Protein AF-A0A7J4KLY2-F1 (afdb_monomer_lite)

pLDDT: mean 89.45, std 10.33, range [33.5, 98.69]

Foldseek 3Di:
DLVVLLVVLVVVLLVCCVPPCVVFLVLLLVQVCPDPLNVPWQEEEDEQDDRSWSHCQVVLVVCLVVVGWYWYWDQDPVVRATWIFTDNHPVQWDQDPPRGTDHDPDPVRTDDLASHQYYEDEASAAELLQFGRHPPSCRVLVSCVRHPHAYEYEDAPVRYDHDDDDDPSTDGGQWYGTSVGIRGNDPDLADPDPAFQEEEEEAEAACLLVLLLLVCVVVVVFGHHHQEYEYQHPPHNNCVSCVVSVHHYHHDDADDLVRRLVSVQVVCVVSVGQAYEYRHRQDQNQDPVSCVVCPFRYKYKALWDPPQQFHDCRLQVCVVVVHQKTAMWIATDDNDGVPAATPDIDIFGCNPPPHSVSSSVRRSVVSSVPVSVVVRCSSRVQWTADPRYIDGPDDD

Sequence (396 aa):
MKDRIRREMIERRESYHSSGGHVHCLNIMDRFIRLPEFDSASCILLYASKKGEVHTDGIIQSALSLGKCVALPVTNKETKTLELFRINSIDELSPGAFGILEPPIKPEMKVAPESIGLAVVPGVSFDRRGHRIGFGMGYYDSLLRKFSCKKIGLAYDMQLVERIPEEPHDIAMDMIVTEKGAITCEMDFSPASERKFRIAVLASGRGSDFQSIIDARKKGELDVEIVGLITDNPDAAAIERANESGIPAYVMQWSSREDLDGKIKEKLDELSPDLVVLAGYMKIIKSSSLLSLYKGRMINIHPSLLPKYPGAHAQKDAFEAGEKISGYTIHFVDESLDGGAIIYQEKVDISGCKTWEEAAGKILEREHVGLPKVIGMASKGEFFLKGGEAAHKAPF

Radius of gyration: 26.77 Å; chains: 1; bounding box: 61×41×79 Å

Structure (mmCIF, N/CA/C/O backbone):
data_AF-A0A7J4KLY2-F1
#
_entry.id   AF-A0A7J4KLY2-F1
#
loop_
_atom_site.group_PDB
_atom_site.id
_atom_site.type_symbol
_atom_site.label_atom_id
_atom_site.label_alt_id
_atom_site.label_comp_id
_atom_site.label_asym_id
_atom_site.label_entity_id
_atom_site.label_seq_id
_atom_site.pdbx_PDB_ins_code
_atom_site.Cartn_x
_atom_site.Cartn_y
_atom_site.Cartn_z
_atom_site.occupancy
_atom_site.B_iso_or_equiv
_atom_site.auth_seq_id
_atom_site.auth_comp_id
_atom_site.auth_asym_id
_atom_site.auth_atom_id
_atom_site.pdbx_PDB_model_num
ATOM 1 N N . MET A 1 1 ? -2.631 16.193 12.869 1.00 71.12 1 MET A N 1
ATOM 2 C CA . MET A 1 1 ? -3.756 15.636 12.073 1.00 71.12 1 MET A CA 1
ATOM 3 C C . MET A 1 1 ? -4.847 15.033 12.961 1.00 71.12 1 MET A C 1
ATOM 5 O O . MET A 1 1 ? -5.976 15.501 12.869 1.00 71.12 1 MET A O 1
ATOM 9 N N . LYS A 1 2 ? -4.528 14.089 13.867 1.00 79.69 2 LYS A N 1
ATOM 10 C CA . LYS A 1 2 ? -5.499 13.499 14.816 1.00 79.69 2 LYS A CA 1
ATOM 11 C C . LYS A 1 2 ? -6.279 14.538 15.641 1.00 79.69 2 LYS A C 1
ATOM 13 O O . LYS A 1 2 ? -7.488 14.411 15.765 1.00 79.69 2 LYS A O 1
ATOM 18 N N . ASP A 1 3 ? -5.632 15.602 16.126 1.00 82.12 3 ASP A N 1
ATOM 19 C CA . ASP A 1 3 ? -6.308 16.648 16.923 1.00 82.12 3 ASP A CA 1
ATOM 20 C C . ASP A 1 3 ? -7.335 17.472 16.137 1.00 82.12 3 ASP A C 1
ATOM 22 O O . ASP A 1 3 ? -8.298 17.980 16.712 1.00 82.12 3 ASP A O 1
ATOM 26 N N . ARG A 1 4 ? -7.133 17.618 14.821 1.00 84.19 4 ARG A N 1
ATOM 27 C CA . ARG A 1 4 ? -8.096 18.289 13.941 1.00 84.19 4 ARG A CA 1
ATOM 28 C C . ARG A 1 4 ? -9.334 17.411 13.768 1.00 84.19 4 ARG A C 1
ATOM 30 O O . ARG A 1 4 ? -10.424 17.855 14.103 1.00 84.19 4 ARG A O 1
ATOM 37 N N . ILE A 1 5 ? -9.129 16.148 13.379 1.00 83.62 5 ILE A N 1
ATOM 38 C CA . ILE A 1 5 ? -10.204 15.153 13.221 1.00 83.62 5 ILE A CA 1
ATOM 39 C C . ILE A 1 5 ? -10.984 14.990 14.532 1.00 83.62 5 ILE A C 1
ATOM 41 O O . ILE A 1 5 ? -12.210 14.955 14.523 1.00 83.62 5 ILE A O 1
ATOM 45 N N . ARG A 1 6 ? -10.288 14.946 15.678 1.00 87.69 6 ARG A N 1
ATOM 46 C CA . ARG A 1 6 ? -10.920 14.826 16.997 1.00 87.69 6 ARG A CA 1
ATOM 47 C C . ARG A 1 6 ? -11.888 15.976 17.272 1.00 87.69 6 ARG A C 1
ATOM 49 O O . ARG A 1 6 ? -13.012 15.715 17.682 1.00 87.69 6 ARG A O 1
ATOM 56 N N . ARG A 1 7 ? -11.459 17.226 17.064 1.00 85.31 7 ARG A N 1
ATOM 57 C CA . ARG A 1 7 ? -12.302 18.408 17.312 1.00 85.31 7 ARG A CA 1
ATOM 58 C C . ARG A 1 7 ? -13.514 18.437 16.385 1.00 85.31 7 ARG A C 1
ATOM 60 O O . ARG A 1 7 ? -14.635 18.494 16.875 1.00 85.31 7 ARG A O 1
ATOM 67 N N . GLU A 1 8 ? -13.283 18.295 15.081 1.00 86.69 8 GLU A N 1
ATOM 68 C CA . GLU A 1 8 ? -14.348 18.299 14.068 1.00 86.69 8 GLU A CA 1
ATOM 69 C C . GLU A 1 8 ? -15.397 17.209 14.336 1.00 86.69 8 GLU A C 1
ATOM 71 O O . GLU A 1 8 ? -16.599 17.440 14.205 1.00 86.69 8 GLU A O 1
ATOM 76 N N . MET A 1 9 ? -14.956 16.014 14.742 1.00 88.25 9 MET A N 1
ATOM 77 C CA . MET A 1 9 ? -15.862 14.893 14.966 1.00 88.25 9 MET A CA 1
ATOM 78 C C . MET A 1 9 ? -16.650 15.006 16.275 1.00 88.25 9 MET A C 1
ATOM 80 O O . MET A 1 9 ? -17.813 14.614 16.309 1.00 88.25 9 MET A O 1
ATOM 84 N N . ILE A 1 10 ? -16.062 15.565 17.340 1.00 86.00 10 ILE A N 1
ATOM 85 C CA . ILE A 1 10 ? -16.792 15.830 18.592 1.00 86.00 10 ILE A CA 1
ATOM 86 C C . ILE A 1 10 ? -17.959 16.790 18.328 1.00 86.00 10 ILE A C 1
ATOM 88 O O . ILE A 1 10 ? -19.088 16.485 18.709 1.00 86.00 10 ILE A O 1
ATOM 92 N N . GLU A 1 11 ? -17.712 17.890 17.611 1.00 83.88 11 GLU A N 1
ATOM 93 C CA . GLU A 1 11 ? -18.749 18.872 17.260 1.00 83.88 11 GLU A CA 1
ATOM 94 C C . GLU A 1 11 ? -19.862 18.247 16.402 1.00 83.88 11 GLU A C 1
ATOM 96 O O . GLU A 1 11 ? -21.053 18.399 16.691 1.00 83.88 11 GLU A O 1
ATOM 101 N N . ARG A 1 12 ? -19.489 17.472 15.373 1.00 84.25 12 ARG A N 1
ATOM 102 C CA . ARG A 1 12 ? -20.454 16.754 14.523 1.00 84.25 12 ARG A CA 1
ATOM 103 C C . ARG A 1 12 ? -21.299 15.764 15.314 1.00 84.25 12 ARG A C 1
ATOM 105 O O . ARG A 1 12 ? -22.506 15.682 15.092 1.00 84.25 12 ARG A O 1
ATOM 112 N N . ARG A 1 13 ? -20.685 15.035 16.246 1.00 83.62 13 ARG A N 1
ATOM 113 C CA . ARG A 1 13 ? -21.351 14.016 17.061 1.00 83.62 13 ARG A CA 1
ATOM 114 C C . ARG A 1 13 ? -22.420 14.607 17.975 1.00 83.62 13 ARG A C 1
ATOM 116 O O . ARG A 1 13 ? -23.511 14.049 18.066 1.00 83.62 13 ARG A O 1
ATOM 123 N N . GLU A 1 14 ? -22.143 15.743 18.610 1.00 77.25 14 GLU A N 1
ATOM 124 C CA . GLU A 1 14 ? -23.125 16.427 19.462 1.00 77.25 14 GLU A CA 1
ATOM 125 C C . GLU A 1 14 ? -24.347 16.917 18.666 1.00 77.25 14 GLU A C 1
ATOM 127 O O . GLU A 1 14 ? -25.491 16.750 19.105 1.00 77.25 14 GLU A O 1
ATOM 132 N N . SER A 1 15 ? -24.115 17.451 17.464 1.00 77.69 15 SER A N 1
ATOM 133 C CA . SER A 1 15 ? -25.182 17.876 16.550 1.00 77.69 15 SER A CA 1
ATOM 134 C C . SER A 1 15 ? -26.009 16.690 16.025 1.00 77.69 15 SER A C 1
ATOM 136 O O . SER A 1 15 ? -27.242 16.727 16.004 1.00 77.69 15 SER A O 1
ATOM 138 N N . TYR A 1 16 ? -25.341 15.591 15.671 1.00 78.25 16 TYR A N 1
ATOM 139 C CA . TYR A 1 16 ? -25.975 14.383 15.139 1.00 78.25 16 TYR A CA 1
ATOM 140 C C . TYR A 1 16 ? -26.882 13.691 16.162 1.00 78.25 16 TYR A C 1
ATOM 142 O O . TYR A 1 16 ? -28.005 13.291 15.858 1.00 78.25 16 TYR A O 1
ATOM 150 N N . HIS A 1 17 ? -26.432 13.604 17.415 1.00 69.75 17 HIS A N 1
ATOM 151 C CA . HIS A 1 17 ? -27.245 13.021 18.477 1.00 69.75 17 HIS A CA 1
ATOM 152 C C . HIS A 1 17 ? -28.534 13.824 18.709 1.00 69.75 17 HIS A C 1
ATOM 154 O O . HIS A 1 17 ? -29.615 13.249 18.822 1.00 69.75 17 HIS A O 1
ATOM 160 N N . SER A 1 18 ? -28.432 15.155 18.669 1.00 69.44 18 SER A N 1
ATOM 161 C CA . SER A 1 18 ? -29.560 16.074 18.874 1.00 69.44 18 SER A CA 1
ATOM 162 C C . SER A 1 18 ? -30.596 16.062 17.736 1.00 69.44 18 SER A C 1
ATOM 164 O O . SER A 1 18 ? -31.715 16.524 17.934 1.00 69.44 18 SER A O 1
ATOM 166 N N . SER A 1 19 ? -30.249 15.541 16.552 1.00 68.25 19 SER A N 1
ATOM 167 C CA . SER A 1 19 ? -31.080 15.584 15.333 1.00 68.25 19 SER A CA 1
ATOM 168 C C . SER A 1 19 ? -31.711 14.241 14.934 1.00 68.25 19 SER A C 1
ATOM 170 O O . SER A 1 19 ? -32.337 14.153 13.881 1.00 68.25 19 SER A O 1
ATOM 172 N N . GLY A 1 20 ? -31.591 13.201 15.769 1.00 65.19 20 GLY A N 1
ATOM 173 C CA . GLY A 1 20 ? -32.166 11.874 15.491 1.00 65.19 20 GLY A CA 1
ATOM 174 C C . GLY A 1 20 ? -31.265 10.684 15.831 1.00 65.19 20 GLY A C 1
ATOM 175 O O . GLY A 1 20 ? -31.677 9.538 15.646 1.00 65.19 20 GLY A O 1
ATOM 176 N N . GLY A 1 21 ? -30.065 10.923 16.376 1.00 66.94 21 GLY A N 1
ATOM 177 C CA . GLY A 1 21 ? -29.093 9.876 16.718 1.00 66.94 21 GLY A CA 1
ATOM 178 C C . GLY A 1 21 ? -29.602 8.776 17.660 1.00 66.94 21 GLY A C 1
ATOM 179 O O . GLY A 1 21 ? -29.069 7.671 17.635 1.00 66.94 21 GLY A O 1
ATOM 180 N N . HIS A 1 22 ? -30.671 9.014 18.429 1.00 71.88 22 HIS A N 1
ATOM 181 C CA . HIS A 1 22 ? -31.281 7.991 19.288 1.00 71.88 22 HIS A CA 1
ATOM 182 C C . HIS A 1 22 ? -31.756 6.746 18.519 1.00 71.88 22 HIS A C 1
ATOM 184 O O . HIS A 1 22 ? -31.557 5.630 18.996 1.00 71.88 22 HIS A O 1
ATOM 190 N N . VAL A 1 23 ? -32.330 6.906 17.319 1.00 76.25 23 VAL A N 1
ATOM 191 C CA . VAL A 1 23 ? -32.752 5.762 16.486 1.00 76.25 23 VAL A CA 1
ATOM 192 C C . VAL A 1 23 ? -31.531 4.976 16.003 1.00 76.25 23 VAL A C 1
ATOM 194 O O . VAL A 1 23 ? -31.534 3.747 15.989 1.00 76.25 23 VAL A O 1
ATOM 197 N N . HIS A 1 24 ? -30.451 5.680 15.668 1.00 84.50 24 HIS A N 1
ATOM 198 C CA . HIS A 1 24 ? -29.201 5.059 15.247 1.00 84.50 24 HIS A CA 1
ATOM 199 C C . HIS A 1 24 ? -28.535 4.271 16.385 1.00 84.50 24 HIS A C 1
ATOM 201 O O . HIS A 1 24 ? -28.071 3.162 16.136 1.00 84.50 24 HIS A O 1
ATOM 207 N N . CYS A 1 25 ? -28.591 4.751 17.636 1.00 83.69 25 CYS A N 1
ATOM 208 C CA . CYS A 1 25 ? -28.163 3.968 18.804 1.00 83.69 25 CYS A CA 1
ATOM 209 C C . CYS A 1 25 ? -28.903 2.631 18.915 1.00 83.69 25 CYS A C 1
ATOM 211 O O . CYS A 1 25 ? -28.268 1.605 19.145 1.00 83.69 25 CYS A O 1
ATOM 213 N N . LEU A 1 26 ? -30.229 2.631 18.736 1.00 80.88 26 LEU A N 1
ATOM 214 C CA . LEU A 1 26 ? -31.032 1.407 18.817 1.00 80.88 26 LEU A CA 1
ATOM 215 C C . LEU A 1 26 ? -30.656 0.407 17.719 1.00 80.88 26 LEU A C 1
ATOM 217 O O . LEU A 1 26 ? -30.518 -0.780 18.001 1.00 80.88 26 LEU A O 1
ATOM 221 N N . ASN A 1 27 ? -30.419 0.882 16.494 1.00 85.75 27 ASN A N 1
ATOM 222 C CA . ASN A 1 27 ? -29.980 0.025 15.389 1.00 85.75 27 ASN A CA 1
ATOM 223 C C . ASN A 1 27 ? -28.583 -0.563 15.630 1.00 85.75 27 ASN A C 1
ATOM 225 O O . ASN A 1 27 ? -28.348 -1.733 15.333 1.00 85.75 27 ASN A O 1
ATOM 229 N N . ILE A 1 28 ? -27.657 0.235 16.173 1.00 91.25 28 ILE A N 1
ATOM 230 C CA . ILE A 1 28 ? -26.318 -0.238 16.551 1.00 91.25 28 ILE A CA 1
ATOM 231 C C . ILE A 1 28 ? -26.430 -1.302 17.645 1.00 91.25 28 ILE A C 1
ATOM 233 O O . ILE A 1 28 ? -25.794 -2.349 17.546 1.00 91.25 28 ILE A O 1
ATOM 237 N N . MET A 1 29 ? -27.266 -1.059 18.657 1.00 90.19 29 MET A N 1
ATOM 238 C CA . MET A 1 29 ? -27.521 -1.995 19.749 1.00 90.19 29 MET A CA 1
ATOM 239 C C . MET A 1 29 ? -28.097 -3.320 19.243 1.00 90.19 29 MET A C 1
ATOM 241 O O . MET A 1 29 ? -27.507 -4.357 19.527 1.00 90.19 29 MET A O 1
ATOM 245 N N . ASP A 1 30 ? -29.205 -3.299 18.488 1.00 84.00 30 ASP A N 1
ATOM 246 C CA . ASP A 1 30 ? -29.843 -4.517 17.956 1.00 84.00 30 ASP A CA 1
ATOM 247 C C . ASP A 1 30 ? -28.864 -5.328 17.100 1.00 84.00 30 ASP A C 1
ATOM 249 O O . ASP A 1 30 ? -28.787 -6.550 17.211 1.00 84.00 30 ASP A O 1
ATOM 253 N N . ARG A 1 31 ? -28.039 -4.647 16.300 1.00 91.69 31 ARG A N 1
ATOM 254 C CA . ARG A 1 31 ? -27.012 -5.309 15.501 1.00 91.69 31 ARG A CA 1
ATOM 255 C C . ARG A 1 31 ? -25.918 -5.929 16.368 1.00 91.69 31 ARG A C 1
ATOM 257 O O . ARG A 1 31 ? -25.527 -7.062 16.112 1.00 91.69 31 ARG A O 1
ATOM 264 N N . PHE A 1 32 ? -25.433 -5.205 17.376 1.00 94.38 32 PHE A N 1
ATOM 265 C CA . PHE A 1 32 ? -24.371 -5.672 18.265 1.00 94.38 32 PHE A CA 1
ATOM 266 C C . PHE A 1 32 ? -24.793 -6.905 19.076 1.00 94.38 32 PHE A C 1
ATOM 268 O O . PHE A 1 32 ? -24.041 -7.873 19.137 1.00 94.38 32 PHE A O 1
ATOM 275 N N . ILE A 1 33 ? -25.998 -6.909 19.655 1.00 91.81 33 ILE A N 1
ATOM 276 C CA . ILE A 1 33 ? -26.479 -8.040 20.472 1.00 91.81 33 ILE A CA 1
ATOM 277 C C . ILE A 1 33 ? -26.747 -9.309 19.649 1.00 91.81 33 ILE A C 1
ATOM 279 O O . ILE A 1 33 ? -26.848 -10.385 20.221 1.00 91.81 33 ILE A O 1
ATOM 283 N N . ARG A 1 34 ? -26.863 -9.199 18.319 1.00 90.44 34 ARG A N 1
ATOM 284 C CA . ARG A 1 34 ? -27.020 -10.335 17.392 1.00 90.44 34 ARG A CA 1
ATOM 285 C C . ARG A 1 34 ? -25.689 -10.920 16.914 1.00 90.44 34 ARG A C 1
ATOM 287 O O . ARG A 1 34 ? -25.694 -11.852 16.111 1.00 90.44 34 ARG A O 1
ATOM 294 N N . LEU A 1 35 ? -24.557 -10.347 17.323 1.00 92.12 35 LEU A N 1
ATOM 295 C CA . LEU A 1 35 ? -23.247 -10.847 16.920 1.00 92.12 35 LEU A CA 1
ATOM 296 C C . LEU A 1 35 ? -22.938 -12.189 17.610 1.00 92.12 35 LEU A C 1
ATOM 298 O O . LEU A 1 35 ? -23.128 -12.297 18.824 1.00 92.12 35 LEU A O 1
ATOM 302 N N . PRO A 1 36 ? -22.359 -13.178 16.901 1.00 91.31 36 PRO A N 1
ATOM 303 C CA . PRO A 1 36 ? -21.883 -14.422 17.516 1.00 91.31 36 PRO A CA 1
ATOM 304 C C . PRO A 1 36 ? -20.884 -14.184 18.660 1.00 91.31 36 PRO A C 1
ATOM 306 O O . PRO A 1 36 ? -20.819 -14.938 19.633 1.00 91.31 36 PRO A O 1
ATOM 309 N N . GLU A 1 37 ? -20.097 -13.113 18.561 1.00 92.44 37 GLU A N 1
ATOM 310 C CA . GLU A 1 37 ? -19.181 -12.649 19.599 1.00 92.44 37 GLU A CA 1
ATOM 311 C C . GLU A 1 37 ? -19.906 -12.280 20.895 1.00 92.44 37 GLU A C 1
ATOM 313 O O . GLU A 1 37 ? -19.418 -12.589 21.981 1.00 92.44 37 GLU A O 1
ATOM 318 N N . PHE A 1 38 ? -21.068 -11.630 20.794 1.00 93.50 38 PHE A N 1
ATOM 319 C CA . PHE A 1 38 ? -21.873 -11.274 21.957 1.00 93.50 38 PHE A CA 1
ATOM 320 C C . PHE A 1 38 ? -22.428 -12.529 22.636 1.00 93.50 38 PHE A C 1
ATOM 322 O O . PHE A 1 38 ? -22.313 -12.682 23.855 1.00 93.50 38 PHE A O 1
ATOM 329 N N . ASP A 1 39 ? -22.957 -13.463 21.845 1.00 90.06 39 ASP A N 1
ATOM 330 C CA . ASP A 1 39 ? -23.534 -14.712 22.342 1.00 90.06 39 ASP A CA 1
ATOM 331 C C . ASP A 1 39 ? -22.491 -15.591 23.038 1.00 90.06 39 ASP A C 1
ATOM 333 O O . ASP A 1 39 ? -22.732 -16.071 24.149 1.00 90.06 39 ASP A O 1
ATOM 337 N N . SER A 1 40 ? -21.311 -15.740 22.434 1.00 92.06 40 SER A N 1
ATOM 338 C CA . SER A 1 40 ? -20.222 -16.577 22.956 1.00 92.06 40 SER A CA 1
ATOM 339 C C . SER A 1 40 ? -19.494 -15.986 24.170 1.00 92.06 40 SER A C 1
ATOM 341 O O . SER A 1 40 ? -18.912 -16.734 24.957 1.00 92.06 40 SER A O 1
ATOM 343 N N . ALA A 1 41 ? -19.527 -14.665 24.365 1.00 94.44 41 ALA A N 1
ATOM 344 C CA . ALA A 1 41 ? -18.816 -14.020 25.462 1.00 94.44 41 ALA A CA 1
ATOM 345 C C . ALA A 1 41 ? -19.552 -14.161 26.805 1.00 94.44 41 ALA A C 1
ATOM 347 O O . ALA A 1 41 ? -20.672 -13.676 26.977 1.00 94.44 41 ALA A O 1
ATOM 348 N N . SER A 1 42 ? -18.887 -14.770 27.791 1.00 93.44 42 SER A N 1
ATOM 349 C CA . SER A 1 42 ? -19.403 -14.879 29.166 1.00 93.44 42 SER A CA 1
ATOM 350 C C . SER A 1 42 ? -19.166 -13.619 29.999 1.00 93.44 42 SER A C 1
ATOM 352 O O . SER A 1 42 ? -19.957 -13.334 30.896 1.00 93.44 42 SER A O 1
ATOM 354 N N . CYS A 1 43 ? -18.098 -12.860 29.718 1.00 95.25 43 CYS A N 1
ATOM 355 C CA . CYS A 1 43 ? -17.877 -11.534 30.295 1.00 95.25 43 CYS A CA 1
ATOM 356 C C . CYS A 1 43 ? -17.547 -10.509 29.204 1.00 95.25 43 CYS A C 1
ATOM 358 O O . CYS A 1 43 ? -16.701 -10.766 28.345 1.00 95.25 43 CYS A O 1
ATOM 360 N N . ILE A 1 44 ? -18.210 -9.354 29.249 1.00 97.00 44 ILE A N 1
ATOM 361 C CA . ILE A 1 44 ? -18.122 -8.296 28.244 1.00 97.00 44 ILE A CA 1
ATOM 362 C C . ILE A 1 44 ? -17.661 -7.006 28.921 1.00 97.00 44 ILE A C 1
ATOM 364 O O . ILE A 1 44 ? -18.236 -6.580 29.924 1.00 97.00 44 ILE A O 1
ATOM 368 N N . LEU A 1 45 ? -16.637 -6.367 28.359 1.00 97.00 45 LEU A N 1
ATOM 369 C CA . LEU A 1 45 ? -16.273 -5.001 28.717 1.00 97.00 45 LEU A CA 1
ATOM 370 C C . LEU A 1 45 ? -17.142 -4.027 27.918 1.00 97.00 45 LEU A C 1
ATOM 372 O O . LEU A 1 45 ? -17.142 -4.066 26.690 1.00 97.00 45 LEU A O 1
ATOM 376 N N . LEU A 1 46 ? -17.826 -3.128 28.618 1.00 94.94 46 LEU A N 1
ATOM 377 C CA . LEU A 1 46 ? -18.564 -2.001 28.050 1.00 94.94 46 LEU A CA 1
ATOM 378 C C . LEU A 1 46 ? -18.000 -0.691 28.613 1.00 94.94 46 LEU A C 1
ATOM 380 O O . LEU A 1 46 ? -17.229 -0.692 29.568 1.00 94.94 46 LEU A O 1
ATOM 384 N N . TYR A 1 47 ? -18.372 0.439 28.023 1.00 90.75 47 TYR A N 1
ATOM 385 C CA . TYR A 1 47 ? -18.078 1.763 28.569 1.00 90.75 47 TYR A CA 1
ATOM 386 C C . TYR A 1 47 ? -19.379 2.437 28.993 1.00 90.75 47 TYR A C 1
ATOM 388 O O . TYR A 1 47 ? -20.417 2.191 28.385 1.00 90.75 47 TYR A O 1
ATOM 396 N N . ALA A 1 48 ? -19.328 3.297 30.008 1.00 84.12 48 ALA A N 1
ATOM 397 C CA . ALA A 1 48 ? -20.443 4.180 30.326 1.00 84.12 48 ALA A CA 1
ATOM 398 C C . ALA A 1 48 ? -20.433 5.372 29.358 1.00 84.12 48 ALA A C 1
ATOM 400 O O . ALA A 1 48 ? -19.447 6.112 29.284 1.00 84.12 48 ALA A O 1
ATOM 401 N N . SER A 1 49 ? -21.503 5.519 28.579 1.00 78.62 49 SER A N 1
ATOM 402 C CA . SER A 1 49 ? -21.576 6.492 27.487 1.00 78.62 49 SER A CA 1
ATOM 403 C C . SER A 1 49 ? -21.598 7.937 27.989 1.00 78.62 49 SER A C 1
ATOM 405 O O . SER A 1 49 ? -22.318 8.286 28.924 1.00 78.62 49 SER A O 1
ATOM 407 N N . LYS A 1 50 ? -20.836 8.813 27.327 1.00 75.50 50 LYS A N 1
ATOM 408 C CA . LYS A 1 50 ? -20.967 10.272 27.472 1.00 75.50 50 LYS A CA 1
ATOM 409 C C . LYS A 1 50 ? -22.017 10.843 26.526 1.00 75.50 50 LYS A C 1
ATOM 411 O O . LYS A 1 50 ? -22.423 10.213 25.552 1.00 75.50 50 LYS A O 1
ATOM 416 N N . LYS A 1 51 ? -22.374 12.111 26.750 1.00 69.12 51 LYS A N 1
ATOM 417 C CA . LYS A 1 51 ? -23.225 12.884 25.839 1.00 69.12 51 LYS A CA 1
ATOM 418 C C . LYS A 1 51 ? -22.726 12.772 24.386 1.00 69.12 51 LYS A C 1
ATOM 420 O O . LYS A 1 51 ? -21.560 13.042 24.082 1.00 69.12 51 LYS A O 1
ATOM 425 N N . GLY A 1 52 ? -23.632 12.352 23.505 1.00 70.69 52 GLY A N 1
ATOM 426 C CA . GLY A 1 52 ? -23.386 12.168 22.077 1.00 70.69 52 GLY A CA 1
ATOM 427 C C . GLY A 1 52 ? -22.722 10.845 21.685 1.00 70.69 52 GLY A C 1
ATOM 428 O O . GLY A 1 52 ? -22.610 10.588 20.496 1.00 70.69 52 GLY A O 1
ATOM 429 N N . GLU A 1 53 ? -22.278 9.993 22.613 1.00 82.75 53 GLU A N 1
ATOM 430 C CA . GLU A 1 53 ? -21.769 8.657 22.260 1.00 82.75 53 GLU A CA 1
ATOM 431 C C . GLU A 1 53 ? -22.892 7.709 21.837 1.00 82.75 53 GLU A C 1
ATOM 433 O O . GLU A 1 53 ? -24.078 8.013 21.977 1.00 82.75 53 GLU A O 1
ATOM 438 N N . VAL A 1 54 ? -22.517 6.552 21.290 1.00 83.50 54 VAL A N 1
ATOM 439 C CA . VAL A 1 54 ? -23.462 5.443 21.174 1.00 83.50 54 VAL A CA 1
ATOM 440 C C . VAL A 1 54 ? -23.799 4.996 22.595 1.00 83.50 54 VAL A C 1
ATOM 442 O O . VAL A 1 54 ? -22.905 4.746 23.405 1.00 83.50 54 VAL A O 1
ATOM 445 N N . HIS A 1 55 ? -25.085 4.953 22.924 1.00 86.75 55 HIS A N 1
ATOM 446 C CA . HIS A 1 55 ? -25.532 4.564 24.259 1.00 86.75 55 HIS A CA 1
ATOM 447 C C . HIS A 1 55 ? -25.389 3.053 24.442 1.00 86.75 55 HIS A C 1
ATOM 449 O O . HIS A 1 55 ? -25.902 2.274 23.638 1.00 86.75 55 HIS A O 1
ATOM 455 N N . THR A 1 56 ? -24.692 2.640 25.496 1.00 89.06 56 THR A N 1
ATOM 456 C CA . THR A 1 56 ? -24.467 1.229 25.833 1.00 89.06 56 THR A CA 1
ATOM 457 C C . THR A 1 56 ? -25.451 0.710 26.879 1.00 89.06 56 THR A C 1
ATOM 459 O O . THR A 1 56 ? -25.471 -0.493 27.118 1.00 89.06 56 THR A O 1
ATOM 462 N N . ASP A 1 57 ? -26.304 1.559 27.464 1.00 87.81 57 ASP A N 1
ATOM 463 C CA . ASP A 1 57 ? -27.215 1.204 28.564 1.00 87.81 57 ASP A CA 1
ATOM 464 C C . ASP A 1 57 ? -28.101 -0.007 28.232 1.00 87.81 57 ASP A C 1
ATOM 466 O O . ASP A 1 57 ? -28.214 -0.946 29.019 1.00 87.81 57 ASP A O 1
ATOM 470 N N . GLY A 1 58 ? -28.669 -0.040 27.023 1.00 87.44 58 GLY A N 1
ATOM 471 C CA . GLY A 1 58 ? -29.487 -1.169 26.572 1.00 87.44 58 GLY A CA 1
ATOM 472 C C . GLY A 1 58 ? -28.677 -2.444 26.301 1.00 87.44 58 GLY A C 1
ATOM 473 O O . GLY A 1 58 ? -29.178 -3.550 26.515 1.00 87.44 58 GLY A O 1
ATOM 474 N N . ILE A 1 59 ? -27.401 -2.316 25.914 1.00 92.19 59 ILE A N 1
ATOM 475 C CA . ILE A 1 59 ? -26.476 -3.454 25.775 1.00 92.19 59 ILE A CA 1
ATOM 476 C C . ILE A 1 59 ? -26.129 -4.009 27.162 1.00 92.19 59 ILE A C 1
ATOM 478 O O . ILE A 1 59 ? -26.155 -5.224 27.352 1.00 92.19 59 ILE A O 1
ATOM 482 N N . ILE A 1 60 ? -25.856 -3.131 28.135 1.00 92.50 60 ILE A N 1
ATOM 483 C CA . ILE A 1 60 ? -25.598 -3.492 29.536 1.00 92.50 60 ILE A CA 1
ATOM 484 C C . ILE A 1 60 ? -26.788 -4.278 30.093 1.00 92.50 60 ILE A C 1
ATOM 486 O O . ILE A 1 60 ? -26.609 -5.392 30.582 1.00 92.50 60 ILE A O 1
ATOM 490 N N . GLN A 1 61 ? -28.003 -3.736 29.972 1.00 90.62 61 GLN A N 1
ATOM 491 C CA . GLN A 1 61 ? -29.224 -4.394 30.446 1.00 90.62 61 GLN A CA 1
ATOM 492 C C . GLN A 1 61 ? -29.437 -5.758 29.780 1.00 90.62 61 GLN A C 1
ATOM 494 O O . GLN A 1 61 ? -29.709 -6.743 30.468 1.00 90.62 61 GLN A O 1
ATOM 499 N N . SER A 1 62 ? -29.252 -5.840 28.459 1.00 91.12 62 SER A N 1
ATOM 500 C CA . SER A 1 62 ? -29.392 -7.097 27.715 1.00 91.12 62 SER A CA 1
ATOM 501 C C . SER A 1 62 ? -28.380 -8.145 28.186 1.00 91.12 62 SER A C 1
ATOM 503 O O . SER A 1 62 ? -28.761 -9.273 28.493 1.00 91.12 62 SER A O 1
ATOM 505 N N . ALA A 1 63 ? -27.103 -7.775 28.323 1.00 93.31 63 ALA A N 1
ATOM 506 C CA . ALA A 1 63 ? -26.054 -8.680 28.785 1.00 93.31 63 ALA A CA 1
ATOM 507 C C . ALA A 1 63 ? -26.311 -9.189 30.215 1.00 93.31 63 ALA A C 1
ATOM 509 O O . ALA A 1 63 ? -26.228 -10.395 30.455 1.00 93.31 63 ALA A O 1
ATOM 510 N N . LEU A 1 64 ? -26.696 -8.298 31.138 1.00 92.94 64 LEU A N 1
ATOM 511 C CA . LEU A 1 64 ? -27.050 -8.667 32.513 1.00 92.94 64 LEU A CA 1
ATOM 512 C C . LEU A 1 64 ? -28.261 -9.610 32.557 1.00 92.94 64 LEU A C 1
ATOM 514 O O . LEU A 1 64 ? -28.238 -10.600 33.286 1.00 92.94 64 LEU A O 1
ATOM 518 N N . SER A 1 65 ? -29.293 -9.359 31.741 1.00 92.50 65 SER A N 1
ATOM 519 C CA . SER A 1 65 ? -30.491 -10.213 31.678 1.00 92.50 65 SER A CA 1
ATOM 520 C C . SER A 1 65 ? -30.202 -11.635 31.180 1.00 92.50 65 SER A C 1
ATOM 522 O O . SER A 1 65 ? -30.872 -12.583 31.585 1.00 92.50 65 SER A O 1
ATOM 524 N N . LEU A 1 66 ? -29.164 -11.794 30.353 1.00 93.44 66 LEU A N 1
ATOM 525 C CA . LEU A 1 66 ? -28.667 -13.083 29.866 1.00 93.44 66 LEU A CA 1
ATOM 526 C C . LEU A 1 66 ? -27.686 -13.754 30.844 1.00 93.44 66 LEU A C 1
ATOM 528 O O . LEU A 1 66 ? -27.091 -14.777 30.512 1.00 93.44 66 LEU A O 1
ATOM 532 N N . GLY A 1 67 ? -27.482 -13.179 32.035 1.00 93.94 67 GLY A N 1
ATOM 533 C CA . GLY A 1 67 ? -26.569 -13.700 33.053 1.00 93.94 67 GLY A CA 1
ATOM 534 C C . GLY A 1 67 ? -25.087 -13.540 32.706 1.00 93.94 67 GLY A C 1
ATOM 535 O O . GLY A 1 67 ? -24.244 -14.207 33.308 1.00 93.94 67 GLY A O 1
ATOM 536 N N . LYS A 1 68 ? -24.748 -12.681 31.736 1.00 95.62 68 LYS A N 1
ATOM 537 C CA . LYS A 1 68 ? -23.357 -12.395 31.372 1.00 95.62 68 LYS A CA 1
ATOM 538 C C . LYS A 1 68 ? -22.730 -11.449 32.396 1.00 95.62 68 LYS A C 1
ATOM 540 O O . LYS A 1 68 ? -23.378 -10.560 32.943 1.00 95.62 68 LYS A O 1
ATOM 545 N N . CYS A 1 69 ? -21.433 -11.611 32.619 1.00 95.62 69 CYS A N 1
ATOM 546 C CA . CYS A 1 69 ? -20.623 -10.668 33.381 1.00 95.62 69 CYS A CA 1
ATOM 547 C C . CYS A 1 69 ? -20.451 -9.371 32.575 1.00 95.62 69 CYS A C 1
ATOM 549 O O . CYS A 1 69 ? -20.032 -9.410 31.419 1.00 95.62 69 CYS A O 1
ATOM 551 N N . VAL A 1 70 ? -20.769 -8.218 33.168 1.00 96.56 70 VAL A N 1
ATOM 552 C CA . VAL A 1 70 ? -20.548 -6.903 32.548 1.00 96.56 70 VAL A CA 1
ATOM 553 C C . VAL A 1 70 ? -19.515 -6.144 33.359 1.00 96.56 70 VAL A C 1
ATOM 555 O O . VAL A 1 70 ? -19.732 -5.885 34.541 1.00 96.56 70 VAL A O 1
ATOM 558 N N . ALA A 1 71 ? -18.402 -5.786 32.722 1.00 96.00 71 ALA A N 1
ATOM 559 C CA . ALA A 1 71 ? -17.341 -4.984 33.312 1.00 96.00 71 ALA A CA 1
ATOM 560 C C . ALA A 1 71 ? -17.331 -3.574 32.713 1.00 96.00 71 ALA A C 1
ATOM 562 O O . ALA A 1 71 ? -17.496 -3.414 31.503 1.00 96.00 71 ALA A O 1
ATOM 563 N N . LEU A 1 72 ? -17.085 -2.565 33.548 1.00 94.25 72 LEU A N 1
ATOM 564 C CA . LEU A 1 72 ? -16.867 -1.181 33.130 1.00 94.25 72 LEU A CA 1
ATOM 565 C C . LEU A 1 72 ? -15.476 -0.698 33.577 1.00 94.25 72 LEU A C 1
ATOM 567 O O . LEU A 1 72 ? -15.019 -1.061 34.668 1.00 94.25 72 LEU A O 1
ATOM 571 N N . PRO A 1 73 ? -14.788 0.118 32.760 1.00 92.38 73 PRO A N 1
ATOM 572 C CA . PRO A 1 73 ? -13.484 0.660 33.099 1.00 92.38 73 PRO A CA 1
ATOM 573 C C . PRO A 1 73 ? -13.615 1.902 33.992 1.00 92.38 73 PRO A C 1
ATOM 575 O O . PRO A 1 73 ? -14.334 2.845 33.669 1.00 92.38 73 PRO A O 1
ATOM 578 N N . VAL A 1 74 ? -12.851 1.932 35.080 1.00 89.88 74 VAL A N 1
ATOM 579 C CA . VAL A 1 74 ? -12.700 3.074 35.992 1.00 89.88 74 VAL A CA 1
ATOM 580 C C . VAL A 1 74 ? -11.293 3.636 35.857 1.00 89.88 74 VAL A C 1
ATOM 582 O O . VAL A 1 74 ? -10.315 2.890 35.802 1.00 89.88 74 VAL A O 1
ATOM 585 N N . THR A 1 75 ? -11.174 4.963 35.810 1.00 86.50 75 THR A N 1
ATOM 586 C CA . THR A 1 75 ? -9.865 5.624 35.719 1.00 86.50 75 THR A CA 1
ATOM 587 C C . THR A 1 75 ? -9.224 5.754 37.094 1.00 86.50 75 THR A C 1
ATOM 589 O O . THR A 1 75 ? -9.683 6.522 37.937 1.00 86.50 75 THR A O 1
ATOM 592 N N . ASN A 1 76 ? -8.093 5.083 37.292 1.00 84.06 76 ASN A N 1
ATOM 593 C CA . ASN A 1 76 ? -7.252 5.274 38.462 1.00 84.06 76 ASN A CA 1
ATOM 594 C C . ASN A 1 76 ? -6.340 6.493 38.237 1.00 84.06 76 ASN A C 1
ATOM 596 O O . ASN A 1 76 ? -5.403 6.456 37.435 1.00 84.06 76 ASN A O 1
ATOM 600 N N . LYS A 1 77 ? -6.635 7.603 38.925 1.00 78.00 77 LYS A N 1
ATOM 601 C CA . LYS A 1 77 ? -5.940 8.892 38.739 1.00 78.00 77 LYS A CA 1
ATOM 602 C C . LYS A 1 77 ? -4.479 8.872 39.191 1.00 78.00 77 LYS A C 1
ATOM 604 O O . LYS A 1 77 ? -3.678 9.616 38.631 1.00 78.00 77 LYS A O 1
ATOM 609 N N . GLU A 1 78 ? -4.138 8.041 40.173 1.00 79.94 78 GLU A N 1
ATOM 610 C CA . GLU A 1 78 ? -2.777 7.944 40.714 1.00 79.94 78 GLU A CA 1
ATOM 611 C C . GLU A 1 78 ? -1.853 7.226 39.733 1.00 79.94 78 GLU A C 1
ATOM 613 O O . GLU A 1 78 ? -0.781 7.719 39.391 1.00 79.94 78 GLU A O 1
ATOM 618 N N . THR A 1 79 ? -2.308 6.082 39.222 1.00 80.12 79 THR A N 1
ATOM 619 C CA . THR A 1 79 ? -1.521 5.251 38.301 1.00 80.12 79 THR A CA 1
ATOM 620 C C . THR A 1 79 ? -1.701 5.639 36.836 1.00 80.12 79 THR A C 1
ATOM 622 O O . THR A 1 79 ? -0.939 5.179 35.989 1.00 80.12 79 THR A O 1
ATOM 625 N N . LYS A 1 80 ? -2.690 6.489 36.520 1.00 81.06 80 LYS A N 1
ATOM 626 C CA . LYS A 1 80 ? -3.101 6.844 35.150 1.00 81.06 80 LYS A CA 1
ATOM 627 C C . LYS A 1 80 ? -3.441 5.608 34.304 1.00 81.06 80 LYS A C 1
ATOM 629 O O . LYS A 1 80 ? -3.115 5.550 33.120 1.00 81.06 80 LYS A O 1
ATOM 634 N N . THR A 1 81 ? -4.093 4.618 34.915 1.00 85.19 81 THR A N 1
ATOM 635 C CA . THR A 1 81 ? -4.518 3.372 34.255 1.00 85.19 81 THR A CA 1
ATOM 636 C C . THR A 1 81 ? -6.027 3.157 34.363 1.00 85.19 81 THR A C 1
ATOM 638 O O . THR A 1 81 ? -6.701 3.825 35.148 1.00 85.19 81 THR A O 1
ATOM 641 N N . LEU A 1 82 ? -6.566 2.242 33.550 1.00 89.19 82 LEU A N 1
ATOM 642 C CA . LEU A 1 82 ? -7.942 1.762 33.689 1.00 89.19 82 LEU A CA 1
ATOM 643 C C . LEU A 1 82 ? -7.960 0.445 34.457 1.00 89.19 82 LEU A C 1
ATOM 645 O O . LEU A 1 82 ? -7.237 -0.493 34.113 1.00 89.19 82 LEU A O 1
ATOM 649 N N . GLU A 1 83 ? -8.828 0.378 35.456 1.00 92.44 83 GLU A N 1
ATOM 650 C CA . GLU A 1 83 ? -9.145 -0.834 36.205 1.00 92.44 83 GLU A CA 1
ATOM 651 C C . GLU A 1 83 ? -10.585 -1.251 35.903 1.00 92.44 83 GLU A C 1
ATOM 653 O O . GLU A 1 83 ? -11.435 -0.404 35.640 1.00 92.44 83 GLU A O 1
ATOM 658 N N . LEU A 1 84 ? -10.861 -2.553 35.892 1.00 94.94 84 LEU A N 1
ATOM 659 C CA . LEU A 1 84 ? -12.165 -3.078 35.494 1.00 94.94 84 LEU A CA 1
ATOM 660 C C . LEU A 1 84 ? -12.966 -3.490 36.721 1.00 94.94 84 LEU A C 1
ATOM 662 O O . LEU A 1 84 ? -12.455 -4.221 37.572 1.00 94.94 84 LEU A O 1
ATOM 666 N N . PHE A 1 85 ? -14.226 -3.073 36.774 1.00 94.88 85 PHE A N 1
ATOM 667 C CA . PHE A 1 85 ? -15.154 -3.455 37.832 1.00 94.88 85 PHE A CA 1
ATOM 668 C C . PHE A 1 85 ? -16.442 -3.990 37.224 1.00 94.88 85 PHE A C 1
ATOM 670 O O . PHE A 1 85 ? -16.984 -3.406 36.284 1.00 94.88 85 PHE A O 1
ATOM 677 N N . ARG A 1 86 ? -16.917 -5.121 37.746 1.00 94.94 86 ARG A N 1
ATOM 678 C CA . ARG A 1 86 ? -18.197 -5.704 37.354 1.00 94.94 86 ARG A CA 1
ATOM 679 C C . ARG A 1 86 ? -19.347 -4.875 37.909 1.00 94.94 86 ARG A C 1
ATOM 681 O O . ARG A 1 86 ? -19.198 -4.284 38.972 1.00 94.94 86 ARG A O 1
ATOM 688 N N . ILE A 1 87 ? -20.495 -4.921 37.253 1.00 93.50 87 ILE A N 1
ATOM 689 C CA . ILE A 1 87 ? -21.762 -4.396 37.775 1.00 93.50 87 ILE A CA 1
ATOM 690 C C . ILE A 1 87 ? -22.816 -5.495 37.793 1.00 93.50 87 ILE A C 1
ATOM 692 O O . ILE A 1 87 ? -22.763 -6.408 36.968 1.00 93.50 87 ILE A O 1
ATOM 696 N N . ASN A 1 88 ? -23.769 -5.404 38.720 1.00 89.38 88 ASN A N 1
ATOM 697 C CA . ASN A 1 88 ? -24.932 -6.301 38.743 1.00 89.38 88 ASN A CA 1
ATOM 698 C C . ASN A 1 88 ? -26.208 -5.600 38.264 1.00 89.38 88 ASN A C 1
ATOM 700 O O . ASN A 1 88 ? -27.132 -6.260 37.796 1.00 89.38 88 ASN A O 1
ATOM 704 N N . SER A 1 89 ? -26.256 -4.270 38.372 1.00 88.62 89 SER A N 1
ATOM 705 C CA . SER A 1 89 ? -27.314 -3.428 37.816 1.00 88.62 89 SER A CA 1
ATOM 706 C C . SER A 1 89 ? -26.724 -2.118 37.302 1.00 88.62 89 SER A C 1
ATOM 708 O O . SER A 1 89 ? -25.702 -1.641 37.795 1.00 88.62 89 SER A O 1
ATOM 710 N N . ILE A 1 90 ? -27.403 -1.513 36.332 1.00 84.69 90 ILE A N 1
ATOM 711 C CA . ILE A 1 90 ? -27.100 -0.164 35.855 1.00 84.69 90 ILE A CA 1
ATOM 712 C C . ILE A 1 90 ? -27.373 0.906 36.927 1.00 84.69 90 ILE A C 1
ATOM 714 O O . ILE A 1 90 ? -26.740 1.956 36.926 1.00 84.69 90 ILE A O 1
ATOM 718 N N . ASP A 1 91 ? -28.255 0.612 37.887 1.00 84.81 91 ASP A N 1
ATOM 719 C CA . ASP A 1 91 ? -28.592 1.517 38.994 1.00 84.81 91 ASP A CA 1
ATOM 720 C C . ASP A 1 91 ? -27.455 1.652 40.022 1.00 84.81 91 ASP A C 1
ATOM 722 O O . ASP A 1 91 ? -27.488 2.527 40.884 1.00 84.81 91 ASP A O 1
ATOM 726 N N . GLU A 1 92 ? -26.439 0.784 39.948 1.00 85.19 92 GLU A N 1
ATOM 727 C CA . GLU A 1 92 ? -25.243 0.858 40.796 1.00 85.19 92 GLU A CA 1
ATOM 728 C C . GLU A 1 92 ? -24.271 1.958 40.337 1.00 85.19 92 GLU A C 1
ATOM 730 O O . GLU A 1 92 ? -23.303 2.257 41.042 1.00 85.19 92 GLU A O 1
ATOM 735 N N . LEU A 1 93 ? -24.492 2.540 39.153 1.00 84.75 93 LEU A N 1
ATOM 736 C CA . LEU A 1 93 ? -23.603 3.543 38.591 1.00 84.75 93 LEU A CA 1
ATOM 737 C C . LEU A 1 93 ? -23.804 4.910 39.248 1.00 84.75 93 LEU A C 1
ATOM 739 O O . LEU A 1 93 ? -24.922 5.388 39.430 1.00 84.75 93 LEU A O 1
ATOM 743 N N . SER A 1 94 ? -22.695 5.580 39.550 1.00 81.06 94 SER A N 1
ATOM 744 C CA . SER A 1 94 ? -22.693 6.903 40.179 1.00 81.06 94 SER A CA 1
ATOM 745 C C . SER A 1 94 ? -21.850 7.903 39.381 1.00 81.06 94 SER A C 1
ATOM 747 O O . SER A 1 94 ? -20.953 7.486 38.649 1.00 81.06 94 SER A O 1
ATOM 749 N N . PRO A 1 95 ? -22.110 9.221 39.463 1.00 78.62 95 PRO A N 1
ATOM 750 C CA . PRO A 1 95 ? -21.295 10.213 38.765 1.00 78.62 95 PRO A CA 1
ATOM 751 C C . PRO A 1 95 ? -19.818 10.141 39.185 1.00 78.62 95 PRO A C 1
ATOM 753 O O . PRO A 1 95 ? -19.482 10.366 40.346 1.00 78.62 95 PRO A O 1
ATOM 756 N N . GLY A 1 96 ? -18.945 9.852 38.223 1.00 71.81 96 GLY A N 1
ATOM 757 C CA . GLY A 1 96 ? -17.504 9.700 38.398 1.00 71.81 96 GLY A CA 1
ATOM 758 C C . GLY A 1 96 ? -16.683 10.796 37.714 1.00 71.81 96 GLY A C 1
ATOM 759 O O . GLY A 1 96 ? -17.121 11.939 37.527 1.00 71.81 96 GLY A O 1
ATOM 760 N N . ALA A 1 97 ? -15.443 10.476 37.342 1.00 66.69 97 ALA A N 1
ATOM 761 C CA . ALA A 1 97 ? -14.537 11.430 36.716 1.00 66.69 97 ALA A CA 1
ATOM 762 C C . ALA A 1 97 ? -15.012 11.845 35.309 1.00 66.69 97 ALA A C 1
ATOM 764 O O . ALA A 1 97 ? -15.576 11.065 34.545 1.00 66.69 97 ALA A O 1
ATOM 765 N N . PHE A 1 98 ? -14.738 13.098 34.927 1.00 62.75 98 PHE A N 1
ATOM 766 C CA . PHE A 1 98 ? -15.036 13.635 33.589 1.00 62.75 98 PHE A CA 1
ATOM 767 C C . PHE A 1 98 ? -16.512 13.527 33.152 1.00 62.75 98 PHE A C 1
ATOM 769 O O . PHE A 1 98 ? -16.780 13.488 31.946 1.00 62.75 98 PHE A O 1
ATOM 776 N N . GLY A 1 99 ? -17.445 13.474 34.114 1.00 67.62 99 GLY A N 1
ATOM 777 C CA . GLY A 1 99 ? -18.886 13.376 33.867 1.00 67.62 99 GLY A CA 1
ATOM 778 C C . GLY A 1 99 ? -19.348 12.006 33.360 1.00 67.62 99 GLY A C 1
ATOM 779 O O . GLY A 1 99 ? -20.403 11.929 32.741 1.00 67.62 99 GLY A O 1
ATOM 780 N N . ILE A 1 100 ? -18.546 10.955 33.562 1.00 76.19 100 ILE A N 1
ATOM 781 C CA . ILE A 1 100 ? -18.879 9.568 33.209 1.00 76.19 100 ILE A CA 1
ATOM 782 C C . ILE A 1 100 ? -19.487 8.888 34.429 1.00 76.19 100 ILE A C 1
ATOM 784 O O . ILE A 1 100 ? -19.034 9.119 35.546 1.00 76.19 100 ILE A O 1
ATOM 788 N N . LEU A 1 101 ? -20.486 8.040 34.220 1.00 82.38 101 LEU A N 1
ATOM 789 C CA . LEU A 1 101 ? -20.995 7.164 35.267 1.00 82.38 101 LEU A CA 1
ATOM 790 C C . LEU A 1 101 ? -19.987 6.039 35.561 1.00 82.38 101 LEU A C 1
ATOM 792 O O . LEU A 1 101 ? -19.548 5.339 34.653 1.00 82.38 101 LEU A O 1
ATOM 796 N N . GLU A 1 102 ? -19.611 5.866 36.824 1.00 85.00 102 GLU A N 1
ATOM 797 C CA . GLU A 1 102 ? -18.636 4.871 37.271 1.00 85.00 102 GLU A CA 1
ATOM 798 C C . GLU A 1 102 ? -19.300 3.793 38.146 1.00 85.00 102 GLU A C 1
ATOM 800 O O . GLU A 1 102 ? -20.190 4.107 38.948 1.00 85.00 102 GLU A O 1
ATOM 805 N N . PRO A 1 103 ? -18.880 2.521 38.007 1.00 88.38 103 PRO A N 1
ATOM 806 C CA . PRO A 1 103 ? -19.320 1.433 38.870 1.00 88.38 103 PRO A CA 1
ATOM 807 C C . PRO A 1 103 ? -18.749 1.547 40.294 1.00 88.38 103 PRO A C 1
ATOM 809 O O . PRO A 1 103 ? -17.752 2.241 40.520 1.00 88.38 103 PRO A O 1
ATOM 812 N N . PRO A 1 104 ? -19.310 0.803 41.264 1.00 86.25 104 PRO A N 1
ATOM 813 C CA . PRO A 1 104 ? -18.753 0.719 42.608 1.00 86.25 104 PRO A CA 1
ATOM 814 C C . PRO A 1 104 ? -17.322 0.160 42.610 1.00 86.25 104 PRO A C 1
ATOM 816 O O . PRO A 1 104 ? -17.067 -0.968 42.183 1.00 86.25 104 PRO A O 1
ATOM 819 N N . ILE A 1 105 ? -16.384 0.929 43.166 1.00 88.56 105 ILE A N 1
ATOM 820 C CA . ILE A 1 105 ? -14.970 0.547 43.283 1.00 88.56 105 ILE A CA 1
ATOM 821 C C . ILE A 1 105 ? -14.790 -0.313 44.539 1.00 88.56 105 ILE A C 1
ATOM 823 O O . ILE A 1 105 ? -14.382 0.169 45.596 1.00 88.56 105 ILE A O 1
ATOM 827 N N . LYS A 1 106 ? -15.137 -1.597 44.434 1.00 89.56 106 LYS A N 1
ATOM 828 C CA . LYS A 1 106 ? -14.967 -2.578 45.515 1.00 89.56 106 LYS A CA 1
ATOM 829 C C . LYS A 1 106 ? -13.996 -3.690 45.100 1.00 89.56 106 LYS A C 1
ATOM 831 O O . LYS A 1 106 ? -14.115 -4.178 43.973 1.00 89.56 106 LYS A O 1
ATOM 836 N N . PRO A 1 107 ? -13.052 -4.122 45.962 1.00 86.94 107 PRO A N 1
ATOM 837 C CA . PRO A 1 107 ? -12.080 -5.165 45.621 1.00 86.94 107 PRO A CA 1
ATOM 838 C C . PRO A 1 107 ? -12.712 -6.462 45.095 1.00 86.94 107 PRO A C 1
ATOM 840 O O . PRO A 1 107 ? -12.211 -7.046 44.140 1.00 86.94 107 PRO A O 1
ATOM 843 N N . GLU A 1 108 ? -13.846 -6.874 45.660 1.00 89.94 108 GLU A N 1
ATOM 844 C CA . GLU A 1 108 ? -14.605 -8.068 45.272 1.00 89.94 108 GLU A CA 1
ATOM 845 C C . GLU A 1 108 ? -15.325 -7.946 43.919 1.00 89.94 108 GLU A C 1
ATOM 847 O O . GLU A 1 108 ? -15.778 -8.944 43.359 1.00 89.94 108 GLU A O 1
ATOM 852 N N . MET A 1 109 ? -15.443 -6.727 43.387 1.00 91.25 109 MET A N 1
ATOM 853 C CA . MET A 1 109 ? -16.031 -6.447 42.076 1.00 91.25 109 MET A CA 1
ATOM 854 C C . MET A 1 109 ? -14.961 -6.278 40.996 1.00 91.25 109 MET A C 1
ATOM 856 O O . MET A 1 109 ? -15.307 -6.114 39.828 1.00 91.25 109 MET A O 1
ATOM 860 N N . LYS A 1 110 ? -13.673 -6.330 41.352 1.00 93.81 110 LYS A N 1
ATOM 861 C CA . LYS A 1 110 ? -12.575 -6.172 40.400 1.00 93.81 110 LYS A CA 1
ATOM 862 C C . LYS A 1 110 ? -12.540 -7.339 39.413 1.00 93.81 110 LYS A C 1
ATOM 864 O O . LYS A 1 110 ? -12.592 -8.503 39.804 1.00 93.81 110 LYS A O 1
ATOM 869 N N . VAL A 1 111 ? -12.421 -7.017 38.130 1.00 93.94 111 VAL A N 1
ATOM 870 C CA . VAL A 1 111 ? -12.384 -7.984 37.028 1.00 93.94 111 VAL A CA 1
ATOM 871 C C . VAL A 1 111 ? -10.983 -8.011 36.431 1.00 93.94 111 VAL A C 1
ATOM 873 O O . VAL A 1 111 ? -10.381 -6.970 36.162 1.00 93.94 111 VAL A O 1
ATOM 876 N N . ALA A 1 112 ? -10.447 -9.211 36.231 1.00 92.44 112 ALA A N 1
ATOM 877 C CA . ALA A 1 112 ? -9.159 -9.387 35.576 1.00 92.44 112 ALA A CA 1
ATOM 878 C C . ALA A 1 112 ? -9.306 -9.145 34.059 1.00 92.44 112 ALA A C 1
ATOM 880 O O . ALA A 1 112 ? -10.232 -9.706 33.462 1.00 92.44 112 ALA A O 1
ATOM 881 N N . PRO A 1 113 ? -8.430 -8.353 33.413 1.00 91.44 113 PRO A N 1
ATOM 882 C CA . PRO A 1 113 ? -8.421 -8.150 31.962 1.00 91.44 113 PRO A CA 1
ATOM 883 C C . PRO A 1 113 ? -8.565 -9.428 31.128 1.00 91.44 113 PRO A C 1
ATOM 885 O O . PRO A 1 113 ? -9.273 -9.449 30.126 1.00 91.44 113 PRO A O 1
ATOM 888 N N . GLU A 1 114 ? -7.939 -10.508 31.581 1.00 89.44 114 GLU A N 1
ATOM 889 C CA . GLU A 1 114 ? -7.873 -11.807 30.915 1.00 89.44 114 GLU A CA 1
ATOM 890 C C . GLU A 1 114 ? -9.217 -12.554 30.937 1.00 89.44 114 GLU A C 1
ATOM 892 O O . GLU A 1 114 ? -9.425 -13.477 30.156 1.00 89.44 114 GLU A O 1
ATOM 897 N N . SER A 1 115 ? -10.139 -12.160 31.823 1.00 91.50 115 SER A N 1
ATOM 898 C CA . SER A 1 115 ? -11.485 -12.744 31.915 1.00 91.50 115 SER A CA 1
ATOM 899 C C . SER A 1 115 ? -12.492 -12.125 30.941 1.00 91.50 115 SER A C 1
ATOM 901 O O . SER A 1 115 ? -13.601 -12.640 30.794 1.00 91.50 115 SER A O 1
ATOM 903 N N . ILE A 1 116 ? -12.124 -11.032 30.266 1.00 96.25 116 ILE A N 1
ATOM 904 C CA . ILE A 1 116 ? -12.979 -10.369 29.282 1.00 96.25 116 ILE A CA 1
ATOM 905 C C . ILE A 1 116 ? -12.982 -11.182 27.983 1.00 96.25 116 ILE A C 1
ATOM 907 O O . ILE A 1 116 ? -11.962 -11.290 27.307 1.00 96.25 116 ILE A O 1
ATOM 911 N N . GLY A 1 117 ? -14.146 -11.717 27.612 1.00 93.56 117 GLY A N 1
ATOM 912 C CA . GLY A 1 117 ? -14.361 -12.482 26.378 1.00 93.56 117 GLY A CA 1
ATOM 913 C C . GLY A 1 117 ? -14.734 -11.627 25.163 1.00 93.56 117 GLY A C 1
ATOM 914 O O . GLY A 1 117 ? -14.596 -12.087 24.033 1.00 93.56 117 GLY A O 1
ATOM 915 N N . LEU A 1 118 ? -15.166 -10.382 25.379 1.00 96.50 118 LEU A N 1
ATOM 916 C CA . LEU A 1 118 ? -15.465 -9.404 24.331 1.00 96.50 118 LEU A CA 1
ATOM 917 C C . LEU A 1 118 ? -15.273 -7.985 24.869 1.00 96.50 118 LEU A C 1
ATOM 919 O O . LEU A 1 118 ? -15.786 -7.664 25.941 1.00 96.50 118 LEU A O 1
ATOM 923 N N . ALA A 1 119 ? -14.563 -7.129 24.136 1.00 96.75 119 ALA A N 1
ATOM 924 C CA . ALA A 1 119 ? -14.302 -5.758 24.556 1.00 96.75 119 ALA A CA 1
ATOM 925 C C . ALA A 1 119 ? -14.961 -4.735 23.634 1.00 96.75 119 ALA A C 1
ATOM 927 O O . ALA A 1 119 ? -14.618 -4.646 22.460 1.00 96.75 119 ALA A O 1
ATOM 928 N N . VAL A 1 120 ? -15.858 -3.916 24.178 1.00 96.00 120 VAL A N 1
ATOM 929 C CA . VAL A 1 120 ? -16.444 -2.776 23.472 1.00 96.00 120 VAL A CA 1
ATOM 930 C C . VAL A 1 120 ? -15.665 -1.512 23.802 1.00 96.00 120 VAL A C 1
ATOM 932 O O . VAL A 1 120 ? -15.529 -1.129 24.965 1.00 96.00 120 VAL A O 1
ATOM 935 N N . VAL A 1 121 ? -15.149 -0.853 22.770 1.00 93.25 121 VAL A N 1
ATOM 936 C CA . VAL A 1 121 ? -14.185 0.239 22.914 1.00 93.25 121 VAL A CA 1
ATOM 937 C C . VAL A 1 121 ? -14.779 1.545 22.382 1.00 93.25 121 VAL A C 1
ATOM 939 O O . VAL A 1 121 ? -15.185 1.604 21.218 1.00 93.25 121 VAL A O 1
ATOM 942 N N . PRO A 1 122 ? -14.808 2.623 23.185 1.00 89.69 122 PRO A N 1
ATOM 943 C CA . PRO A 1 122 ? -15.262 3.920 22.714 1.00 89.69 122 PRO A CA 1
ATOM 944 C C . PRO A 1 122 ? -14.213 4.595 21.820 1.00 89.69 122 PRO A C 1
ATOM 946 O O . PRO A 1 122 ? -12.994 4.432 21.975 1.00 89.69 122 PRO A O 1
ATOM 949 N N . GLY A 1 123 ? -14.702 5.434 20.911 1.00 90.19 123 GLY A N 1
ATOM 950 C CA . GLY A 1 123 ? -13.874 6.235 20.021 1.00 90.19 123 GLY A CA 1
ATOM 951 C C . GLY A 1 123 ? -14.591 7.496 19.559 1.00 90.19 123 GLY A C 1
ATOM 952 O O . GLY A 1 123 ? -15.815 7.548 19.437 1.00 90.19 123 GLY A O 1
ATOM 953 N N . VAL A 1 124 ? -13.800 8.536 19.311 1.00 90.00 124 VAL A N 1
ATOM 954 C CA . VAL A 1 124 ? -14.263 9.774 18.681 1.00 90.00 124 VAL A CA 1
ATOM 955 C C . VAL A 1 124 ? -14.468 9.542 17.187 1.00 90.00 124 VAL A C 1
ATOM 957 O O . VAL A 1 124 ? -15.473 9.977 16.637 1.00 90.00 124 VAL A O 1
ATOM 960 N N . SER A 1 125 ? -13.550 8.826 16.544 1.00 92.25 125 SER A N 1
ATOM 961 C CA . SER A 1 125 ? -13.626 8.463 15.129 1.00 92.25 125 SER A CA 1
ATOM 962 C C . SER A 1 125 ? -12.947 7.118 14.907 1.00 92.25 125 SER A C 1
ATOM 964 O O . SER A 1 125 ? -12.063 6.749 15.686 1.00 92.25 125 SER A O 1
ATOM 966 N N . PHE A 1 126 ? -13.356 6.416 13.855 1.00 93.69 126 PHE A N 1
ATOM 967 C CA . PHE A 1 126 ? -12.791 5.137 13.443 1.00 93.69 126 PHE A CA 1
ATOM 968 C C . PHE A 1 126 ? -12.508 5.142 11.938 1.00 93.69 126 PHE A C 1
ATOM 970 O O . PHE A 1 126 ? -13.127 5.906 11.200 1.00 93.69 126 PHE A O 1
ATOM 977 N N . ASP A 1 127 ? -11.600 4.291 11.473 1.00 91.25 127 ASP A N 1
ATOM 978 C CA . ASP A 1 127 ? -11.481 3.952 10.054 1.00 91.25 127 ASP A CA 1
ATOM 979 C C . ASP A 1 127 ? -11.871 2.491 9.813 1.00 91.25 127 ASP A C 1
ATOM 981 O O . ASP A 1 127 ? -11.947 1.687 10.740 1.00 91.25 127 ASP A O 1
ATOM 985 N N . ARG A 1 128 ? -12.124 2.119 8.555 1.00 88.38 128 ARG A N 1
ATOM 986 C CA . ARG A 1 128 ? -12.558 0.750 8.211 1.00 88.38 128 ARG A CA 1
ATOM 987 C C . ARG A 1 128 ? -11.495 -0.325 8.469 1.00 88.38 128 ARG A C 1
ATOM 989 O O . ARG A 1 128 ? -11.828 -1.504 8.462 1.00 88.38 128 ARG A O 1
ATOM 996 N N . ARG A 1 129 ? -10.244 0.072 8.726 1.00 87.12 129 ARG A N 1
ATOM 997 C CA . ARG A 1 129 ? -9.128 -0.818 9.081 1.00 87.12 129 ARG A CA 1
ATOM 998 C C . ARG A 1 129 ? -9.055 -1.071 10.594 1.00 87.12 129 ARG A C 1
ATOM 1000 O O . ARG A 1 129 ? -8.154 -1.767 11.044 1.00 87.12 129 ARG A O 1
ATOM 1007 N N . GLY A 1 130 ? -9.975 -0.502 11.375 1.00 90.12 130 GLY A N 1
ATOM 1008 C CA . GLY A 1 130 ? -10.060 -0.688 12.820 1.00 90.12 130 GLY A CA 1
ATOM 1009 C C . GLY A 1 130 ? -9.273 0.337 13.632 1.00 90.12 130 GLY A C 1
ATOM 1010 O O . GLY A 1 130 ? -9.332 0.299 14.862 1.00 90.12 130 GLY A O 1
ATOM 1011 N N . HIS A 1 131 ? -8.562 1.281 13.009 1.00 91.75 131 HIS A N 1
ATOM 1012 C CA . HIS A 1 131 ? -7.900 2.339 13.772 1.00 91.75 131 HIS A CA 1
ATOM 1013 C C . HIS A 1 131 ? -8.942 3.276 14.368 1.00 91.75 131 HIS A C 1
ATOM 1015 O O . HIS A 1 131 ? -10.026 3.479 13.816 1.00 91.75 131 HIS A O 1
ATOM 1021 N N . ARG A 1 132 ? -8.603 3.878 15.508 1.00 91.62 132 ARG A N 1
ATOM 1022 C CA . ARG A 1 132 ? -9.500 4.775 16.234 1.00 91.62 132 ARG A CA 1
ATOM 1023 C C . ARG A 1 132 ? -8.769 6.004 16.743 1.00 91.62 132 ARG A C 1
ATOM 1025 O O . ARG A 1 132 ? -7.601 5.951 17.116 1.00 91.62 132 ARG A O 1
ATOM 1032 N N . ILE A 1 133 ? -9.493 7.110 16.846 1.00 89.81 133 ILE A N 1
ATOM 1033 C CA . ILE A 1 133 ? -9.066 8.288 17.598 1.00 89.81 133 ILE A CA 1
ATOM 1034 C C . ILE A 1 133 ? -9.834 8.290 18.915 1.00 89.81 133 ILE A C 1
ATOM 1036 O O . ILE A 1 133 ? -11.053 8.427 18.932 1.00 89.81 133 ILE A O 1
ATOM 1040 N N . GLY A 1 134 ? -9.119 8.149 20.031 1.00 86.25 134 GLY A N 1
ATOM 1041 C CA . GLY A 1 134 ? -9.669 8.381 21.368 1.00 86.25 134 GLY A CA 1
ATOM 1042 C C . GLY A 1 134 ? -9.577 9.851 21.799 1.00 86.25 134 GLY A C 1
ATOM 1043 O O . GLY A 1 134 ? -9.216 10.738 21.024 1.00 86.25 134 GLY A O 1
ATOM 1044 N N . PHE A 1 135 ? -9.811 10.107 23.087 1.00 79.31 135 PHE A N 1
ATOM 1045 C CA . PHE A 1 135 ? -9.699 11.441 23.699 1.00 79.31 135 PHE A CA 1
ATOM 1046 C C . PHE A 1 135 ? -8.251 11.920 23.945 1.00 79.31 135 PHE A C 1
ATOM 1048 O O . PHE A 1 135 ? -8.057 12.994 24.500 1.00 79.31 135 PHE A O 1
ATOM 1055 N N . GLY A 1 136 ? -7.235 11.153 23.526 1.00 72.81 136 GLY A N 1
ATOM 1056 C CA . GLY A 1 136 ? -5.823 11.570 23.561 1.00 72.81 136 GLY A CA 1
ATOM 1057 C C . GLY A 1 136 ? -5.034 11.203 24.825 1.00 72.81 136 GLY A C 1
ATOM 1058 O O . GLY A 1 136 ? -3.877 11.584 24.929 1.00 72.81 136 GLY A O 1
ATOM 1059 N N . MET A 1 137 ? -5.620 10.450 25.764 1.00 73.50 137 MET A N 1
ATOM 1060 C CA . MET A 1 137 ? -4.958 10.079 27.032 1.00 73.50 137 MET A CA 1
ATOM 1061 C C . MET A 1 137 ? -4.275 8.695 27.029 1.00 73.50 137 MET A C 1
ATOM 1063 O O . MET A 1 137 ? -3.616 8.349 28.002 1.00 73.50 137 MET A O 1
ATOM 1067 N N . GLY A 1 138 ? -4.452 7.873 25.984 1.00 75.31 138 GLY A N 1
ATOM 1068 C CA . GLY A 1 138 ? -3.785 6.560 25.837 1.00 75.31 138 GLY A CA 1
ATOM 1069 C C . GLY A 1 138 ? -4.201 5.458 26.832 1.00 75.31 138 GLY A C 1
ATOM 1070 O O . GLY A 1 138 ? -3.633 4.364 26.832 1.00 75.31 138 GLY A O 1
ATOM 1071 N N . TYR A 1 139 ? -5.202 5.715 27.680 1.00 84.62 139 TYR A N 1
ATOM 1072 C CA . TYR A 1 139 ? -5.635 4.785 28.731 1.00 84.62 1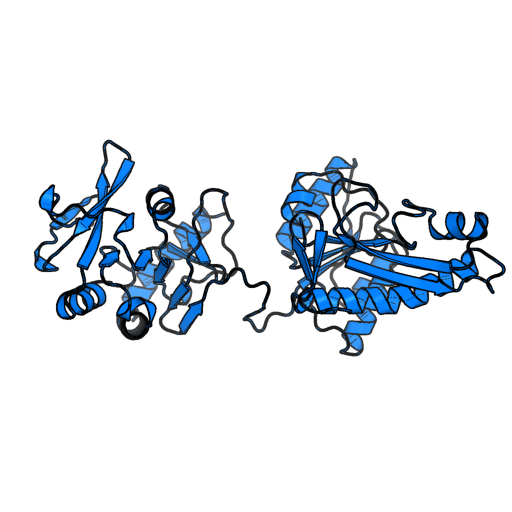39 TYR A CA 1
ATOM 1073 C C . TYR A 1 139 ? -6.217 3.479 28.184 1.00 84.62 139 TYR A C 1
ATOM 1075 O O . TYR A 1 139 ? -5.896 2.399 28.678 1.00 84.62 139 TYR A O 1
ATOM 1083 N N . TYR A 1 140 ? -7.036 3.572 27.133 1.00 85.38 140 TYR A N 1
ATOM 1084 C CA . TYR A 1 140 ? -7.602 2.395 26.479 1.00 85.38 140 TYR A CA 1
ATOM 1085 C C . TYR A 1 140 ? -6.523 1.562 25.789 1.00 85.38 140 TYR A C 1
ATOM 1087 O O . TYR A 1 140 ? -6.507 0.358 25.979 1.00 85.38 140 TYR A O 1
ATOM 1095 N N . ASP A 1 141 ? -5.574 2.161 25.069 1.00 84.88 141 ASP A N 1
ATOM 1096 C CA . ASP A 1 141 ? -4.534 1.395 24.364 1.00 84.88 141 ASP A CA 1
ATOM 1097 C C . ASP A 1 141 ? -3.659 0.588 25.333 1.00 84.88 141 ASP A C 1
ATOM 1099 O O . ASP A 1 141 ? -3.317 -0.563 25.069 1.00 84.88 141 ASP A O 1
ATOM 1103 N N . SER A 1 142 ? -3.386 1.149 26.514 1.00 86.12 142 SER A N 1
ATOM 1104 C CA . SER A 1 142 ? -2.678 0.452 27.596 1.00 86.12 142 SER A CA 1
ATOM 1105 C C . SER A 1 142 ? -3.473 -0.731 28.167 1.00 86.12 142 SER A C 1
ATOM 1107 O O . SER A 1 142 ? -2.892 -1.762 28.506 1.00 86.12 142 SER A O 1
ATOM 1109 N N . LEU A 1 143 ? -4.796 -0.591 28.277 1.00 88.62 143 LEU A N 1
ATOM 1110 C CA . LEU A 1 143 ? -5.697 -1.643 28.749 1.00 88.62 143 LEU A CA 1
ATOM 1111 C C . LEU A 1 143 ? -5.869 -2.751 27.698 1.00 88.62 143 LEU A C 1
ATOM 1113 O O . LEU A 1 143 ? -5.731 -3.927 28.019 1.00 88.62 143 LEU A O 1
ATOM 1117 N N . LEU A 1 144 ? -6.115 -2.379 26.441 1.00 88.94 144 LEU A N 1
ATOM 1118 C CA . LEU A 1 144 ? -6.421 -3.296 25.341 1.00 88.94 144 LEU A CA 1
ATOM 1119 C C . LEU A 1 144 ? -5.263 -4.242 25.006 1.00 88.94 144 LEU A C 1
ATOM 1121 O O . LEU A 1 144 ? -5.510 -5.360 24.565 1.00 88.94 144 LEU A O 1
ATOM 1125 N N . ARG A 1 145 ? -4.011 -3.843 25.268 1.00 87.94 145 ARG A N 1
ATOM 1126 C CA . ARG A 1 145 ? -2.835 -4.730 25.157 1.00 87.94 145 ARG A CA 1
ATOM 1127 C C . ARG A 1 145 ? -2.905 -5.963 26.053 1.00 87.94 145 ARG A C 1
ATOM 1129 O O . ARG A 1 145 ? -2.218 -6.940 25.779 1.00 87.94 145 ARG A O 1
ATOM 1136 N N . LYS A 1 146 ? -3.688 -5.907 27.131 1.00 88.62 146 LYS A N 1
ATOM 1137 C CA . LYS A 1 146 ? -3.866 -7.017 28.075 1.00 88.62 146 LYS A CA 1
ATOM 1138 C C . LYS A 1 146 ? -4.973 -7.982 27.644 1.00 88.62 146 LYS A C 1
ATOM 1140 O O . LYS A 1 146 ? -5.159 -9.006 28.287 1.00 88.62 146 LYS A O 1
ATOM 1145 N N . PHE A 1 147 ? -5.725 -7.659 26.591 1.00 88.56 147 PHE A N 1
ATOM 1146 C CA . PHE A 1 147 ? -6.849 -8.469 26.135 1.00 88.56 147 PHE A CA 1
ATOM 1147 C C . PHE A 1 147 ? -6.458 -9.357 24.955 1.00 88.56 147 PHE A C 1
ATOM 1149 O O . PHE A 1 147 ? -5.923 -8.886 23.952 1.00 88.56 147 PHE A O 1
ATOM 1156 N N . SER A 1 148 ? -6.814 -10.636 25.043 1.00 87.25 148 SER A N 1
ATOM 1157 C CA . SER A 1 148 ? -6.739 -11.602 23.940 1.00 87.25 148 SER A CA 1
ATOM 1158 C C . SER A 1 148 ? -8.050 -11.717 23.150 1.00 87.25 148 SER A C 1
ATOM 1160 O O . SER A 1 148 ? -8.081 -12.367 22.109 1.00 87.25 148 SER A O 1
ATOM 1162 N N . CYS A 1 149 ? -9.129 -11.095 23.629 1.00 90.38 149 CYS A N 1
ATOM 1163 C CA . CYS A 1 149 ? -10.450 -11.154 23.015 1.00 90.38 149 CYS A CA 1
ATOM 1164 C C . CYS A 1 149 ? -10.628 -10.178 21.843 1.00 90.38 149 CYS A C 1
ATOM 1166 O O . CYS A 1 149 ? -9.794 -9.293 21.600 1.00 90.38 149 CYS A O 1
ATOM 1168 N N . LYS A 1 150 ? -11.754 -10.334 21.131 1.00 92.00 150 LYS A N 1
ATOM 1169 C CA . LYS A 1 150 ? -12.174 -9.408 20.077 1.00 92.00 150 LYS A CA 1
ATOM 1170 C C . LYS A 1 150 ? -12.518 -8.032 20.653 1.00 92.00 150 LYS A C 1
ATOM 1172 O O . LYS A 1 150 ? -13.147 -7.919 21.706 1.00 92.00 150 LYS A O 1
ATOM 1177 N N . LYS A 1 151 ? -12.112 -6.992 19.932 1.00 95.06 151 LYS A N 1
ATOM 1178 C CA . LYS A 1 151 ? -12.264 -5.574 20.265 1.00 95.06 151 LYS A CA 1
ATOM 1179 C C . LYS A 1 151 ? -13.208 -4.951 19.247 1.00 95.06 151 LYS A C 1
ATOM 1181 O O . LYS A 1 151 ? -12.897 -4.914 18.059 1.00 95.06 151 LYS A O 1
ATOM 1186 N N . ILE A 1 152 ? -14.359 -4.480 19.701 1.00 96.31 152 ILE A N 1
ATOM 1187 C CA . ILE A 1 152 ? -15.409 -3.937 18.844 1.00 96.31 152 ILE A CA 1
ATOM 1188 C C . ILE A 1 152 ? -15.590 -2.449 19.135 1.00 96.31 152 ILE A C 1
ATOM 1190 O O . ILE A 1 152 ? -15.850 -2.053 20.271 1.00 96.31 152 ILE A O 1
ATOM 1194 N N . GLY A 1 153 ? -15.476 -1.618 18.102 1.00 95.44 153 GLY A N 1
ATOM 1195 C CA . GLY A 1 153 ? -15.857 -0.212 18.159 1.00 95.44 153 GLY A CA 1
ATOM 1196 C C . GLY A 1 153 ? -17.354 -0.045 17.908 1.00 95.44 153 GLY A C 1
ATOM 1197 O O . GLY A 1 153 ? -17.879 -0.592 16.942 1.00 95.44 153 GLY A O 1
ATOM 1198 N N . LEU A 1 154 ? -18.045 0.734 18.742 1.00 94.44 154 LEU A N 1
ATOM 1199 C CA . LEU A 1 154 ? -19.391 1.223 18.420 1.00 94.44 154 LEU A CA 1
ATOM 1200 C C . LEU A 1 154 ? -19.279 2.653 17.911 1.00 94.44 154 LEU A C 1
ATOM 1202 O O . LEU A 1 154 ? -18.688 3.504 18.582 1.00 94.44 154 LEU A O 1
ATOM 1206 N N . ALA A 1 155 ? -19.840 2.912 16.737 1.00 93.31 155 ALA A N 1
ATOM 1207 C CA . ALA A 1 155 ? -19.716 4.196 16.070 1.00 93.31 155 ALA A CA 1
ATOM 1208 C C . ALA A 1 155 ? -20.967 4.501 15.251 1.00 93.31 155 ALA A C 1
ATOM 1210 O O . ALA A 1 155 ? -21.559 3.596 14.676 1.00 93.31 155 ALA A O 1
ATOM 1211 N N . TYR A 1 156 ? -21.337 5.773 15.130 1.00 90.56 156 TYR A N 1
ATOM 1212 C CA . TYR A 1 156 ? -22.224 6.173 14.039 1.00 90.56 156 TYR A CA 1
ATOM 1213 C C . TYR A 1 156 ? -21.471 6.099 12.705 1.00 90.56 156 TYR A C 1
ATOM 1215 O O . TYR A 1 156 ? -20.260 6.328 12.672 1.00 90.56 156 TYR A O 1
ATOM 1223 N N . ASP A 1 157 ? -22.165 5.871 11.591 1.00 89.69 157 ASP A N 1
ATOM 1224 C CA . ASP A 1 157 ? -21.536 5.811 10.263 1.00 89.69 157 ASP A CA 1
ATOM 1225 C C . ASP A 1 157 ? -20.780 7.107 9.927 1.00 89.69 157 ASP A C 1
ATOM 1227 O O . ASP A 1 157 ? -19.691 7.071 9.365 1.00 89.69 157 ASP A O 1
ATOM 1231 N N . MET A 1 158 ? -21.289 8.258 10.379 1.00 89.44 158 MET A N 1
ATOM 1232 C CA . MET A 1 158 ? -20.622 9.557 10.217 1.00 89.44 158 MET A CA 1
ATOM 1233 C C . MET A 1 158 ? -19.288 9.691 10.979 1.00 89.44 158 MET A C 1
ATOM 1235 O O . MET A 1 158 ? -18.502 10.582 10.660 1.00 89.44 158 MET A O 1
ATOM 1239 N N . GLN A 1 159 ? -19.020 8.824 11.966 1.00 90.62 159 GLN A N 1
ATOM 1240 C CA . GLN A 1 159 ? -17.743 8.784 12.689 1.00 90.62 159 GLN A CA 1
ATOM 1241 C C . GLN A 1 159 ? -16.657 8.020 11.922 1.00 90.62 159 GLN A C 1
ATOM 1243 O O . GLN A 1 159 ? -15.487 8.075 12.329 1.00 90.62 159 GLN A O 1
ATOM 1248 N N . LEU A 1 160 ? -17.026 7.321 10.841 1.00 90.75 160 LEU A N 1
ATOM 1249 C CA . LEU A 1 160 ? -16.088 6.650 9.955 1.00 90.75 160 LEU A CA 1
ATOM 1250 C C . LEU A 1 160 ? -15.388 7.675 9.063 1.00 90.75 160 LEU A C 1
ATOM 1252 O O . LEU A 1 160 ? -16.023 8.409 8.307 1.00 90.75 160 LEU A O 1
ATOM 1256 N N . VAL A 1 161 ? -14.062 7.706 9.134 1.00 89.38 161 VAL A N 1
ATOM 1257 C CA . VAL A 1 161 ? -13.209 8.483 8.229 1.00 89.38 161 VAL A CA 1
ATOM 1258 C C . VAL A 1 161 ? -12.442 7.545 7.306 1.00 89.38 161 VAL A C 1
ATOM 1260 O O . VAL A 1 161 ? -12.291 6.357 7.589 1.00 89.38 161 VAL A O 1
ATOM 12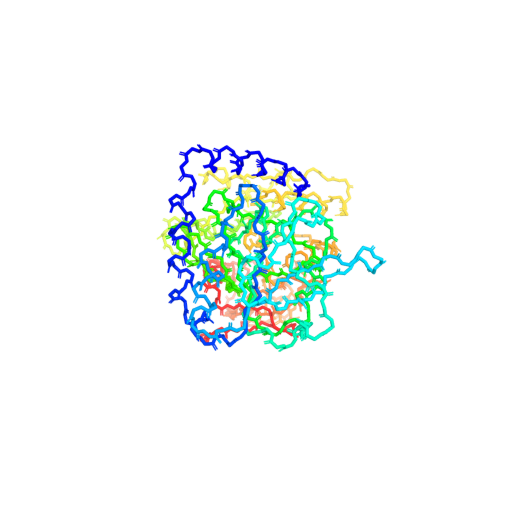63 N N . GLU A 1 162 ? -11.941 8.079 6.192 1.00 81.06 162 GLU A N 1
ATOM 1264 C CA . GLU A 1 162 ? -11.203 7.280 5.207 1.00 81.06 162 GLU A CA 1
ATOM 1265 C C . GLU A 1 162 ? -9.948 6.644 5.817 1.00 81.06 162 GLU A C 1
ATOM 1267 O O . GLU A 1 162 ? -9.668 5.468 5.590 1.00 81.06 162 GLU A O 1
ATOM 1272 N N . ARG A 1 163 ? -9.202 7.414 6.618 1.00 84.56 163 ARG A N 1
ATOM 1273 C CA . ARG A 1 163 ? -7.959 6.952 7.230 1.00 84.56 163 ARG A CA 1
ATOM 1274 C C . ARG A 1 163 ? -7.642 7.711 8.506 1.00 84.56 163 ARG A C 1
ATOM 1276 O O . ARG A 1 163 ? -7.670 8.943 8.533 1.00 84.56 163 ARG A O 1
ATOM 1283 N N . ILE A 1 164 ? -7.256 6.972 9.538 1.00 86.12 164 ILE A N 1
ATOM 1284 C CA . ILE A 1 164 ? -6.673 7.533 10.755 1.00 86.12 164 ILE A CA 1
ATOM 1285 C C . ILE A 1 164 ? -5.160 7.277 10.715 1.00 86.12 164 ILE A C 1
ATOM 1287 O O . ILE A 1 164 ? -4.748 6.149 10.452 1.00 86.12 164 ILE A O 1
ATOM 1291 N N . PRO A 1 165 ? -4.308 8.299 10.938 1.00 80.31 165 PRO A N 1
ATOM 1292 C CA . PRO A 1 165 ? -2.871 8.082 11.085 1.00 80.31 165 PRO A CA 1
ATOM 1293 C C . PRO A 1 165 ? -2.600 7.092 12.218 1.00 80.31 165 PRO A C 1
ATOM 1295 O O . PRO A 1 165 ? -3.105 7.284 13.320 1.00 80.31 165 PRO A O 1
ATOM 1298 N N . GLU A 1 166 ? -1.819 6.054 11.956 1.00 78.81 166 GLU A N 1
ATOM 1299 C CA . GLU A 1 166 ? -1.457 5.043 12.950 1.00 78.81 166 GLU A CA 1
ATOM 1300 C C . GLU A 1 166 ? -0.223 5.488 13.746 1.00 78.81 166 GLU A C 1
ATOM 1302 O O . GLU A 1 166 ? 0.724 6.050 13.194 1.00 78.81 166 GLU A O 1
ATOM 1307 N N . GLU A 1 167 ? -0.231 5.250 15.054 1.00 77.06 167 GLU A N 1
ATOM 1308 C CA . GLU A 1 167 ? 0.965 5.322 15.891 1.00 77.06 167 GLU A CA 1
ATOM 1309 C C . GLU A 1 167 ? 1.300 3.915 16.409 1.00 77.06 167 GLU A C 1
ATOM 1311 O O . GLU A 1 167 ? 0.383 3.131 16.653 1.00 77.06 167 GLU A O 1
ATOM 1316 N N . PRO A 1 168 ? 2.584 3.568 16.641 1.00 71.12 168 PRO A N 1
ATOM 1317 C CA . PRO A 1 168 ? 2.992 2.203 17.013 1.00 71.12 168 PRO A CA 1
ATOM 1318 C C . PRO A 1 168 ? 2.333 1.641 18.279 1.00 71.12 168 PRO A C 1
ATOM 1320 O O . PRO A 1 168 ? 2.472 0.460 18.589 1.00 71.12 168 PRO A O 1
ATOM 1323 N N . HIS A 1 169 ? 1.689 2.501 19.066 1.00 77.62 169 HIS A N 1
ATOM 1324 C CA . HIS A 1 169 ? 1.033 2.135 20.305 1.00 77.62 169 HIS A CA 1
ATOM 1325 C C . HIS A 1 169 ? -0.489 2.020 20.212 1.00 77.62 169 HIS A C 1
ATOM 1327 O O . HIS A 1 169 ? -1.072 1.559 21.196 1.00 77.62 169 HIS A O 1
ATOM 1333 N N . ASP A 1 170 ? -1.096 2.409 19.089 1.00 83.25 170 ASP A N 1
ATOM 1334 C CA . ASP A 1 170 ? -2.538 2.335 18.872 1.00 83.25 170 ASP A CA 1
ATOM 1335 C C . ASP A 1 170 ? -2.970 0.875 18.696 1.00 83.25 170 ASP A C 1
ATOM 1337 O O . ASP A 1 170 ? -2.394 0.130 17.902 1.00 83.25 170 ASP A O 1
ATOM 1341 N N . ILE A 1 171 ? -4.007 0.461 19.428 1.00 86.06 171 ILE A N 1
ATOM 1342 C CA . ILE A 1 171 ? -4.606 -0.866 19.253 1.00 86.06 171 ILE A CA 1
ATOM 1343 C C . ILE A 1 171 ? -5.830 -0.750 18.345 1.00 86.06 171 ILE A C 1
ATOM 1345 O O . ILE A 1 171 ? -6.798 -0.059 18.681 1.00 86.06 171 ILE A O 1
ATOM 1349 N N . ALA A 1 172 ? -5.778 -1.442 17.205 1.00 90.25 172 ALA A N 1
ATOM 1350 C CA . ALA A 1 172 ? -6.878 -1.523 16.253 1.00 90.25 172 ALA A CA 1
ATOM 1351 C C . ALA A 1 172 ? -8.033 -2.386 16.787 1.00 90.25 172 ALA A C 1
ATOM 1353 O O . ALA A 1 172 ? -7.846 -3.296 17.599 1.00 90.25 172 ALA A O 1
ATOM 1354 N N . MET A 1 173 ? -9.240 -2.058 16.338 1.00 93.38 173 MET A N 1
ATOM 1355 C CA . MET A 1 173 ? -10.445 -2.851 16.539 1.00 93.38 173 MET A CA 1
ATOM 1356 C C . MET A 1 173 ? -10.464 -4.017 15.557 1.00 93.38 173 MET A C 1
ATOM 1358 O O . MET A 1 173 ? -9.992 -3.884 14.435 1.00 93.38 173 MET A O 1
ATOM 1362 N N . ASP A 1 174 ? -11.063 -5.124 15.977 1.00 92.50 174 ASP A N 1
ATOM 1363 C CA . ASP A 1 174 ? -11.330 -6.294 15.139 1.00 92.50 174 ASP A CA 1
ATOM 1364 C C . ASP A 1 174 ? -12.653 -6.134 14.364 1.00 92.50 174 ASP A C 1
ATOM 1366 O O . ASP A 1 174 ? -12.884 -6.794 13.353 1.00 92.50 174 ASP A O 1
ATOM 1370 N N . MET A 1 175 ?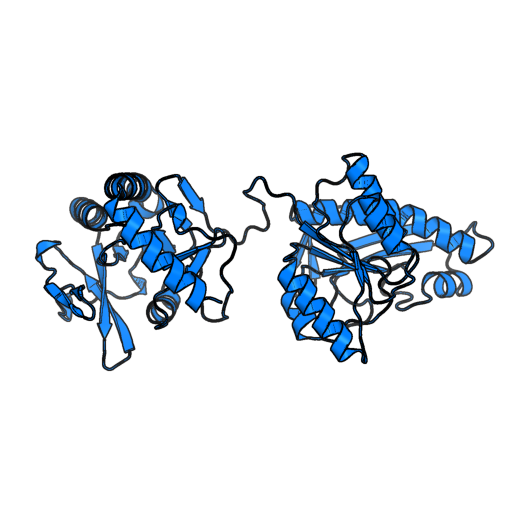 -13.549 -5.257 14.831 1.00 94.00 175 MET A N 1
ATOM 1371 C CA . MET A 1 175 ? -14.816 -4.938 14.170 1.00 94.00 175 MET A CA 1
ATOM 1372 C C . MET A 1 175 ? -15.305 -3.538 14.556 1.00 94.00 175 MET A C 1
ATOM 1374 O O . MET A 1 175 ? -15.066 -3.074 15.672 1.00 94.00 175 MET A O 1
ATOM 1378 N N . ILE A 1 176 ? -16.047 -2.880 13.668 1.00 95.38 176 ILE A N 1
ATOM 1379 C CA . ILE A 1 176 ? -16.796 -1.656 13.969 1.00 95.38 176 ILE A CA 1
ATOM 1380 C C . ILE A 1 176 ? -18.270 -1.876 13.645 1.00 95.38 176 ILE A C 1
ATOM 1382 O O . ILE A 1 176 ? -18.612 -2.283 12.538 1.00 95.38 176 ILE A O 1
ATOM 1386 N N . VAL A 1 177 ? -19.153 -1.585 14.595 1.00 94.62 177 VAL A N 1
ATOM 1387 C CA . VAL A 1 177 ? -20.604 -1.686 14.415 1.00 94.62 177 VAL A CA 1
ATOM 1388 C C . VAL A 1 177 ? -21.196 -0.289 14.302 1.00 94.62 177 VAL A C 1
ATOM 1390 O O . VAL A 1 177 ? -21.037 0.533 15.207 1.00 94.62 177 VAL A O 1
ATOM 1393 N N . THR A 1 178 ? -21.896 -0.052 13.194 1.00 93.75 178 THR A N 1
ATOM 1394 C CA . THR A 1 178 ? -22.657 1.166 12.912 1.00 93.75 178 THR A CA 1
ATOM 1395 C C . THR A 1 178 ? -24.129 0.862 12.673 1.00 93.75 178 THR A C 1
ATOM 1397 O O . THR A 1 178 ? -24.553 -0.290 12.532 1.00 93.75 178 THR A O 1
ATOM 1400 N N . GLU A 1 179 ? -24.942 1.913 12.600 1.00 89.31 179 GLU A N 1
ATOM 1401 C CA . GLU A 1 179 ? -26.360 1.802 12.276 1.00 89.31 179 GLU A CA 1
ATOM 1402 C C . GLU A 1 179 ? -26.580 1.177 10.888 1.00 89.31 179 GLU A C 1
ATOM 1404 O O . GLU A 1 179 ? -27.608 0.538 10.655 1.00 89.31 179 GLU A O 1
ATOM 1409 N N . LYS A 1 180 ? -25.605 1.312 9.976 1.00 88.88 180 LYS A N 1
ATOM 1410 C CA . LYS A 1 180 ? -25.675 0.782 8.608 1.00 88.88 180 LYS A CA 1
ATOM 1411 C C . LY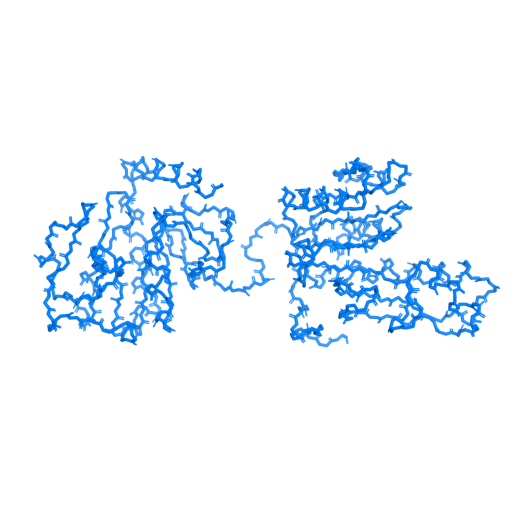S A 1 180 ? -25.184 -0.659 8.496 1.00 88.88 180 LYS A C 1
ATOM 1413 O O . LYS A 1 180 ? -25.673 -1.391 7.638 1.00 88.88 180 LYS A O 1
ATOM 1418 N N . GLY A 1 181 ? -24.253 -1.092 9.345 1.00 91.00 181 GLY A N 1
ATOM 1419 C CA . GLY A 1 181 ? -23.600 -2.390 9.181 1.00 91.00 181 GLY A CA 1
ATOM 1420 C C . GLY A 1 181 ? -22.613 -2.739 10.288 1.00 91.00 181 GLY A C 1
ATOM 1421 O O . GLY A 1 181 ? -22.228 -1.892 11.083 1.00 91.00 181 GLY A O 1
ATOM 1422 N N . ALA A 1 182 ? -22.193 -4.002 10.320 1.00 90.81 182 ALA A N 1
ATOM 1423 C CA . ALA A 1 182 ? -21.018 -4.432 11.069 1.00 90.81 182 ALA A CA 1
ATOM 1424 C C . ALA A 1 182 ? -19.870 -4.615 10.070 1.00 90.81 182 ALA A C 1
ATOM 1426 O O . ALA A 1 182 ? -20.034 -5.291 9.056 1.00 90.81 182 ALA A O 1
ATOM 1427 N N . ILE A 1 183 ? -18.744 -3.964 10.332 1.00 91.12 183 ILE A N 1
ATOM 1428 C CA . ILE A 1 183 ? -17.552 -3.952 9.487 1.00 91.12 183 ILE A CA 1
ATOM 1429 C C . ILE A 1 183 ? -16.501 -4.778 10.210 1.00 91.12 183 ILE A C 1
ATOM 1431 O O . ILE A 1 183 ? -15.994 -4.338 11.240 1.00 91.12 183 ILE A O 1
ATOM 1435 N N . THR A 1 184 ? -16.176 -5.962 9.701 1.00 89.44 184 THR A N 1
ATOM 1436 C CA . THR A 1 184 ? -15.033 -6.721 10.211 1.00 89.44 184 THR A CA 1
ATOM 1437 C C . THR A 1 184 ? -13.755 -5.999 9.802 1.00 89.44 184 THR A C 1
ATOM 1439 O O . THR A 1 184 ? -13.497 -5.791 8.618 1.00 89.44 184 THR A O 1
ATOM 1442 N N . CYS A 1 185 ? -12.969 -5.589 10.790 1.00 82.56 185 CYS A N 1
ATOM 1443 C CA . CYS A 1 185 ? -11.691 -4.921 10.601 1.00 82.56 185 CYS A CA 1
ATOM 1444 C C . CYS A 1 185 ? -10.605 -5.989 10.527 1.00 82.56 185 CYS A C 1
ATOM 1446 O O . CYS A 1 185 ? -9.790 -6.153 11.430 1.00 82.56 185 CYS A O 1
ATOM 1448 N N . GLU A 1 186 ? -10.634 -6.781 9.464 1.00 63.00 186 GLU A N 1
ATOM 1449 C CA . GLU A 1 186 ? -9.506 -7.648 9.165 1.00 63.00 186 GLU A CA 1
ATOM 1450 C C . GLU A 1 186 ? -8.341 -6.783 8.660 1.00 63.00 186 GLU A C 1
ATOM 1452 O O . GLU A 1 186 ? -8.541 -5.778 7.969 1.00 63.00 186 GLU A O 1
ATOM 1457 N N . MET A 1 187 ? -7.102 -7.192 8.965 1.00 45.47 187 MET A N 1
ATOM 1458 C CA . MET A 1 187 ? -5.930 -6.807 8.167 1.00 45.47 187 MET A CA 1
ATOM 1459 C C . MET A 1 187 ? -6.034 -7.484 6.798 1.00 45.47 187 MET A C 1
ATOM 1461 O O . MET A 1 187 ? -5.178 -8.275 6.405 1.00 45.47 187 MET A O 1
ATOM 1465 N N . ASP A 1 188 ? -7.127 -7.221 6.098 1.00 35.91 188 ASP A N 1
ATOM 1466 C CA . ASP A 1 188 ? -7.365 -7.766 4.792 1.00 35.91 188 ASP A CA 1
ATOM 1467 C C . ASP A 1 188 ? -6.940 -6.715 3.779 1.00 35.91 188 ASP A C 1
ATOM 1469 O O . ASP A 1 188 ? -7.493 -5.619 3.679 1.00 35.91 188 ASP A O 1
ATOM 1473 N N . PHE A 1 189 ? -5.932 -7.082 2.996 1.00 41.28 189 PHE A N 1
ATOM 1474 C CA . PHE A 1 189 ? -5.580 -6.434 1.735 1.00 41.28 189 PHE A CA 1
ATOM 1475 C C . PHE A 1 189 ? -6.624 -6.755 0.643 1.00 41.28 189 PHE A C 1
ATOM 1477 O O . PHE A 1 189 ? -6.301 -6.802 -0.541 1.00 41.28 189 PHE A O 1
ATOM 1484 N N . SER A 1 190 ? -7.872 -6.994 1.049 1.00 33.50 190 SER A N 1
ATOM 1485 C CA . SER A 1 190 ? -9.008 -7.317 0.199 1.00 33.50 190 SER A CA 1
ATOM 1486 C C . SER A 1 190 ? -9.967 -6.127 0.238 1.00 33.50 190 SER A C 1
ATOM 1488 O O . SER A 1 190 ? -10.489 -5.783 1.301 1.00 33.50 190 SER A O 1
ATOM 1490 N N . PRO A 1 191 ? -10.187 -5.433 -0.884 1.00 37.56 191 PRO A N 1
ATOM 1491 C CA . PRO A 1 191 ? -10.960 -4.205 -0.890 1.00 37.56 191 PRO A CA 1
ATOM 1492 C C . PRO A 1 191 ? -12.451 -4.490 -0.673 1.00 37.56 191 PRO A C 1
ATOM 1494 O O . PRO A 1 191 ? -13.139 -4.986 -1.560 1.00 37.56 191 PRO A O 1
ATOM 1497 N N . ALA A 1 192 ? -12.983 -4.069 0.474 1.00 43.25 192 ALA A N 1
ATOM 1498 C CA . ALA A 1 192 ? -14.387 -3.693 0.594 1.00 43.25 192 ALA A CA 1
ATOM 1499 C C . ALA A 1 192 ? -14.526 -2.177 0.367 1.00 43.25 192 ALA A C 1
ATOM 1501 O O . ALA A 1 192 ? -14.654 -1.416 1.323 1.00 43.25 192 ALA A O 1
ATOM 1502 N N . SER A 1 193 ? -14.471 -1.709 -0.885 1.00 44.06 193 SER A N 1
ATOM 1503 C CA . SER A 1 193 ? -15.204 -0.507 -1.318 1.00 44.06 193 SER A CA 1
ATOM 1504 C C . SER A 1 193 ? -15.125 -0.322 -2.830 1.00 44.06 193 SER A C 1
ATOM 1506 O O . SER A 1 193 ? -14.154 -0.713 -3.463 1.00 44.06 193 SER A O 1
ATOM 1508 N N . GLU A 1 194 ? -16.109 0.381 -3.370 1.00 53.03 194 GLU A N 1
ATOM 1509 C CA . GLU A 1 194 ? -16.229 0.924 -4.729 1.00 53.03 194 GLU A CA 1
ATOM 1510 C C . GLU A 1 194 ? -15.036 1.795 -5.204 1.00 53.03 194 GLU A C 1
ATOM 1512 O O . GLU A 1 194 ? -15.098 2.390 -6.281 1.00 53.03 194 GLU A O 1
ATOM 1517 N N . ARG A 1 195 ? -13.946 1.902 -4.429 1.00 68.56 195 ARG A N 1
ATOM 1518 C CA . ARG A 1 195 ? -12.717 2.594 -4.819 1.00 68.56 195 ARG A CA 1
ATOM 1519 C C . ARG A 1 195 ? -11.753 1.613 -5.480 1.00 68.56 195 ARG A C 1
ATOM 1521 O O . ARG A 1 195 ? -11.314 0.649 -4.857 1.00 68.56 195 ARG A O 1
ATOM 1528 N N . LYS A 1 196 ? -11.382 1.903 -6.727 1.00 84.38 196 LYS A N 1
ATOM 1529 C CA . LYS A 1 196 ? -10.353 1.154 -7.458 1.00 84.38 196 LYS A CA 1
ATOM 1530 C C . LYS A 1 196 ? -9.034 1.150 -6.683 1.00 84.38 196 LYS A C 1
ATOM 1532 O O . LYS A 1 196 ? -8.685 2.142 -6.048 1.00 84.38 196 LYS A O 1
ATOM 1537 N N . PHE A 1 197 ? -8.291 0.048 -6.762 1.00 92.75 197 PHE A N 1
ATOM 1538 C CA . PHE A 1 197 ? -6.955 -0.060 -6.174 1.00 92.75 197 PHE A CA 1
ATOM 1539 C C . PHE A 1 197 ? -6.041 1.028 -6.752 1.00 92.75 197 PHE A C 1
ATOM 1541 O O . PHE A 1 197 ? -5.924 1.146 -7.972 1.00 92.75 197 PHE A O 1
ATOM 1548 N N . ARG A 1 198 ? -5.427 1.852 -5.902 1.00 96.62 198 ARG A N 1
ATOM 1549 C CA . ARG A 1 198 ? -4.705 3.061 -6.318 1.00 96.62 198 ARG A CA 1
ATOM 1550 C C . ARG A 1 198 ? -3.212 2.813 -6.434 1.00 96.62 198 ARG A C 1
ATOM 1552 O O . ARG A 1 198 ? -2.576 2.366 -5.484 1.00 96.62 198 ARG A O 1
ATOM 1559 N N . ILE A 1 199 ? -2.630 3.179 -7.570 1.00 98.44 199 ILE A N 1
ATOM 1560 C CA . ILE A 1 199 ? -1.196 3.057 -7.826 1.00 98.44 199 ILE A CA 1
ATOM 1561 C C . ILE A 1 199 ? -0.567 4.409 -8.151 1.00 98.44 199 ILE A C 1
ATOM 1563 O O . ILE A 1 199 ? -1.128 5.196 -8.915 1.00 98.44 199 ILE A O 1
ATOM 1567 N N . ALA A 1 200 ? 0.616 4.662 -7.600 1.00 98.62 200 ALA A N 1
ATOM 1568 C CA . ALA A 1 200 ? 1.493 5.745 -8.036 1.00 98.62 200 ALA A CA 1
ATOM 1569 C C . ALA A 1 200 ? 2.667 5.148 -8.815 1.00 98.62 200 ALA A C 1
ATOM 1571 O O . ALA A 1 200 ? 3.240 4.143 -8.393 1.00 98.62 200 ALA A O 1
ATOM 1572 N N . VAL A 1 201 ? 3.026 5.760 -9.942 1.00 98.69 201 VAL A N 1
ATOM 1573 C CA . VAL A 1 201 ? 4.116 5.277 -10.800 1.00 98.69 201 VAL A CA 1
ATOM 1574 C C . VAL A 1 201 ? 5.280 6.257 -10.746 1.00 98.69 201 VAL A C 1
ATOM 1576 O O . VAL A 1 201 ? 5.074 7.460 -10.880 1.00 98.69 201 VAL A O 1
ATOM 1579 N N . LEU A 1 202 ? 6.497 5.755 -10.553 1.00 98.56 202 LEU A N 1
ATOM 1580 C CA . LEU A 1 202 ? 7.736 6.526 -10.622 1.00 98.56 202 LEU A CA 1
ATOM 1581 C C . LEU A 1 202 ? 8.478 6.176 -11.914 1.00 98.56 202 LEU A C 1
ATOM 1583 O O . LEU A 1 202 ? 8.695 4.997 -12.194 1.00 98.56 202 LEU A O 1
ATOM 1587 N N . ALA A 1 203 ? 8.901 7.186 -12.676 1.00 97.75 203 ALA A N 1
ATOM 1588 C CA . ALA A 1 203 ? 9.693 7.006 -13.897 1.00 97.75 203 ALA A CA 1
ATOM 1589 C C . ALA A 1 203 ? 10.643 8.190 -14.135 1.00 97.75 203 ALA A C 1
ATOM 1591 O O . ALA A 1 203 ? 10.312 9.322 -13.790 1.00 97.75 203 ALA A O 1
ATOM 1592 N N . SER A 1 204 ? 11.796 7.955 -14.773 1.00 95.62 204 SER A N 1
ATOM 1593 C CA . SER A 1 204 ? 12.810 9.002 -15.037 1.00 95.62 204 SER A CA 1
ATOM 1594 C C . SER A 1 204 ? 13.023 9.327 -16.524 1.00 95.62 204 SER A C 1
ATOM 1596 O O . SER A 1 204 ? 13.757 10.260 -16.853 1.00 95.62 204 SER A O 1
ATOM 1598 N N . GLY A 1 205 ? 12.432 8.555 -17.443 1.00 93.88 205 GLY A N 1
ATOM 1599 C CA . GLY A 1 205 ? 12.757 8.625 -18.873 1.00 93.88 205 GLY A CA 1
ATOM 1600 C C . GLY A 1 205 ? 11.567 8.404 -19.806 1.00 93.88 205 GLY A C 1
ATOM 1601 O O . GLY A 1 205 ? 10.536 9.065 -19.692 1.00 93.88 205 GLY A O 1
ATOM 1602 N N . ARG A 1 206 ? 11.722 7.472 -20.761 1.00 93.56 206 ARG A N 1
ATOM 1603 C CA . ARG A 1 206 ? 10.765 7.229 -21.862 1.00 93.56 206 ARG A CA 1
ATOM 1604 C C . ARG A 1 206 ? 9.356 6.830 -21.406 1.00 93.56 206 ARG A C 1
ATOM 1606 O O . ARG A 1 206 ? 8.396 7.083 -22.132 1.00 93.56 206 ARG A O 1
ATOM 1613 N N . GLY A 1 207 ? 9.243 6.166 -20.254 1.00 93.81 207 GLY A N 1
ATOM 1614 C CA . GLY A 1 207 ? 7.965 5.710 -19.702 1.00 93.81 207 GLY A CA 1
ATOM 1615 C C . GLY A 1 207 ? 7.274 4.619 -20.525 1.00 93.81 207 GLY A C 1
ATOM 1616 O O . GLY A 1 207 ? 6.051 4.612 -20.592 1.00 93.81 207 GLY A O 1
ATOM 1617 N N . SER A 1 208 ? 8.020 3.725 -21.180 1.00 96.25 208 SER A N 1
ATOM 1618 C CA . SER A 1 208 ? 7.444 2.611 -21.952 1.00 96.25 208 SER A CA 1
ATOM 1619 C C . SER A 1 208 ? 6.667 1.633 -21.069 1.00 96.25 208 SER A C 1
ATOM 1621 O O . SER A 1 208 ? 5.537 1.288 -21.396 1.00 96.25 208 SER A O 1
ATOM 1623 N N . ASP A 1 209 ? 7.209 1.274 -19.904 1.00 97.62 209 ASP A N 1
ATOM 1624 C CA . ASP A 1 209 ? 6.491 0.451 -18.925 1.00 97.62 209 ASP A CA 1
ATOM 1625 C C . ASP A 1 209 ? 5.251 1.166 -18.398 1.00 97.62 209 ASP A C 1
ATOM 1627 O O . ASP A 1 209 ? 4.174 0.582 -18.318 1.00 97.62 209 ASP A O 1
ATOM 1631 N N . PHE A 1 210 ? 5.361 2.467 -18.121 1.00 98.44 210 PHE A N 1
ATOM 1632 C CA . PHE A 1 210 ? 4.213 3.280 -17.730 1.00 98.44 210 PHE A CA 1
ATOM 1633 C C . PHE A 1 210 ? 3.117 3.295 -18.808 1.00 98.44 210 PHE A C 1
ATOM 1635 O O . PHE A 1 210 ? 1.939 3.153 -18.480 1.00 98.44 210 PHE A O 1
ATOM 1642 N N . GLN A 1 211 ? 3.492 3.375 -20.091 1.00 98.44 211 GLN A N 1
ATOM 1643 C CA . GLN A 1 211 ? 2.545 3.236 -21.197 1.00 98.44 211 GLN A CA 1
ATOM 1644 C C . GLN A 1 211 ? 1.839 1.880 -21.173 1.00 98.44 211 GLN A C 1
ATOM 1646 O O . GLN A 1 211 ? 0.623 1.838 -21.329 1.00 98.44 211 GLN A O 1
ATOM 1651 N N . SER A 1 212 ? 2.565 0.786 -20.926 1.00 98.44 212 SER A N 1
ATOM 1652 C CA . SER A 1 212 ? 1.959 -0.550 -20.880 1.00 98.44 212 SER A CA 1
ATOM 1653 C C . SER A 1 212 ? 0.875 -0.664 -19.798 1.00 98.44 212 SER A C 1
ATOM 1655 O O . SER A 1 212 ? -0.180 -1.254 -20.032 1.00 98.44 212 SER A O 1
ATOM 1657 N N . ILE A 1 213 ? 1.073 -0.010 -18.645 1.00 98.50 213 ILE A N 1
ATOM 1658 C CA . ILE A 1 213 ? 0.079 0.061 -17.564 1.00 98.50 213 ILE A CA 1
ATOM 1659 C C . ILE A 1 213 ? -1.157 0.848 -18.025 1.00 98.50 213 ILE A C 1
ATOM 1661 O O . ILE A 1 213 ? -2.289 0.418 -17.795 1.00 98.50 213 ILE A O 1
ATOM 1665 N N . ILE A 1 214 ? -0.961 1.995 -18.686 1.00 98.25 214 ILE A N 1
ATOM 1666 C CA . ILE A 1 214 ? -2.052 2.805 -19.252 1.00 98.25 214 ILE A CA 1
ATOM 1667 C C . ILE A 1 214 ? -2.852 1.996 -20.277 1.00 98.25 214 ILE A C 1
ATOM 1669 O O . ILE A 1 214 ? -4.085 2.000 -20.243 1.00 98.25 214 ILE A O 1
ATOM 1673 N N . ASP A 1 215 ? -2.166 1.301 -21.179 1.00 97.88 215 ASP A N 1
ATOM 1674 C CA . ASP A 1 215 ? -2.787 0.547 -22.263 1.00 97.88 215 ASP A CA 1
ATOM 1675 C C . ASP A 1 215 ? -3.586 -0.643 -21.724 1.00 97.88 215 ASP A C 1
ATOM 1677 O O . ASP A 1 215 ? -4.725 -0.850 -22.145 1.00 97.88 215 ASP A O 1
ATOM 1681 N N . ALA A 1 216 ? -3.051 -1.366 -20.735 1.00 98.06 216 ALA A N 1
ATOM 1682 C CA . ALA A 1 216 ? -3.770 -2.437 -20.048 1.00 98.06 216 ALA A CA 1
ATOM 1683 C C . ALA A 1 216 ? -5.052 -1.923 -19.365 1.00 98.06 216 ALA A C 1
ATOM 1685 O O . ALA A 1 216 ? -6.100 -2.569 -19.443 1.00 98.06 216 ALA A O 1
ATOM 1686 N N . ARG A 1 217 ? -5.022 -0.722 -18.759 1.00 96.12 217 ARG A N 1
ATOM 1687 C CA . ARG A 1 217 ? -6.236 -0.079 -18.214 1.00 96.12 217 ARG A CA 1
ATOM 1688 C C . ARG A 1 217 ? -7.244 0.260 -19.310 1.00 96.12 217 ARG A C 1
ATOM 1690 O O . ARG A 1 217 ? -8.427 -0.028 -19.151 1.00 96.12 217 ARG A O 1
ATOM 1697 N N . LYS A 1 218 ? -6.797 0.848 -20.427 1.00 93.50 218 LYS A N 1
ATOM 1698 C CA . LYS A 1 218 ? -7.671 1.210 -21.562 1.00 93.50 218 LYS A CA 1
ATOM 1699 C C . LYS A 1 218 ? -8.336 -0.015 -22.198 1.00 93.50 218 LYS A C 1
ATOM 1701 O O . LYS A 1 218 ? -9.480 0.081 -22.630 1.00 93.50 218 LYS A O 1
ATOM 1706 N N . LYS A 1 219 ? -7.646 -1.159 -22.221 1.00 95.69 219 LYS A N 1
ATOM 1707 C CA . LYS A 1 219 ? -8.173 -2.446 -22.707 1.00 95.69 219 LYS A CA 1
ATOM 1708 C C . LYS A 1 219 ? -9.094 -3.162 -21.710 1.00 95.69 219 LYS A C 1
ATOM 1710 O O . LYS A 1 219 ? -9.724 -4.144 -22.082 1.00 95.69 219 LYS A O 1
ATOM 1715 N N . GLY A 1 220 ? -9.182 -2.692 -20.463 1.00 92.62 220 GLY A N 1
ATOM 1716 C CA . GLY A 1 220 ? -9.938 -3.362 -19.399 1.00 92.62 220 GLY A CA 1
ATOM 1717 C C . GLY A 1 220 ? -9.241 -4.597 -18.814 1.00 92.62 220 GLY A C 1
ATOM 1718 O O . GLY A 1 220 ? -9.867 -5.364 -18.093 1.00 92.62 220 GLY A O 1
ATOM 1719 N N . GLU A 1 221 ? -7.952 -4.791 -19.105 1.00 94.19 221 GLU A N 1
ATOM 1720 C CA . GLU A 1 221 ? -7.132 -5.901 -18.593 1.00 94.19 221 GLU A CA 1
ATOM 1721 C C . GLU A 1 221 ? -6.605 -5.617 -17.176 1.00 94.19 221 GLU A C 1
ATOM 1723 O O . GLU A 1 221 ? -6.270 -6.540 -16.433 1.00 94.19 221 GLU A O 1
ATOM 1728 N N . LEU A 1 222 ? -6.548 -4.338 -16.792 1.00 95.69 222 LEU A N 1
ATOM 1729 C CA . LEU A 1 222 ? -6.078 -3.883 -15.489 1.00 95.69 222 LEU A CA 1
ATOM 1730 C C . LEU A 1 222 ? -7.071 -2.896 -14.864 1.00 95.69 222 LEU A C 1
ATOM 1732 O O . LEU A 1 222 ? -7.235 -1.778 -15.353 1.00 95.69 222 LEU A O 1
ATOM 1736 N N . ASP A 1 223 ? -7.694 -3.282 -13.750 1.00 93.31 223 ASP A N 1
ATOM 1737 C CA . ASP A 1 223 ? -8.673 -2.447 -13.044 1.00 93.31 223 ASP A CA 1
ATOM 1738 C C . ASP A 1 223 ? -8.080 -1.767 -11.803 1.00 93.31 223 ASP A C 1
ATOM 1740 O O . ASP A 1 223 ? -8.301 -2.158 -10.660 1.00 93.31 223 ASP A O 1
ATOM 1744 N N . VAL A 1 224 ? -7.286 -0.726 -12.047 1.00 95.50 224 VAL A N 1
ATOM 1745 C CA . VAL A 1 224 ? -6.670 0.115 -11.007 1.00 95.50 224 VAL A CA 1
ATOM 1746 C C . VAL A 1 224 ? -6.945 1.591 -11.284 1.00 95.50 224 VAL A C 1
ATOM 1748 O O . VAL A 1 224 ? -7.388 1.958 -12.375 1.00 95.50 224 VAL A O 1
ATOM 1751 N N . GLU A 1 225 ? -6.677 2.462 -10.320 1.00 96.06 225 GLU A N 1
ATOM 1752 C CA . GLU A 1 225 ? -6.603 3.915 -10.474 1.00 96.06 225 GLU A CA 1
ATOM 1753 C C . GLU A 1 225 ? -5.135 4.348 -10.450 1.00 96.06 225 GLU A C 1
ATOM 1755 O O . GLU A 1 225 ? -4.431 4.088 -9.481 1.00 96.06 225 GLU A O 1
ATOM 1760 N N . ILE A 1 226 ? -4.656 5.020 -11.500 1.00 97.94 226 ILE A N 1
ATOM 1761 C CA . ILE A 1 226 ? -3.326 5.643 -11.479 1.00 97.94 226 ILE A CA 1
ATOM 1762 C C . ILE A 1 226 ? -3.487 7.037 -10.879 1.00 97.94 226 ILE A C 1
ATOM 1764 O O . ILE A 1 226 ? -4.016 7.928 -11.541 1.00 97.94 226 ILE A O 1
ATOM 1768 N N . VAL A 1 227 ? -3.042 7.214 -9.636 1.00 97.50 227 VAL A N 1
ATOM 1769 C CA . VAL A 1 227 ? -3.220 8.470 -8.882 1.00 97.50 227 VAL A CA 1
ATOM 1770 C C . VAL A 1 227 ? -2.213 9.541 -9.267 1.00 97.50 227 VAL A C 1
ATOM 1772 O O . VAL A 1 227 ? -2.429 10.721 -9.009 1.00 97.50 227 VAL A O 1
ATOM 1775 N N . GLY A 1 228 ? -1.108 9.136 -9.886 1.00 97.50 228 GLY A N 1
ATOM 1776 C CA . GLY A 1 228 ? -0.127 10.062 -10.414 1.00 97.50 228 GLY A CA 1
ATOM 1777 C C . GLY A 1 228 ? 1.105 9.370 -10.972 1.00 97.50 228 GLY A C 1
ATOM 1778 O O . GLY A 1 228 ? 1.489 8.282 -10.532 1.00 97.50 228 GLY A O 1
ATOM 1779 N N . LEU A 1 229 ? 1.730 10.049 -11.925 1.00 98.69 229 LEU A N 1
ATOM 1780 C CA . LEU A 1 229 ? 3.110 9.822 -12.323 1.00 98.69 229 LEU A CA 1
ATOM 1781 C C . LEU A 1 229 ? 4.000 10.777 -11.521 1.00 98.69 229 LEU A C 1
ATOM 1783 O O . LEU A 1 229 ? 3.779 11.984 -11.540 1.00 98.69 229 LEU A O 1
ATOM 1787 N N . ILE A 1 230 ? 5.021 10.261 -10.848 1.00 98.56 230 ILE A N 1
ATOM 1788 C CA . ILE A 1 230 ? 6.045 11.059 -10.170 1.00 98.56 230 ILE A CA 1
ATOM 1789 C C . ILE A 1 230 ? 7.354 10.897 -10.938 1.00 98.56 230 ILE A C 1
ATOM 1791 O O . ILE A 1 230 ? 7.760 9.783 -11.267 1.00 98.56 230 ILE A O 1
ATOM 1795 N N . THR A 1 231 ? 8.035 12.002 -11.223 1.00 98.06 231 THR A N 1
ATOM 1796 C CA . THR A 1 231 ? 9.314 11.970 -11.935 1.00 98.06 231 THR A CA 1
ATOM 1797 C C . THR A 1 231 ? 10.323 12.937 -11.333 1.00 98.06 231 THR A C 1
ATOM 1799 O O . THR A 1 231 ? 9.969 13.998 -10.819 1.00 98.06 231 THR A O 1
ATOM 1802 N N . ASP A 1 232 ? 11.596 12.553 -11.383 1.00 95.88 232 ASP A N 1
ATOM 1803 C CA . ASP A 1 232 ? 12.743 13.390 -11.030 1.00 95.88 232 ASP A CA 1
ATOM 1804 C C . ASP A 1 232 ? 13.273 14.213 -12.214 1.00 95.88 232 ASP A C 1
ATOM 1806 O O . ASP A 1 232 ? 14.177 15.029 -12.027 1.00 95.88 232 ASP A O 1
ATOM 1810 N N . ASN A 1 233 ? 12.731 13.987 -13.416 1.00 95.19 233 ASN A N 1
ATOM 1811 C CA . ASN A 1 233 ? 13.210 14.564 -14.662 1.00 95.19 233 ASN A CA 1
ATOM 1812 C C . ASN A 1 233 ? 12.092 15.369 -15.363 1.00 95.19 233 ASN A C 1
ATOM 1814 O O . ASN A 1 233 ? 11.115 14.764 -15.810 1.00 95.19 233 ASN A O 1
ATOM 1818 N N . PRO A 1 234 ? 12.220 16.706 -15.498 1.00 95.19 234 PRO A N 1
ATOM 1819 C CA . PRO A 1 234 ? 11.221 17.543 -16.173 1.00 95.19 234 PRO A CA 1
ATOM 1820 C C . PRO A 1 234 ? 11.058 17.232 -17.667 1.00 95.19 234 PRO A C 1
ATOM 1822 O O . PRO A 1 234 ? 10.006 17.530 -18.222 1.00 95.19 234 PRO A O 1
ATOM 1825 N N . ASP A 1 235 ? 12.058 16.609 -18.293 1.00 95.69 235 ASP A N 1
ATOM 1826 C CA . ASP A 1 235 ? 12.066 16.282 -19.723 1.00 95.69 235 ASP A CA 1
ATOM 1827 C C . ASP A 1 235 ? 11.675 14.815 -19.990 1.00 95.69 235 ASP A C 1
ATOM 1829 O O . ASP A 1 235 ? 11.887 14.276 -21.079 1.00 95.69 235 ASP A O 1
ATOM 1833 N N . ALA A 1 236 ? 11.148 14.108 -18.984 1.00 96.38 236 ALA A N 1
ATOM 1834 C CA . ALA A 1 236 ? 10.736 12.721 -19.145 1.00 96.38 236 ALA A CA 1
ATOM 1835 C C . ALA A 1 236 ? 9.536 12.614 -20.098 1.00 96.38 236 ALA A C 1
ATOM 1837 O O . ALA A 1 236 ? 8.446 13.093 -19.791 1.00 96.38 236 ALA A O 1
ATOM 1838 N N . ALA A 1 237 ? 9.685 11.871 -21.200 1.00 96.75 237 ALA A N 1
ATOM 1839 C CA . ALA A 1 237 ? 8.577 11.585 -22.123 1.00 96.75 237 ALA A CA 1
ATOM 1840 C C . ALA A 1 237 ? 7.394 10.861 -21.440 1.00 96.75 237 ALA A C 1
ATOM 1842 O O . ALA A 1 237 ? 6.271 10.886 -21.935 1.00 96.75 237 ALA A O 1
ATOM 1843 N N . ALA A 1 238 ? 7.612 10.244 -20.271 1.00 97.12 238 ALA A N 1
ATOM 1844 C CA . ALA A 1 238 ? 6.537 9.724 -19.427 1.00 97.12 238 ALA A CA 1
ATOM 1845 C C . ALA A 1 238 ? 5.486 10.793 -19.048 1.00 97.12 238 ALA A C 1
ATOM 1847 O O . ALA A 1 238 ? 4.312 10.455 -18.899 1.00 97.12 238 ALA A O 1
ATOM 1848 N N . ILE A 1 239 ? 5.882 12.068 -18.926 1.00 97.75 239 ILE A N 1
ATOM 1849 C CA . ILE A 1 239 ? 4.987 13.191 -18.601 1.00 97.75 239 ILE A CA 1
ATOM 1850 C C . ILE A 1 239 ? 3.937 13.378 -19.700 1.00 97.75 239 ILE A C 1
ATOM 1852 O O . ILE A 1 239 ? 2.751 13.503 -19.400 1.00 97.75 239 ILE A O 1
ATOM 1856 N N . GLU A 1 240 ? 4.352 13.348 -20.968 1.00 96.81 240 GLU A N 1
ATOM 1857 C CA . GLU A 1 240 ? 3.440 13.465 -22.112 1.00 96.81 240 GLU A CA 1
ATOM 1858 C C . GLU A 1 240 ? 2.412 12.327 -22.100 1.00 96.81 240 GLU A C 1
ATOM 1860 O O . GLU A 1 240 ? 1.210 12.580 -22.165 1.00 96.81 240 GLU A O 1
ATOM 1865 N N . ARG A 1 241 ? 2.863 11.087 -21.863 1.00 97.69 241 ARG A N 1
ATOM 1866 C CA . ARG A 1 241 ? 1.989 9.902 -21.754 1.00 97.69 241 ARG A CA 1
ATOM 1867 C C . ARG A 1 241 ? 0.942 10.032 -20.645 1.00 97.69 241 ARG A C 1
ATOM 1869 O O . ARG A 1 241 ? -0.205 9.608 -20.818 1.00 97.69 241 ARG A O 1
ATOM 1876 N N . ALA A 1 242 ? 1.337 10.599 -19.500 1.00 97.19 242 ALA A N 1
ATOM 1877 C CA . ALA A 1 242 ? 0.434 10.859 -18.381 1.00 97.19 242 ALA A CA 1
ATOM 1878 C C . ALA A 1 242 ? -0.631 11.890 -18.775 1.00 97.19 242 ALA A C 1
ATOM 1880 O O . ALA A 1 242 ? -1.825 11.617 -18.642 1.00 97.19 242 ALA A O 1
ATOM 1881 N N . ASN A 1 243 ? -0.201 13.024 -19.336 1.00 95.12 243 ASN A N 1
ATOM 1882 C CA . ASN A 1 243 ? -1.080 14.115 -19.754 1.00 95.12 243 ASN A CA 1
ATOM 1883 C C . ASN A 1 243 ? -2.100 13.663 -20.810 1.00 95.12 243 ASN A C 1
ATOM 1885 O O . ASN A 1 243 ? -3.296 13.900 -20.647 1.00 95.12 243 ASN A O 1
ATOM 1889 N N . GLU A 1 244 ? -1.656 12.945 -21.847 1.00 94.50 244 GLU A N 1
ATOM 1890 C CA . GLU A 1 244 ? -2.522 12.394 -22.904 1.00 94.50 244 GLU A CA 1
ATOM 1891 C C . GLU A 1 244 ? -3.576 11.412 -22.375 1.00 94.50 244 GLU A C 1
ATOM 1893 O O . GLU A 1 244 ? -4.614 11.197 -23.000 1.00 94.50 244 GLU A O 1
ATOM 1898 N N . SER A 1 245 ? -3.319 10.806 -21.215 1.00 93.75 245 SER A N 1
ATOM 1899 C CA . SER A 1 245 ? -4.216 9.843 -20.577 1.00 93.75 245 SER A CA 1
ATOM 1900 C C . SER A 1 245 ? -4.970 10.420 -19.374 1.00 93.75 245 SER A C 1
ATOM 1902 O O . SER A 1 245 ? -5.619 9.662 -18.654 1.00 93.75 245 SER A O 1
ATOM 1904 N N . GLY A 1 246 ? -4.903 11.739 -19.152 1.00 94.44 246 GLY A N 1
ATOM 1905 C CA . GLY A 1 246 ? -5.589 12.422 -18.051 1.00 94.44 246 GLY A CA 1
ATOM 1906 C C . GLY A 1 246 ? -5.059 12.058 -16.659 1.00 94.44 246 GLY A C 1
ATOM 1907 O O . GLY A 1 246 ? -5.791 12.163 -15.678 1.00 94.44 246 GLY A O 1
ATOM 1908 N N . ILE A 1 247 ? -3.811 11.595 -16.566 1.00 97.69 247 ILE A N 1
ATOM 1909 C CA . ILE A 1 247 ? -3.155 11.219 -15.311 1.00 97.69 247 ILE A CA 1
ATOM 1910 C C . ILE A 1 247 ? -2.305 12.404 -14.836 1.00 97.69 247 ILE A C 1
ATOM 1912 O O . ILE A 1 247 ? -1.473 12.886 -15.606 1.00 97.69 247 ILE A O 1
ATOM 1916 N N . PRO A 1 248 ? -2.449 12.863 -13.580 1.00 96.75 248 PRO A N 1
ATOM 1917 C CA . PRO A 1 248 ? -1.593 13.914 -13.042 1.00 96.75 248 PRO A CA 1
ATOM 1918 C C . PRO A 1 248 ? -0.109 13.519 -13.063 1.00 96.75 248 PRO A C 1
ATOM 1920 O O . PRO A 1 248 ? 0.268 12.460 -12.556 1.00 96.75 248 PRO A O 1
ATOM 1923 N N . ALA A 1 249 ? 0.737 14.387 -13.617 1.00 98.12 249 ALA A N 1
ATOM 1924 C CA . ALA A 1 249 ? 2.189 14.250 -13.584 1.00 98.12 249 ALA A CA 1
ATOM 1925 C C . ALA A 1 249 ? 2.800 15.251 -12.595 1.00 98.12 249 ALA A C 1
ATOM 1927 O O . ALA A 1 249 ? 2.532 16.451 -12.650 1.00 98.12 249 ALA A O 1
ATOM 1928 N N . TYR A 1 250 ? 3.644 14.754 -11.697 1.00 98.12 250 TYR A N 1
ATOM 1929 C CA . TYR A 1 250 ? 4.311 15.527 -10.658 1.00 98.12 250 TYR A CA 1
ATOM 1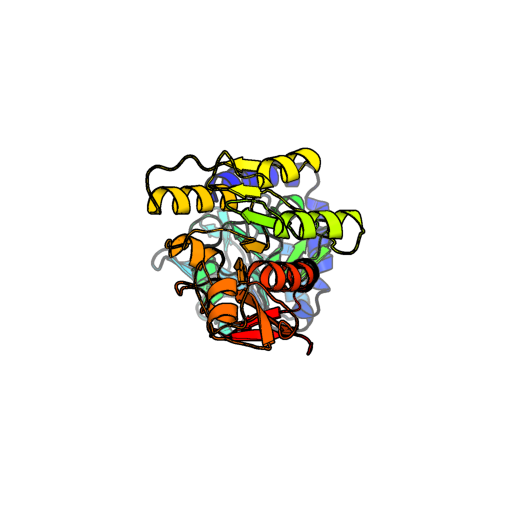930 C C . TYR A 1 250 ? 5.823 15.474 -10.864 1.00 98.12 250 TYR A C 1
ATOM 1932 O O . TYR A 1 250 ? 6.473 14.465 -10.584 1.00 98.12 250 TYR A O 1
ATOM 1940 N N . VAL A 1 251 ? 6.385 16.586 -11.330 1.00 97.88 251 VAL A N 1
ATOM 1941 C CA . VAL A 1 251 ? 7.834 16.751 -11.474 1.00 97.88 251 VAL A CA 1
ATOM 1942 C C . VAL A 1 251 ? 8.405 17.258 -10.156 1.00 97.88 251 VAL A C 1
ATOM 1944 O O . VAL A 1 251 ? 8.044 18.337 -9.683 1.00 97.88 251 VAL A O 1
ATOM 1947 N N . MET A 1 252 ? 9.290 16.479 -9.541 1.00 96.38 252 MET A N 1
ATOM 1948 C CA . MET A 1 252 ? 9.956 16.884 -8.309 1.00 96.38 252 MET A CA 1
ATOM 1949 C C . MET A 1 252 ? 11.062 17.881 -8.646 1.00 96.38 252 MET A C 1
ATOM 1951 O O . MET A 1 252 ? 11.980 17.564 -9.391 1.00 96.38 252 MET A O 1
ATOM 1955 N N . GLN A 1 253 ? 10.995 19.087 -8.086 1.00 92.19 253 GLN A N 1
ATOM 1956 C CA . GLN A 1 253 ? 12.131 20.010 -8.089 1.00 92.19 253 GLN A CA 1
ATOM 1957 C C . GLN A 1 253 ? 13.020 19.681 -6.898 1.00 92.19 253 GLN A C 1
ATOM 1959 O O . GLN A 1 253 ? 12.557 19.818 -5.766 1.00 92.19 253 GLN A O 1
ATOM 1964 N N . TRP A 1 254 ? 14.257 19.254 -7.138 1.00 91.56 254 TRP A N 1
ATOM 1965 C CA . TRP A 1 254 ? 15.155 18.762 -6.094 1.00 91.56 254 TRP A CA 1
ATOM 1966 C C . TRP A 1 254 ? 16.558 19.359 -6.213 1.00 91.56 254 TRP A C 1
ATOM 1968 O O . TRP A 1 254 ? 16.998 19.751 -7.292 1.00 91.56 254 TRP A O 1
ATOM 1978 N N . SER A 1 255 ? 17.254 19.431 -5.081 1.00 91.62 255 SER A N 1
ATOM 1979 C CA . SER A 1 255 ? 18.603 20.005 -4.960 1.00 91.62 255 SER A CA 1
ATOM 1980 C C . SER A 1 255 ? 19.657 18.988 -4.509 1.00 91.62 255 SER A C 1
ATOM 1982 O O . SER A 1 255 ? 20.847 19.161 -4.768 1.00 91.62 255 SER A O 1
ATOM 1984 N N . SER A 1 256 ? 19.225 17.896 -3.875 1.00 91.94 256 SER A N 1
ATOM 1985 C CA . SER A 1 256 ? 20.053 16.760 -3.466 1.00 91.94 256 SER A CA 1
ATOM 1986 C C . SER A 1 256 ? 19.251 15.457 -3.516 1.00 91.94 256 SER A C 1
ATOM 1988 O O . SER A 1 256 ? 18.031 15.462 -3.711 1.00 91.94 256 SER A O 1
ATOM 1990 N N . ARG A 1 257 ? 19.922 14.314 -3.335 1.00 86.06 257 ARG A N 1
ATOM 1991 C CA . ARG A 1 257 ? 19.245 13.012 -3.339 1.00 86.06 257 ARG A CA 1
ATOM 1992 C C . ARG A 1 257 ? 18.285 12.873 -2.157 1.00 86.06 257 ARG A C 1
ATOM 1994 O O . ARG A 1 257 ? 17.176 12.382 -2.329 1.00 86.06 257 ARG A O 1
ATOM 2001 N N . GLU A 1 258 ? 18.712 13.325 -0.986 1.00 88.38 258 GLU A N 1
ATOM 2002 C CA . GLU A 1 258 ? 17.925 13.299 0.244 1.00 88.38 258 GLU A CA 1
ATOM 2003 C C . GLU A 1 258 ? 16.675 14.183 0.119 1.00 88.38 258 GLU A C 1
ATOM 2005 O O . GLU A 1 258 ? 15.591 13.780 0.537 1.00 88.38 258 GLU A O 1
ATOM 2010 N N . ASP A 1 259 ? 16.808 15.350 -0.521 1.00 93.12 259 ASP A N 1
ATOM 2011 C CA . ASP A 1 259 ? 15.691 16.250 -0.831 1.00 93.12 259 ASP A CA 1
ATOM 2012 C C . ASP A 1 259 ? 14.687 15.597 -1.799 1.00 93.12 259 ASP A C 1
ATOM 2014 O O . ASP A 1 259 ? 13.477 15.637 -1.575 1.00 93.12 259 ASP A O 1
ATOM 2018 N N . LEU A 1 260 ? 15.180 14.915 -2.840 1.00 94.94 260 LEU A N 1
ATOM 2019 C CA . LEU A 1 260 ? 14.331 14.198 -3.793 1.00 94.94 260 LEU A CA 1
ATOM 2020 C C . LEU A 1 260 ? 13.504 13.094 -3.116 1.00 94.94 260 LEU A C 1
ATOM 2022 O O . LEU A 1 260 ? 12.290 13.040 -3.312 1.00 94.94 260 LEU A O 1
ATOM 2026 N N . ASP A 1 261 ? 14.125 12.245 -2.296 1.00 94.06 261 ASP A N 1
ATOM 2027 C CA . ASP A 1 261 ? 13.406 11.183 -1.582 1.00 94.06 261 ASP A CA 1
ATOM 2028 C C . ASP A 1 261 ? 12.370 11.756 -0.594 1.00 94.06 261 ASP A C 1
ATOM 2030 O O . ASP A 1 261 ? 11.273 11.207 -0.460 1.00 94.06 261 ASP A O 1
ATOM 2034 N N . GLY A 1 262 ? 12.685 12.876 0.070 1.00 91.94 262 GLY A N 1
ATOM 2035 C CA . GLY A 1 262 ? 11.754 13.596 0.944 1.00 91.94 262 GLY A CA 1
ATOM 2036 C C . GLY A 1 262 ? 10.521 14.109 0.196 1.00 91.94 262 GLY A C 1
ATOM 2037 O O . GLY A 1 262 ? 9.391 13.845 0.608 1.00 91.94 262 GLY A O 1
ATOM 2038 N N . LYS A 1 263 ? 10.721 14.752 -0.957 1.00 95.31 263 LYS A N 1
ATOM 2039 C CA . LYS A 1 263 ? 9.633 15.260 -1.810 1.00 95.31 263 LYS A CA 1
ATOM 2040 C C . LYS A 1 263 ? 8.774 14.148 -2.399 1.00 95.31 263 LYS A C 1
ATOM 2042 O O . LYS A 1 263 ? 7.549 14.265 -2.430 1.00 95.31 263 LYS A O 1
ATOM 2047 N N . ILE A 1 264 ? 9.398 13.047 -2.823 1.00 96.62 264 ILE A N 1
ATOM 2048 C CA . ILE A 1 264 ? 8.678 11.848 -3.266 1.00 96.62 264 ILE A CA 1
ATOM 2049 C C . ILE A 1 264 ? 7.802 11.326 -2.128 1.00 96.62 264 ILE A C 1
ATOM 2051 O O . ILE A 1 264 ? 6.623 11.059 -2.349 1.00 96.62 264 ILE A O 1
ATOM 2055 N N . LYS A 1 265 ? 8.339 11.228 -0.905 1.00 93.12 265 LYS A N 1
ATOM 2056 C CA . LYS A 1 265 ? 7.569 10.791 0.263 1.00 93.12 265 LYS A CA 1
ATOM 2057 C C . LYS A 1 265 ? 6.364 11.696 0.527 1.00 93.12 265 LYS A C 1
ATOM 2059 O O . LYS A 1 265 ? 5.261 11.180 0.664 1.00 93.12 265 LYS A O 1
ATOM 2064 N N . GLU A 1 266 ? 6.550 13.014 0.568 1.00 91.38 266 GLU A N 1
ATOM 2065 C CA . GLU A 1 266 ? 5.455 13.974 0.778 1.00 91.38 266 GLU A CA 1
ATOM 2066 C C . GLU A 1 266 ? 4.361 13.840 -0.286 1.00 91.38 266 GLU A C 1
ATOM 2068 O O . GLU A 1 266 ? 3.173 13.789 0.038 1.00 91.38 266 GLU A O 1
ATOM 2073 N N . LYS A 1 267 ? 4.755 13.719 -1.560 1.00 95.94 267 LYS A N 1
ATOM 2074 C CA . LYS A 1 267 ? 3.803 13.546 -2.659 1.00 95.94 267 LYS A CA 1
ATOM 2075 C C . LYS A 1 267 ? 3.066 12.210 -2.568 1.00 95.94 267 LYS A C 1
ATOM 2077 O O . LYS A 1 267 ? 1.860 12.164 -2.787 1.00 95.94 267 LYS A O 1
ATOM 2082 N N . LEU A 1 268 ? 3.761 11.128 -2.228 1.00 93.25 268 LEU A N 1
ATOM 2083 C CA . LEU A 1 268 ? 3.134 9.825 -2.022 1.00 93.25 268 LEU A CA 1
ATOM 2084 C C . LEU A 1 268 ? 2.181 9.836 -0.815 1.00 93.25 268 LEU A C 1
ATOM 2086 O O . LEU A 1 268 ? 1.120 9.226 -0.891 1.00 93.25 268 LEU A O 1
ATOM 2090 N N . ASP A 1 269 ? 2.504 10.554 0.265 1.00 85.19 269 ASP A N 1
ATOM 2091 C CA . ASP A 1 269 ? 1.613 10.729 1.421 1.00 85.19 269 ASP A CA 1
ATOM 2092 C C . ASP A 1 269 ? 0.315 11.459 1.029 1.00 85.19 269 ASP A C 1
ATOM 2094 O O . ASP A 1 269 ? -0.779 11.005 1.378 1.00 85.19 269 ASP A O 1
ATOM 2098 N N . GLU A 1 270 ? 0.421 12.539 0.247 1.00 86.25 270 GLU A N 1
ATOM 2099 C CA . GLU A 1 270 ? -0.725 13.279 -0.306 1.00 86.25 270 GLU A CA 1
ATOM 2100 C C . GLU A 1 270 ? -1.599 12.394 -1.200 1.00 86.25 270 GLU A C 1
ATOM 2102 O O . GLU A 1 270 ? -2.822 12.373 -1.064 1.00 86.25 270 GLU A O 1
ATOM 2107 N N . LEU A 1 271 ? -0.972 11.636 -2.102 1.00 85.06 271 LEU A N 1
ATOM 2108 C CA . LEU A 1 271 ? -1.686 10.778 -3.042 1.00 85.06 271 LEU A CA 1
ATOM 2109 C C . LEU A 1 271 ? -2.267 9.532 -2.367 1.00 85.06 271 LEU A C 1
ATOM 2111 O O . LEU A 1 271 ? -3.286 9.023 -2.830 1.00 85.06 271 LEU A O 1
ATOM 2115 N N . SER A 1 272 ? -1.659 9.053 -1.278 1.00 86.25 272 SER A N 1
ATOM 2116 C CA . SER A 1 272 ? -2.045 7.843 -0.542 1.00 86.25 272 SER A CA 1
ATOM 2117 C C . SER A 1 272 ? -2.324 6.628 -1.455 1.00 86.25 272 SER A C 1
ATOM 2119 O O . SER A 1 272 ? -3.448 6.108 -1.448 1.00 86.25 272 SER A O 1
ATOM 2121 N N . PRO A 1 273 ? -1.340 6.179 -2.265 1.00 94.19 273 PRO A N 1
ATOM 2122 C CA . PRO A 1 273 ? -1.488 4.992 -3.095 1.00 94.19 273 PRO A CA 1
ATOM 2123 C C . PRO A 1 273 ? -1.443 3.707 -2.257 1.00 94.19 273 PRO A C 1
ATOM 2125 O O . PRO A 1 273 ? -0.774 3.624 -1.218 1.00 94.19 273 PRO A O 1
ATOM 2128 N N . ASP A 1 274 ? -2.120 2.681 -2.760 1.00 92.94 274 ASP A N 1
ATOM 2129 C CA . ASP A 1 274 ? -2.085 1.327 -2.216 1.00 92.94 274 ASP A CA 1
ATOM 2130 C C . ASP A 1 274 ? -0.777 0.615 -2.620 1.00 92.94 274 ASP A C 1
ATOM 2132 O O . ASP A 1 274 ? -0.208 -0.122 -1.810 1.00 92.94 274 ASP A O 1
ATOM 2136 N N . LEU A 1 275 ? -0.248 0.919 -3.818 1.00 97.88 275 LEU A N 1
ATOM 2137 C CA . LEU A 1 275 ? 1.018 0.406 -4.362 1.00 97.88 275 LEU A CA 1
ATOM 2138 C C . LEU A 1 275 ? 1.842 1.503 -5.058 1.00 97.88 275 LEU A C 1
ATOM 2140 O O . LEU A 1 275 ? 1.311 2.312 -5.821 1.00 97.88 275 LEU A O 1
ATOM 2144 N N . VAL A 1 276 ? 3.159 1.482 -4.854 1.00 98.69 276 VAL A N 1
ATOM 2145 C CA . VAL A 1 276 ? 4.124 2.303 -5.601 1.00 98.69 276 VAL A CA 1
ATOM 2146 C C . VAL A 1 276 ? 4.860 1.431 -6.617 1.00 98.69 276 VAL A C 1
ATOM 2148 O O . VAL A 1 276 ? 5.397 0.385 -6.260 1.00 98.69 276 VAL A O 1
ATOM 2151 N N . VAL A 1 277 ? 4.891 1.854 -7.879 1.00 98.69 277 VAL A N 1
ATOM 2152 C CA . VAL A 1 277 ? 5.506 1.106 -8.986 1.00 98.69 277 VAL A CA 1
ATOM 2153 C C . VAL A 1 277 ? 6.671 1.905 -9.558 1.00 98.69 277 VAL A C 1
ATOM 2155 O O . VAL A 1 277 ? 6.468 2.979 -10.120 1.00 98.69 277 VAL A O 1
ATOM 2158 N N . LEU A 1 278 ? 7.888 1.386 -9.443 1.00 98.12 278 LEU A N 1
ATOM 2159 C CA . LEU A 1 278 ? 9.068 1.930 -10.108 1.00 98.12 278 LEU A CA 1
ATOM 2160 C C . LEU A 1 278 ? 9.134 1.313 -11.508 1.00 98.12 278 LEU A C 1
ATOM 2162 O O . LEU A 1 278 ? 9.408 0.126 -11.663 1.00 98.12 278 LEU A O 1
ATOM 2166 N N . ALA A 1 279 ? 8.827 2.126 -12.516 1.00 96.12 279 ALA A N 1
ATOM 2167 C CA . ALA A 1 279 ? 8.718 1.737 -13.918 1.00 96.12 279 ALA A CA 1
ATOM 2168 C C . ALA A 1 279 ? 9.710 2.575 -14.738 1.00 96.12 279 ALA A C 1
ATOM 2170 O O . ALA A 1 279 ? 9.377 3.634 -15.278 1.00 96.12 279 ALA A O 1
ATOM 2171 N N . GLY A 1 280 ? 10.974 2.145 -14.749 1.00 92.19 280 GLY A N 1
ATOM 2172 C CA . GLY A 1 280 ? 12.069 2.924 -15.331 1.00 92.19 280 GLY A CA 1
ATOM 2173 C C . GLY A 1 280 ? 12.472 4.141 -14.485 1.00 92.19 280 GLY A C 1
ATOM 2174 O O . GLY A 1 280 ? 12.854 5.181 -15.033 1.00 92.19 280 GLY A O 1
ATOM 2175 N N . TYR A 1 281 ? 12.360 4.044 -13.156 1.00 94.94 281 TYR A N 1
ATOM 2176 C CA . TYR A 1 281 ? 12.890 5.040 -12.223 1.00 94.94 281 TYR A CA 1
ATOM 2177 C C . TYR A 1 281 ? 14.387 4.798 -11.995 1.00 94.94 281 TYR A C 1
ATOM 2179 O O . TYR A 1 281 ? 14.787 3.762 -11.480 1.00 94.94 281 TYR A O 1
ATOM 2187 N N . MET A 1 282 ? 15.231 5.747 -12.396 1.00 89.62 282 MET A N 1
ATOM 2188 C CA . MET A 1 282 ? 16.682 5.537 -12.552 1.00 89.62 282 MET A CA 1
ATOM 2189 C C . MET A 1 282 ? 17.504 5.970 -11.337 1.00 89.62 282 MET A C 1
ATOM 2191 O O . MET A 1 282 ? 18.701 6.251 -11.451 1.00 89.62 282 MET A O 1
ATOM 2195 N N . LYS A 1 283 ? 16.876 6.093 -10.168 1.00 90.88 283 LYS A N 1
ATOM 2196 C CA . LYS A 1 283 ? 17.550 6.576 -8.969 1.00 90.88 283 LYS A CA 1
ATOM 2197 C C . LYS A 1 283 ? 17.324 5.647 -7.780 1.00 90.88 283 LYS A C 1
ATOM 2199 O O . LYS A 1 283 ? 16.214 5.196 -7.532 1.00 90.88 283 LYS A O 1
ATOM 2204 N N . ILE A 1 284 ? 18.379 5.432 -6.996 1.00 89.44 284 ILE A N 1
ATOM 2205 C CA . ILE A 1 284 ? 18.340 4.581 -5.798 1.00 89.44 284 ILE A CA 1
ATOM 2206 C C . ILE A 1 284 ? 17.606 5.306 -4.674 1.00 89.44 284 ILE A C 1
ATOM 2208 O O . ILE A 1 284 ? 18.062 6.364 -4.227 1.00 89.44 284 ILE A O 1
ATOM 2212 N N . ILE A 1 285 ? 16.487 4.763 -4.205 1.00 90.69 285 ILE A N 1
ATOM 2213 C CA . ILE A 1 285 ? 15.792 5.272 -3.018 1.00 90.69 285 ILE A CA 1
ATOM 2214 C C . ILE A 1 285 ? 16.652 4.952 -1.790 1.00 90.69 285 ILE A C 1
ATOM 2216 O O . ILE A 1 285 ? 16.920 3.791 -1.507 1.00 90.69 285 ILE A O 1
ATOM 2220 N N . LYS A 1 286 ? 17.112 5.983 -1.079 1.00 87.00 286 LYS A N 1
ATOM 2221 C CA . LYS A 1 286 ? 17.978 5.861 0.106 1.00 87.00 286 LYS A CA 1
ATOM 2222 C C . LYS A 1 286 ? 17.250 6.166 1.410 1.00 87.00 286 LYS A C 1
ATOM 2224 O O . LYS A 1 286 ? 17.730 5.811 2.481 1.00 87.00 286 LYS A O 1
ATOM 2229 N N . SER A 1 287 ? 16.113 6.853 1.348 1.00 89.44 287 SER A N 1
ATOM 2230 C CA . SER A 1 287 ? 15.345 7.207 2.540 1.00 89.44 287 SER A CA 1
ATOM 2231 C C . SER A 1 287 ? 14.738 5.971 3.210 1.00 89.44 287 SER A C 1
ATOM 2233 O O . SER A 1 287 ? 13.698 5.468 2.781 1.00 89.44 287 SER A O 1
ATOM 2235 N N . SER A 1 288 ? 15.318 5.539 4.336 1.00 88.00 288 SER A N 1
ATOM 2236 C CA . SER A 1 288 ? 14.755 4.461 5.166 1.00 88.00 288 SER A CA 1
ATOM 2237 C C . SER A 1 288 ? 13.331 4.774 5.638 1.00 88.00 288 SER A C 1
ATOM 2239 O O . SER A 1 288 ? 12.519 3.868 5.799 1.00 88.00 288 SER A O 1
ATOM 2241 N N . SER A 1 289 ? 12.982 6.055 5.821 1.00 85.94 289 SER A N 1
ATOM 2242 C CA . SER A 1 289 ? 11.612 6.444 6.185 1.00 85.94 289 SER A CA 1
ATOM 2243 C C . SER A 1 289 ? 10.605 6.193 5.058 1.00 85.94 289 SER A C 1
ATOM 2245 O O . SER A 1 289 ? 9.492 5.745 5.328 1.00 85.94 289 SER A O 1
ATOM 2247 N N . LEU A 1 290 ? 10.998 6.428 3.801 1.00 88.31 290 LEU A N 1
ATOM 2248 C CA . LEU A 1 290 ? 10.174 6.142 2.628 1.00 88.31 290 LEU A CA 1
ATOM 2249 C C . LEU A 1 290 ? 10.056 4.629 2.400 1.00 88.31 290 LEU A C 1
ATOM 2251 O O . LEU A 1 290 ? 8.949 4.119 2.225 1.00 88.31 290 LEU A O 1
ATOM 2255 N N . LEU A 1 291 ? 11.181 3.912 2.464 1.00 90.69 291 LEU A N 1
ATOM 2256 C CA . LEU A 1 291 ? 11.227 2.457 2.291 1.00 90.69 291 LEU A CA 1
ATOM 2257 C C . LEU A 1 291 ? 10.433 1.722 3.376 1.00 90.69 291 LEU A C 1
ATOM 2259 O O . LEU A 1 291 ? 9.685 0.801 3.068 1.00 90.69 291 LEU A O 1
ATOM 2263 N N . SER A 1 292 ? 10.536 2.154 4.636 1.00 84.31 292 SER A N 1
ATOM 2264 C CA . SER A 1 292 ? 9.771 1.575 5.746 1.00 84.31 292 SER A CA 1
ATOM 2265 C C . SER A 1 292 ? 8.264 1.791 5.576 1.00 84.31 292 SER A C 1
ATOM 2267 O O . SER A 1 292 ? 7.481 0.853 5.720 1.00 84.31 292 SER A O 1
ATOM 2269 N N . LEU A 1 293 ? 7.850 3.002 5.184 1.00 84.62 293 LEU A N 1
ATOM 2270 C CA . LEU A 1 293 ? 6.440 3.356 4.994 1.00 84.62 293 LEU A CA 1
ATOM 2271 C C . LEU A 1 293 ? 5.749 2.533 3.890 1.00 84.62 293 LEU A C 1
ATOM 2273 O O . LEU A 1 293 ? 4.565 2.196 4.002 1.00 84.62 293 LEU A O 1
ATOM 2277 N N . TYR A 1 294 ? 6.484 2.209 2.826 1.00 86.69 294 TYR A N 1
ATOM 2278 C CA . TYR A 1 294 ? 5.992 1.424 1.691 1.00 86.69 294 TYR A CA 1
ATOM 2279 C C . TYR A 1 294 ? 6.582 0.012 1.637 1.00 86.69 294 TYR A C 1
ATOM 2281 O O . TYR A 1 294 ? 6.545 -0.638 0.590 1.00 86.69 294 TYR A O 1
ATOM 2289 N N . LYS A 1 295 ? 7.084 -0.504 2.762 1.00 88.94 295 LYS A N 1
ATOM 2290 C CA . LYS A 1 295 ? 7.601 -1.870 2.842 1.00 88.94 295 LYS A CA 1
ATOM 2291 C C . LYS A 1 295 ? 6.507 -2.866 2.453 1.00 88.94 295 LYS A C 1
ATOM 2293 O O . LYS A 1 295 ? 5.402 -2.826 2.989 1.00 88.94 295 LYS A O 1
ATOM 2298 N N . GLY A 1 296 ? 6.807 -3.739 1.490 1.00 90.50 296 GLY A N 1
ATOM 2299 C CA . GLY A 1 296 ? 5.826 -4.677 0.929 1.00 90.50 296 GLY A CA 1
ATOM 2300 C C . GLY A 1 296 ? 4.738 -4.027 0.058 1.00 90.50 296 GLY A C 1
ATOM 2301 O O . GLY A 1 296 ? 3.791 -4.703 -0.324 1.00 90.50 296 GLY A O 1
ATOM 2302 N N . ARG A 1 297 ? 4.854 -2.728 -0.254 1.00 93.88 297 ARG A N 1
ATOM 2303 C CA . ARG A 1 297 ? 3.921 -1.939 -1.086 1.00 93.88 297 ARG A CA 1
ATOM 2304 C C . ARG A 1 297 ? 4.646 -1.036 -2.092 1.00 93.88 297 ARG A C 1
ATOM 2306 O O . ARG A 1 297 ? 4.076 -0.069 -2.594 1.00 93.88 297 ARG A O 1
ATOM 2313 N N . MET A 1 298 ? 5.902 -1.352 -2.389 1.00 97.62 298 MET A N 1
ATOM 2314 C CA . MET A 1 298 ? 6.704 -0.721 -3.429 1.00 97.62 298 MET A CA 1
ATOM 2315 C C . MET A 1 298 ? 7.373 -1.821 -4.244 1.00 97.62 298 MET A C 1
ATOM 2317 O O . MET A 1 298 ? 8.056 -2.673 -3.673 1.00 97.62 298 MET A O 1
ATOM 2321 N N . ILE A 1 299 ? 7.150 -1.817 -5.555 1.00 98.38 299 ILE A N 1
ATOM 2322 C CA . ILE A 1 299 ? 7.712 -2.801 -6.482 1.00 98.38 299 ILE A CA 1
ATOM 2323 C C . ILE A 1 299 ? 8.536 -2.108 -7.557 1.00 98.38 299 ILE A C 1
ATOM 2325 O O . ILE A 1 299 ? 8.223 -0.987 -7.956 1.00 98.38 299 ILE A O 1
ATOM 2329 N N . ASN A 1 300 ? 9.567 -2.789 -8.033 1.00 98.19 300 ASN A N 1
ATOM 2330 C CA . ASN A 1 300 ? 10.394 -2.358 -9.150 1.00 98.19 300 ASN A CA 1
ATOM 2331 C C . ASN A 1 300 ? 10.407 -3.438 -10.226 1.00 98.19 300 ASN A C 1
ATOM 2333 O O . ASN A 1 300 ? 10.381 -4.628 -9.903 1.00 98.19 300 ASN A O 1
ATOM 2337 N N . ILE A 1 301 ? 10.445 -3.011 -11.486 1.00 98.00 301 ILE A N 1
ATOM 2338 C CA . ILE A 1 301 ? 10.771 -3.877 -12.615 1.00 98.00 301 ILE A CA 1
ATOM 2339 C C . ILE A 1 301 ? 12.223 -3.645 -13.024 1.00 98.00 301 ILE A C 1
ATOM 2341 O O . ILE A 1 301 ? 12.654 -2.509 -13.215 1.00 98.00 301 ILE A O 1
ATOM 2345 N N . HIS A 1 302 ? 12.973 -4.735 -13.145 1.00 97.31 302 HIS A N 1
ATOM 2346 C CA . HIS A 1 302 ? 14.385 -4.728 -13.490 1.00 97.31 302 HIS A CA 1
ATOM 2347 C C . HIS A 1 302 ? 14.643 -5.635 -14.699 1.00 97.31 302 HIS A C 1
ATOM 2349 O O . HIS A 1 302 ? 14.216 -6.794 -14.672 1.00 97.31 302 HIS A O 1
ATOM 2355 N N . PRO A 1 303 ? 15.347 -5.170 -15.745 1.00 96.62 303 PRO A N 1
ATOM 2356 C CA . PRO A 1 303 ? 15.430 -5.857 -17.031 1.00 96.62 303 PRO A CA 1
ATOM 2357 C C . PRO A 1 303 ? 16.549 -6.916 -17.077 1.00 96.62 303 PRO A C 1
ATOM 2359 O O . PRO A 1 303 ? 17.381 -6.958 -17.988 1.00 96.62 303 PRO A O 1
ATOM 2362 N N . SER A 1 304 ? 16.595 -7.769 -16.056 1.00 97.25 304 SER A N 1
ATOM 2363 C CA . SER A 1 304 ? 17.392 -8.996 -16.037 1.00 97.25 304 SER A CA 1
ATOM 2364 C C . SER A 1 304 ? 16.750 -10.057 -15.150 1.00 97.25 304 SER A C 1
ATOM 2366 O O . SER A 1 304 ? 15.808 -9.798 -14.398 1.00 97.25 304 SER A O 1
ATOM 2368 N N . LEU A 1 305 ? 17.292 -11.274 -15.206 1.00 97.50 305 LEU A N 1
ATOM 2369 C CA . LEU A 1 305 ? 16.989 -12.335 -14.249 1.00 97.50 305 LEU A CA 1
ATOM 2370 C C . LEU A 1 305 ? 17.853 -12.167 -12.990 1.00 97.50 305 LEU A C 1
ATOM 2372 O O . LEU A 1 305 ? 18.924 -12.769 -12.878 1.00 97.50 305 LEU A O 1
ATOM 2376 N N . LEU A 1 306 ? 17.387 -11.354 -12.039 1.00 97.06 306 LEU A N 1
ATOM 2377 C CA . LEU A 1 306 ? 18.037 -11.189 -10.738 1.00 97.06 306 LEU A CA 1
ATOM 2378 C C . LEU A 1 306 ? 18.247 -12.552 -10.042 1.00 97.06 306 LEU A C 1
ATOM 2380 O O . LEU A 1 306 ? 17.419 -13.455 -10.184 1.00 97.06 306 LEU A O 1
ATOM 2384 N N . PRO A 1 307 ? 19.360 -12.747 -9.314 1.00 95.75 307 PRO A N 1
ATOM 2385 C CA . PRO A 1 307 ? 20.351 -11.743 -8.910 1.00 95.75 307 PRO A CA 1
ATOM 2386 C C . PRO A 1 307 ? 21.411 -11.409 -9.978 1.00 95.75 307 PRO A C 1
ATOM 2388 O O . PRO A 1 307 ? 22.364 -10.690 -9.682 1.00 95.75 307 PRO A O 1
ATOM 2391 N N . LYS A 1 308 ? 21.308 -11.929 -11.212 1.00 96.31 308 LYS A N 1
ATOM 2392 C CA . LYS A 1 308 ? 22.270 -11.594 -12.271 1.00 96.31 308 LYS A CA 1
ATOM 2393 C C . LYS A 1 308 ? 22.031 -10.184 -12.818 1.00 96.31 308 LYS A C 1
ATOM 2395 O O . LYS A 1 308 ? 20.894 -9.800 -13.076 1.00 96.31 308 LYS A O 1
ATOM 2400 N N . TYR A 1 309 ? 23.123 -9.468 -13.082 1.00 95.81 309 TYR A N 1
ATOM 2401 C CA . TYR A 1 309 ? 23.137 -8.151 -13.732 1.00 95.81 309 TYR A CA 1
ATOM 2402 C C . TYR A 1 309 ? 22.242 -7.093 -13.041 1.00 95.81 309 TYR A C 1
ATOM 2404 O O . TYR A 1 309 ? 21.330 -6.570 -13.679 1.00 95.81 309 TYR A O 1
ATOM 2412 N N . PRO A 1 310 ? 22.438 -6.782 -11.744 1.00 94.19 310 PRO A N 1
ATOM 2413 C CA . PRO A 1 310 ? 21.782 -5.630 -11.120 1.00 94.19 310 PRO A CA 1
ATOM 2414 C C . PRO A 1 310 ? 22.329 -4.309 -11.691 1.00 94.19 310 PRO A C 1
ATOM 2416 O O . PRO A 1 310 ? 23.435 -4.266 -12.234 1.00 94.19 310 PRO A O 1
ATOM 2419 N N . GLY A 1 311 ? 21.599 -3.208 -11.515 1.00 90.50 311 GLY A N 1
ATOM 2420 C CA . GLY A 1 311 ? 22.031 -1.874 -11.930 1.00 90.50 311 GLY A CA 1
ATOM 2421 C C . GLY A 1 311 ? 21.692 -1.481 -13.376 1.00 90.50 311 GLY A C 1
ATOM 2422 O O . GLY A 1 311 ? 21.016 -2.177 -14.126 1.00 90.50 311 GLY A O 1
ATOM 2423 N N . ALA A 1 312 ? 22.150 -0.295 -13.778 1.00 88.25 312 ALA A N 1
ATOM 2424 C CA . ALA A 1 312 ? 21.567 0.460 -14.894 1.00 88.25 312 ALA A CA 1
ATOM 2425 C C . ALA A 1 312 ? 21.803 -0.096 -16.316 1.00 88.25 312 ALA A C 1
ATOM 2427 O O . ALA A 1 312 ? 21.176 0.385 -17.259 1.00 88.25 312 ALA A O 1
ATOM 2428 N N . HIS A 1 313 ? 22.714 -1.054 -16.504 1.00 93.00 313 HIS A N 1
ATOM 2429 C CA . HIS A 1 313 ? 23.113 -1.557 -17.829 1.00 93.00 313 HIS A CA 1
ATOM 2430 C C . HIS A 1 313 ? 22.810 -3.045 -18.032 1.00 93.00 313 HIS A C 1
ATOM 2432 O O . HIS A 1 313 ? 23.347 -3.675 -18.940 1.00 93.00 313 HIS A O 1
ATOM 2438 N N . ALA A 1 314 ? 21.888 -3.584 -17.234 1.00 94.19 314 ALA A N 1
ATOM 2439 C CA . ALA A 1 314 ? 21.619 -5.008 -17.120 1.00 94.19 314 ALA A CA 1
ATOM 2440 C C . ALA A 1 314 ? 21.404 -5.747 -18.456 1.00 94.19 314 ALA A C 1
ATOM 2442 O O . ALA A 1 314 ? 21.976 -6.820 -18.657 1.00 94.19 314 ALA A O 1
ATOM 2443 N N . GLN A 1 315 ? 20.637 -5.181 -19.401 1.00 95.38 315 GLN A N 1
ATOM 2444 C CA . GLN A 1 315 ? 20.414 -5.830 -20.703 1.00 95.38 315 GLN A CA 1
ATOM 2445 C C . GLN A 1 315 ? 21.693 -5.906 -21.540 1.00 95.38 315 GLN A C 1
ATOM 2447 O O . GLN A 1 315 ? 21.955 -6.922 -22.187 1.00 95.38 315 GLN A O 1
ATOM 2452 N N . LYS A 1 316 ? 22.478 -4.823 -21.538 1.00 96.62 316 LYS A N 1
ATOM 2453 C CA . LYS A 1 316 ? 23.739 -4.746 -22.275 1.00 96.62 316 LYS A CA 1
ATOM 2454 C C . LYS A 1 316 ? 24.758 -5.706 -21.671 1.00 96.62 316 LYS A C 1
ATOM 2456 O O . LYS A 1 316 ? 25.336 -6.496 -22.410 1.00 96.62 316 LYS A O 1
ATOM 2461 N N . ASP A 1 317 ? 24.891 -5.704 -20.348 1.00 97.25 317 ASP A N 1
ATOM 2462 C CA . ASP A 1 317 ? 25.813 -6.578 -19.623 1.00 97.25 317 ASP A CA 1
ATOM 2463 C C . ASP A 1 317 ? 25.485 -8.062 -19.859 1.00 97.25 317 ASP A C 1
ATOM 2465 O O . ASP A 1 317 ? 26.382 -8.866 -20.117 1.00 97.25 317 ASP A O 1
ATOM 2469 N N . ALA A 1 318 ? 24.198 -8.432 -19.844 1.00 96.56 318 ALA A N 1
ATOM 2470 C CA . ALA A 1 318 ? 23.757 -9.794 -20.146 1.00 96.56 318 ALA A CA 1
ATOM 2471 C C . ALA A 1 318 ? 24.092 -10.208 -21.590 1.00 96.56 318 ALA A C 1
ATOM 2473 O O . ALA A 1 318 ? 24.588 -11.312 -21.825 1.00 96.56 318 ALA A O 1
ATOM 2474 N N . PHE A 1 319 ? 23.849 -9.323 -22.562 1.00 96.94 319 PHE A N 1
ATOM 2475 C CA . PHE A 1 319 ? 24.141 -9.597 -23.968 1.00 96.94 319 PHE A CA 1
ATOM 2476 C C . PHE A 1 319 ? 25.649 -9.717 -24.234 1.00 96.94 319 PHE A C 1
ATOM 2478 O O . PHE A 1 319 ? 26.087 -10.666 -24.883 1.00 96.94 319 PHE A O 1
ATOM 2485 N N . GLU A 1 320 ? 26.454 -8.790 -23.708 1.00 97.00 320 GLU A N 1
ATOM 2486 C CA . GLU A 1 320 ? 27.915 -8.788 -23.867 1.00 97.00 320 GLU A CA 1
ATOM 2487 C C . GLU A 1 320 ? 28.581 -9.973 -23.155 1.00 97.00 320 GLU A C 1
ATOM 2489 O O . GLU A 1 320 ? 29.584 -10.498 -23.640 1.00 97.00 320 GLU A O 1
ATOM 2494 N N . ALA A 1 321 ? 27.983 -10.470 -22.068 1.00 97.12 321 ALA A N 1
ATOM 2495 C CA . ALA A 1 321 ? 28.387 -11.720 -21.425 1.00 97.12 321 ALA A CA 1
ATOM 2496 C C . ALA A 1 321 ? 28.053 -12.980 -22.254 1.00 97.12 321 ALA A C 1
ATOM 2498 O O . ALA A 1 321 ? 28.432 -14.089 -21.871 1.00 97.12 321 ALA A O 1
ATOM 2499 N N . GLY A 1 322 ? 27.362 -12.835 -23.389 1.00 96.94 322 GLY A N 1
ATOM 2500 C CA . GLY A 1 322 ? 27.031 -13.927 -24.300 1.00 96.94 322 GLY A CA 1
ATOM 2501 C C . GLY A 1 322 ? 25.841 -14.781 -23.861 1.00 96.94 322 GLY A C 1
ATOM 2502 O O . GLY A 1 322 ? 25.665 -15.881 -24.400 1.00 96.94 322 GLY A O 1
ATOM 2503 N N . GLU A 1 323 ? 25.024 -14.297 -22.917 1.00 97.75 323 GLU A N 1
ATOM 2504 C CA . GLU A 1 323 ? 23.837 -15.006 -22.440 1.00 97.75 323 GLU A CA 1
ATOM 2505 C C . GLU A 1 323 ? 22.880 -15.303 -23.603 1.00 97.75 323 GLU A C 1
ATOM 2507 O O . GLU A 1 323 ? 22.660 -14.495 -24.507 1.00 97.75 323 GLU A O 1
ATOM 2512 N N . LYS A 1 324 ? 22.305 -16.507 -23.594 1.00 97.38 324 LYS A N 1
ATOM 2513 C CA . LYS A 1 324 ? 21.282 -16.919 -24.573 1.00 97.38 324 LYS A CA 1
ATOM 2514 C C . LYS A 1 324 ? 19.875 -16.721 -24.041 1.00 97.38 324 LYS A C 1
ATOM 2516 O O . LYS A 1 324 ? 18.954 -16.495 -24.816 1.00 97.38 324 LYS A O 1
ATOM 2521 N N . ILE A 1 325 ? 19.739 -16.749 -22.721 1.00 98.19 325 ILE A N 1
ATOM 2522 C CA . ILE A 1 325 ? 18.501 -16.493 -22.005 1.00 98.19 325 ILE A CA 1
ATOM 2523 C C . ILE A 1 325 ? 18.758 -15.336 -21.045 1.00 98.19 325 ILE A C 1
ATOM 2525 O O . ILE A 1 325 ? 19.637 -15.424 -20.191 1.00 98.19 325 ILE A O 1
ATOM 2529 N N . SER A 1 326 ? 17.967 -14.279 -21.173 1.00 97.81 326 SER A N 1
ATOM 2530 C CA . SER A 1 326 ? 17.874 -13.202 -20.187 1.00 97.81 326 SER A CA 1
ATOM 2531 C C . SER A 1 326 ? 16.416 -13.102 -19.736 1.00 97.81 326 SER A C 1
ATOM 2533 O O . SER A 1 326 ? 15.712 -14.114 -19.716 1.00 97.81 326 SER A O 1
ATOM 2535 N N . GLY A 1 327 ? 15.941 -11.926 -19.348 1.00 97.94 327 GLY A N 1
ATOM 2536 C CA . GLY A 1 327 ? 14.572 -11.732 -18.910 1.00 97.94 327 GLY A CA 1
ATOM 2537 C C . GLY A 1 327 ? 14.407 -10.462 -18.107 1.00 97.94 327 GLY A C 1
ATOM 2538 O O . GLY A 1 327 ? 15.245 -9.571 -18.184 1.00 97.94 327 GLY A O 1
ATOM 2539 N N . TYR A 1 328 ? 13.348 -10.419 -17.314 1.00 98.50 328 TYR A N 1
ATOM 2540 C CA . TYR A 1 328 ? 13.109 -9.349 -16.356 1.00 98.50 328 TYR A CA 1
ATOM 2541 C C . TYR A 1 328 ? 12.630 -9.924 -15.027 1.00 98.50 328 TYR A C 1
ATOM 2543 O O . TYR A 1 328 ? 12.157 -11.063 -14.934 1.00 98.50 328 TYR A O 1
ATOM 2551 N N . THR A 1 329 ? 12.749 -9.101 -13.996 1.00 98.62 329 THR A N 1
ATOM 2552 C CA . THR A 1 329 ? 12.352 -9.401 -12.629 1.00 98.62 329 THR A CA 1
ATOM 2553 C C . THR A 1 329 ? 11.468 -8.290 -12.103 1.00 98.62 329 THR A C 1
ATOM 2555 O O . THR A 1 329 ? 11.807 -7.120 -12.230 1.00 98.62 329 THR A O 1
ATOM 2558 N N . ILE A 1 330 ? 10.363 -8.651 -11.460 1.00 98.50 330 ILE A N 1
ATOM 2559 C CA . ILE A 1 330 ? 9.577 -7.739 -10.636 1.00 98.50 330 ILE A CA 1
ATOM 2560 C C . ILE A 1 330 ? 9.777 -8.156 -9.186 1.00 98.50 330 ILE A C 1
ATOM 2562 O O . ILE A 1 330 ? 9.558 -9.316 -8.829 1.00 98.50 330 ILE A O 1
ATOM 2566 N N . HIS A 1 331 ? 10.218 -7.223 -8.354 1.00 98.06 331 HIS A N 1
ATOM 2567 C CA . HIS A 1 331 ? 10.585 -7.492 -6.969 1.00 98.06 331 HIS A CA 1
ATOM 2568 C C . HIS A 1 331 ? 10.122 -6.368 -6.047 1.00 98.06 331 HIS A C 1
ATOM 2570 O O . HIS A 1 331 ? 9.871 -5.242 -6.483 1.00 98.06 331 HIS A O 1
ATOM 2576 N N . PHE A 1 332 ? 10.006 -6.674 -4.757 1.00 97.31 332 PHE A N 1
ATOM 2577 C CA . PHE A 1 332 ? 9.824 -5.648 -3.740 1.00 97.31 332 PHE A CA 1
ATOM 2578 C C . PHE A 1 332 ? 11.066 -4.764 -3.651 1.00 97.31 332 PHE A C 1
ATOM 2580 O O . PHE A 1 332 ? 12.191 -5.244 -3.772 1.00 97.31 332 PHE A O 1
ATOM 2587 N N . VAL A 1 333 ? 10.860 -3.472 -3.419 1.00 96.06 333 VAL A N 1
ATOM 2588 C CA . VAL A 1 333 ? 11.953 -2.529 -3.174 1.00 96.06 333 VAL A CA 1
ATOM 2589 C C . VAL A 1 333 ? 12.336 -2.568 -1.698 1.00 96.06 333 VAL A C 1
ATOM 2591 O O . VAL A 1 333 ? 11.468 -2.535 -0.821 1.00 96.06 333 VAL A O 1
ATOM 2594 N N . ASP A 1 334 ? 13.635 -2.617 -1.428 1.00 91.25 334 ASP A N 1
ATOM 2595 C CA . ASP A 1 334 ? 14.218 -2.474 -0.098 1.00 91.25 334 ASP A CA 1
ATOM 2596 C C . ASP A 1 334 ? 15.472 -1.581 -0.147 1.00 91.25 334 ASP A C 1
ATOM 2598 O O . ASP A 1 334 ? 15.643 -0.789 -1.073 1.00 91.25 334 ASP A O 1
ATOM 2602 N N . GLU A 1 335 ? 16.314 -1.640 0.886 1.00 88.56 335 GLU A N 1
ATOM 2603 C CA . GLU A 1 335 ? 17.535 -0.827 0.985 1.00 88.56 335 GLU A CA 1
ATOM 2604 C C . GLU A 1 335 ? 18.665 -1.310 0.056 1.00 88.56 335 GLU A C 1
ATOM 2606 O O . GLU A 1 335 ? 19.668 -0.612 -0.112 1.00 88.56 335 GLU A O 1
ATOM 2611 N N . SER A 1 336 ? 18.530 -2.498 -0.538 1.00 87.38 336 SER A N 1
ATOM 2612 C CA . SER A 1 336 ? 19.514 -3.070 -1.450 1.00 87.38 336 SER A CA 1
ATOM 2613 C C . SER A 1 336 ? 19.266 -2.636 -2.898 1.00 87.38 336 SER A C 1
ATOM 2615 O O . SER A 1 336 ? 18.139 -2.371 -3.318 1.00 87.38 336 SER A O 1
ATOM 2617 N N . LEU A 1 337 ? 20.338 -2.571 -3.692 1.00 87.69 337 LEU A N 1
ATOM 2618 C CA . LEU A 1 337 ? 20.226 -2.343 -5.131 1.00 87.69 337 LEU A CA 1
ATOM 2619 C C . LEU A 1 337 ? 19.723 -3.624 -5.801 1.00 87.69 337 LEU A C 1
ATOM 2621 O O . LEU A 1 337 ? 20.465 -4.603 -5.860 1.00 87.69 337 LEU A O 1
ATOM 2625 N N . ASP A 1 338 ? 18.485 -3.596 -6.297 1.00 88.31 338 ASP A N 1
ATOM 2626 C CA . ASP A 1 338 ? 17.853 -4.693 -7.043 1.00 88.31 338 ASP A CA 1
ATOM 2627 C C . ASP A 1 338 ? 17.919 -6.056 -6.318 1.00 88.31 338 ASP A C 1
ATOM 2629 O O . ASP A 1 338 ? 18.025 -7.106 -6.947 1.00 88.31 338 ASP A O 1
ATOM 2633 N N . GLY A 1 339 ? 17.907 -6.058 -4.980 1.00 89.19 339 GLY A N 1
ATOM 2634 C CA . GLY A 1 339 ? 18.077 -7.274 -4.169 1.00 89.19 339 GLY A CA 1
ATOM 2635 C C . GLY A 1 339 ? 16.863 -7.666 -3.331 1.00 89.19 339 GLY A C 1
ATOM 2636 O O . GLY A 1 339 ? 16.905 -8.685 -2.640 1.00 89.19 339 GLY A O 1
ATOM 2637 N N . GLY A 1 340 ? 15.781 -6.889 -3.392 1.00 93.31 340 GLY A N 1
ATOM 2638 C CA . GLY A 1 340 ? 14.576 -7.192 -2.635 1.00 93.31 340 GLY A CA 1
ATOM 2639 C C . GLY A 1 340 ? 13.846 -8.441 -3.131 1.00 93.31 340 GLY A C 1
ATOM 2640 O O . GLY A 1 340 ? 14.116 -8.985 -4.203 1.00 93.31 340 GLY A O 1
ATOM 2641 N N . ALA A 1 341 ? 12.900 -8.912 -2.320 1.00 95.94 341 ALA A N 1
ATOM 2642 C CA . ALA A 1 341 ? 12.213 -10.178 -2.549 1.00 95.94 341 ALA A CA 1
ATOM 2643 C C . ALA A 1 341 ? 11.534 -10.248 -3.928 1.00 95.94 341 ALA A C 1
ATOM 2645 O O . ALA A 1 341 ? 10.672 -9.429 -4.260 1.00 95.94 341 ALA A O 1
ATOM 2646 N N . ILE A 1 342 ? 11.918 -11.257 -4.709 1.00 97.69 342 ILE A N 1
ATOM 2647 C CA . ILE A 1 342 ? 11.433 -11.498 -6.069 1.00 97.69 342 ILE A CA 1
ATOM 2648 C C . ILE A 1 342 ? 9.965 -11.928 -6.030 1.00 97.69 342 ILE A C 1
ATOM 2650 O O . ILE A 1 342 ? 9.633 -12.932 -5.410 1.00 97.69 342 ILE A O 1
ATOM 2654 N N . ILE A 1 343 ? 9.101 -11.184 -6.722 1.00 97.25 343 ILE A N 1
ATOM 2655 C CA . ILE A 1 343 ? 7.664 -11.470 -6.859 1.00 97.25 343 ILE A CA 1
ATOM 2656 C C . ILE A 1 343 ? 7.414 -12.283 -8.126 1.00 97.25 343 ILE A C 1
ATOM 2658 O O . ILE A 1 343 ? 6.624 -13.219 -8.131 1.00 97.25 343 ILE A O 1
ATOM 2662 N N . TYR A 1 344 ? 8.056 -11.894 -9.226 1.00 97.56 344 TYR A N 1
ATOM 2663 C CA . TYR A 1 344 ? 7.859 -12.510 -10.530 1.00 97.56 344 TYR A CA 1
ATOM 2664 C C . TYR A 1 344 ? 9.130 -12.414 -11.362 1.00 97.56 344 TYR A C 1
ATOM 2666 O O . TYR A 1 344 ? 9.822 -11.397 -11.339 1.00 97.56 344 TYR A O 1
ATOM 2674 N N . GLN A 1 345 ? 9.408 -13.455 -12.138 1.00 97.75 345 GLN A N 1
ATOM 2675 C CA . GLN A 1 345 ? 10.482 -13.473 -13.123 1.00 97.75 345 GLN A CA 1
ATOM 2676 C C . GLN A 1 345 ? 10.026 -14.197 -14.371 1.00 97.75 345 GLN A C 1
ATOM 2678 O O . GLN A 1 345 ? 9.345 -15.219 -14.295 1.00 97.75 345 GLN A O 1
ATOM 2683 N N . GLU A 1 346 ? 10.478 -13.709 -15.517 1.00 98.12 346 GLU A N 1
ATOM 2684 C CA . GLU A 1 346 ? 10.219 -14.362 -16.786 1.00 98.12 346 GLU A CA 1
ATOM 2685 C C . GLU A 1 346 ? 11.473 -14.408 -17.640 1.00 98.12 346 GLU A C 1
ATOM 2687 O O . GLU A 1 346 ? 12.178 -13.414 -17.803 1.00 98.12 346 GLU A O 1
ATOM 2692 N N . LYS A 1 347 ? 11.740 -15.596 -18.185 1.00 98.44 347 LYS A N 1
ATOM 2693 C CA . LYS A 1 347 ? 12.874 -15.860 -19.064 1.00 98.44 347 LYS A CA 1
ATOM 2694 C C . LYS A 1 347 ? 12.521 -15.492 -20.499 1.00 98.44 347 LYS A C 1
ATOM 2696 O O . LYS A 1 347 ? 11.463 -15.867 -20.995 1.00 98.44 347 LYS A O 1
ATOM 2701 N N . VAL A 1 348 ? 13.453 -14.840 -21.180 1.00 98.19 348 VAL A N 1
ATOM 2702 C CA . VAL A 1 348 ? 13.335 -14.409 -22.572 1.00 98.19 348 VAL A CA 1
ATOM 2703 C C . VAL A 1 348 ? 14.528 -14.933 -23.359 1.00 98.19 348 VAL A C 1
ATOM 2705 O O . VAL A 1 348 ? 15.682 -14.728 -22.976 1.00 98.19 348 VAL A O 1
ATOM 2708 N N . ASP A 1 349 ? 14.243 -15.619 -24.464 1.00 97.94 349 ASP A N 1
ATOM 2709 C CA . ASP A 1 349 ? 15.265 -16.115 -25.380 1.00 97.94 349 ASP A CA 1
ATOM 2710 C C . ASP A 1 349 ? 15.800 -14.983 -26.271 1.00 97.94 349 ASP A C 1
ATOM 2712 O O . ASP A 1 349 ? 15.107 -14.449 -27.148 1.00 97.94 349 ASP A O 1
ATOM 2716 N N . ILE A 1 350 ? 17.065 -14.634 -26.036 1.00 97.69 350 ILE A N 1
ATOM 2717 C CA . ILE A 1 350 ? 17.813 -13.610 -26.770 1.00 97.69 350 ILE A CA 1
ATOM 2718 C C . ILE A 1 350 ? 18.875 -14.223 -27.694 1.00 97.69 350 ILE A C 1
ATOM 2720 O O . ILE A 1 350 ? 19.647 -13.493 -28.310 1.00 97.69 350 ILE A O 1
ATOM 2724 N N . SER A 1 351 ? 18.908 -15.552 -27.844 1.00 96.19 351 SER A N 1
ATOM 2725 C CA . SER A 1 351 ? 19.925 -16.270 -28.625 1.00 96.19 351 SER A CA 1
ATOM 2726 C C . SER A 1 351 ? 19.994 -15.853 -30.097 1.00 96.19 351 SER A C 1
ATOM 2728 O O . SER A 1 351 ? 21.066 -15.913 -30.699 1.00 96.19 351 SER A O 1
ATOM 2730 N N . GLY A 1 352 ? 18.865 -15.414 -30.662 1.00 94.88 352 GLY A N 1
ATOM 2731 C CA . GLY A 1 352 ? 18.753 -14.932 -32.040 1.00 94.88 352 GLY A CA 1
ATOM 2732 C C . GLY A 1 352 ? 18.997 -13.432 -32.237 1.00 94.88 352 GLY A C 1
ATOM 2733 O O . GLY A 1 352 ? 18.897 -12.969 -33.372 1.00 94.88 352 GLY A O 1
ATOM 2734 N N . CYS A 1 353 ? 19.266 -12.666 -31.176 1.00 96.75 353 CYS A N 1
ATOM 2735 C CA . CYS A 1 353 ? 19.537 -11.231 -31.283 1.00 96.75 353 CYS A CA 1
ATOM 2736 C C . CYS A 1 353 ? 20.983 -10.981 -31.729 1.00 96.75 353 CYS A C 1
ATOM 2738 O O . CYS A 1 353 ? 21.916 -11.635 -31.263 1.00 96.75 353 CYS A O 1
ATOM 2740 N N . LYS A 1 354 ? 21.170 -10.020 -32.633 1.00 97.00 354 LYS A N 1
ATOM 2741 C CA . LYS A 1 354 ? 22.470 -9.616 -33.184 1.00 97.00 354 LYS A CA 1
ATOM 2742 C C . LYS A 1 354 ? 23.073 -8.432 -32.440 1.00 97.00 354 LYS A C 1
ATOM 2744 O O . LYS A 1 354 ? 24.291 -8.274 -32.464 1.00 97.00 354 LYS A O 1
ATOM 2749 N N . THR A 1 355 ? 22.244 -7.620 -31.787 1.00 97.88 355 THR A N 1
ATOM 2750 C CA . THR A 1 355 ? 22.686 -6.491 -30.961 1.00 97.88 355 THR A CA 1
ATOM 2751 C C . THR A 1 355 ? 22.003 -6.501 -29.594 1.00 97.88 355 THR A C 1
ATOM 2753 O O . THR A 1 355 ? 20.959 -7.135 -29.405 1.00 97.88 355 THR A O 1
ATOM 2756 N N . TRP A 1 356 ? 22.584 -5.785 -28.627 1.00 96.56 356 TRP A N 1
ATOM 2757 C CA . TRP A 1 356 ? 21.996 -5.667 -27.293 1.00 96.56 356 TRP A CA 1
ATOM 2758 C C . TRP A 1 356 ? 20.683 -4.871 -27.321 1.00 96.56 356 TRP A C 1
ATOM 2760 O O . TRP A 1 356 ? 19.802 -5.143 -26.514 1.00 96.56 356 TRP A O 1
ATOM 2770 N N . GLU A 1 357 ? 20.503 -3.939 -28.263 1.00 97.81 357 GLU A N 1
ATOM 2771 C CA . GLU A 1 357 ? 19.250 -3.202 -28.454 1.00 97.81 357 GLU A CA 1
ATOM 2772 C C . GLU A 1 357 ? 18.117 -4.123 -28.923 1.00 97.81 357 GLU A C 1
ATOM 2774 O O . GLU A 1 357 ? 16.993 -3.999 -28.440 1.00 97.81 357 GLU A O 1
ATOM 2779 N N . GLU A 1 358 ? 18.403 -5.075 -29.820 1.00 97.75 358 GLU A N 1
ATOM 2780 C CA . GLU A 1 358 ? 17.429 -6.098 -30.227 1.00 97.75 358 GLU A CA 1
ATOM 2781 C C . GLU A 1 358 ? 17.046 -6.999 -29.043 1.00 97.75 358 GLU A C 1
ATOM 2783 O O . GLU A 1 358 ? 15.873 -7.325 -28.856 1.00 97.75 358 GLU A O 1
ATOM 2788 N N . ALA A 1 359 ? 18.025 -7.389 -28.216 1.00 97.25 359 ALA A N 1
ATOM 2789 C CA . ALA A 1 359 ? 17.775 -8.146 -26.990 1.00 97.25 359 ALA A CA 1
ATOM 2790 C C . ALA A 1 359 ? 16.939 -7.341 -25.982 1.00 97.25 359 ALA A C 1
ATOM 2792 O O . ALA A 1 359 ? 15.950 -7.855 -25.462 1.00 97.25 359 ALA A O 1
ATOM 2793 N N . ALA A 1 360 ? 17.279 -6.070 -25.757 1.00 96.62 360 ALA A N 1
ATOM 2794 C CA . ALA A 1 360 ? 16.536 -5.173 -24.881 1.00 96.62 360 ALA A CA 1
ATOM 2795 C C . ALA A 1 360 ? 15.098 -4.960 -25.374 1.00 96.62 360 ALA A C 1
ATOM 2797 O O . ALA A 1 360 ? 14.177 -5.004 -24.567 1.00 96.62 360 ALA A O 1
ATOM 2798 N N . GLY A 1 361 ? 14.888 -4.804 -26.686 1.00 97.56 361 GLY A N 1
ATOM 2799 C CA . GLY A 1 361 ? 13.556 -4.703 -27.287 1.00 97.56 361 GLY A CA 1
ATOM 2800 C C . GLY A 1 361 ? 12.696 -5.941 -27.026 1.00 97.56 361 GLY A C 1
ATOM 2801 O O . GLY A 1 361 ? 11.560 -5.809 -26.578 1.00 97.56 361 GLY A O 1
ATOM 2802 N N . LYS A 1 362 ? 13.257 -7.146 -27.208 1.00 97.75 362 LYS A N 1
ATOM 2803 C CA . LYS A 1 362 ? 12.552 -8.400 -26.891 1.00 97.75 362 LYS A CA 1
ATOM 2804 C C . LYS A 1 362 ? 12.194 -8.536 -25.415 1.00 97.75 362 LYS A C 1
ATOM 2806 O O . LYS A 1 362 ? 11.120 -9.035 -25.099 1.00 97.75 362 LYS A O 1
ATOM 2811 N N . ILE A 1 363 ? 13.095 -8.151 -24.510 1.00 97.88 363 ILE A N 1
ATOM 2812 C CA . ILE A 1 363 ? 12.820 -8.196 -23.068 1.00 97.88 363 ILE A CA 1
ATOM 2813 C C . ILE A 1 363 ? 11.707 -7.193 -22.732 1.00 97.88 363 ILE A C 1
ATOM 2815 O O . ILE A 1 363 ? 10.734 -7.566 -22.081 1.00 97.88 363 ILE A O 1
ATOM 2819 N N . LEU A 1 364 ? 11.793 -5.972 -23.266 1.00 97.19 364 LEU A N 1
ATOM 2820 C CA . LEU A 1 364 ? 10.830 -4.894 -23.048 1.00 97.19 364 LEU A CA 1
ATOM 2821 C C . LEU A 1 364 ? 9.403 -5.268 -23.494 1.00 97.19 364 LEU A C 1
ATOM 2823 O O . LEU A 1 364 ? 8.439 -4.967 -22.797 1.00 97.19 364 LEU A O 1
ATOM 2827 N N . GLU A 1 365 ? 9.248 -5.983 -24.613 1.00 97.56 365 GLU A N 1
ATOM 2828 C CA . GLU A 1 365 ? 7.941 -6.515 -25.039 1.00 97.56 365 GLU A CA 1
ATOM 2829 C C . GLU A 1 365 ? 7.308 -7.433 -23.983 1.00 97.56 365 GLU A C 1
ATOM 2831 O O . GLU A 1 365 ? 6.086 -7.460 -23.825 1.00 97.56 365 GLU A O 1
ATOM 2836 N N . ARG A 1 366 ? 8.129 -8.194 -23.249 1.00 98.25 366 ARG A N 1
ATOM 2837 C CA . ARG A 1 366 ? 7.662 -9.087 -22.182 1.00 98.25 366 ARG A CA 1
ATOM 2838 C C . ARG A 1 366 ? 7.417 -8.330 -20.880 1.00 98.25 366 ARG A C 1
ATOM 2840 O O . ARG A 1 366 ? 6.423 -8.611 -20.214 1.00 98.25 366 ARG A O 1
ATOM 2847 N N . GLU A 1 367 ? 8.222 -7.315 -20.572 1.00 98.12 367 GLU A N 1
ATOM 2848 C CA . GLU A 1 367 ? 7.982 -6.387 -19.454 1.00 98.12 367 GLU A CA 1
ATOM 2849 C C . GLU A 1 367 ? 6.599 -5.731 -19.556 1.00 98.12 367 GLU A C 1
ATOM 2851 O O . GLU A 1 367 ? 5.846 -5.718 -18.579 1.00 98.12 367 GLU A O 1
ATOM 2856 N N . HIS A 1 368 ? 6.209 -5.294 -20.761 1.00 98.25 368 HIS A N 1
ATOM 2857 C CA . HIS A 1 368 ? 4.908 -4.657 -21.026 1.00 98.25 368 HIS A CA 1
ATOM 2858 C C . HIS A 1 368 ? 3.707 -5.576 -20.800 1.00 98.25 368 HIS A C 1
ATOM 2860 O O . HIS A 1 368 ? 2.588 -5.097 -20.633 1.00 98.25 368 HIS A O 1
ATOM 2866 N N . VAL A 1 369 ? 3.921 -6.891 -20.774 1.00 97.69 369 VAL A N 1
ATOM 2867 C CA . VAL A 1 369 ? 2.896 -7.882 -20.420 1.00 97.69 369 VAL A CA 1
ATOM 2868 C C . VAL A 1 369 ? 2.973 -8.223 -18.931 1.00 97.69 369 VAL A C 1
ATOM 2870 O O . VAL A 1 369 ? 1.953 -8.303 -18.243 1.00 97.69 369 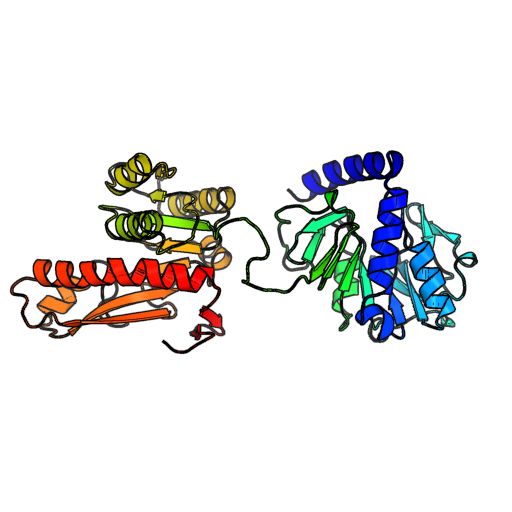VAL A O 1
ATOM 2873 N N . GLY A 1 370 ? 4.187 -8.411 -18.416 1.00 97.62 370 GLY A N 1
ATOM 2874 C CA . GLY A 1 370 ? 4.442 -8.810 -17.040 1.00 97.62 370 GLY A CA 1
ATOM 2875 C C . GLY A 1 370 ? 4.045 -7.780 -16.002 1.00 97.62 370 GLY A C 1
ATOM 2876 O O . GLY A 1 370 ? 3.399 -8.126 -15.013 1.00 97.62 370 GLY A O 1
ATOM 2877 N N . LEU A 1 371 ? 4.435 -6.522 -16.207 1.00 98.50 371 LEU A N 1
ATOM 2878 C CA . LEU A 1 371 ? 4.231 -5.481 -15.208 1.00 98.50 371 LEU A CA 1
ATOM 2879 C C . LEU A 1 371 ? 2.742 -5.225 -14.938 1.00 98.50 371 LEU A C 1
ATOM 2881 O O . LEU A 1 371 ? 2.352 -5.297 -13.768 1.00 98.50 371 LEU A O 1
ATOM 2885 N N . PRO A 1 372 ? 1.873 -5.019 -15.953 1.00 98.44 372 PRO A N 1
ATOM 2886 C CA . PRO A 1 372 ? 0.439 -4.884 -15.709 1.00 98.44 372 PRO A CA 1
ATOM 2887 C C . PRO A 1 372 ? -0.169 -6.118 -15.035 1.00 98.44 372 PRO A C 1
ATOM 2889 O O . PRO A 1 372 ? -0.977 -5.967 -14.117 1.00 98.44 372 PRO A O 1
ATOM 2892 N N . LYS A 1 373 ? 0.257 -7.333 -15.420 1.00 97.31 373 LYS A N 1
ATOM 2893 C CA . LYS A 1 373 ? -0.196 -8.582 -14.787 1.00 97.31 373 LYS A CA 1
ATOM 2894 C C . LYS A 1 373 ? 0.112 -8.582 -13.290 1.00 97.31 373 LYS A C 1
ATOM 2896 O O . LYS A 1 373 ? -0.796 -8.802 -12.492 1.00 97.31 373 LYS A O 1
ATOM 2901 N N . VAL A 1 374 ? 1.354 -8.296 -12.897 1.00 97.88 374 VAL A N 1
ATOM 2902 C CA . VAL A 1 374 ? 1.761 -8.291 -11.481 1.00 97.88 374 VAL A CA 1
ATOM 2903 C C . VAL A 1 374 ? 1.070 -7.177 -10.694 1.00 97.88 374 VAL A C 1
ATOM 2905 O O . VAL A 1 374 ? 0.655 -7.405 -9.562 1.00 97.88 374 VAL A O 1
ATOM 2908 N N . ILE A 1 375 ? 0.846 -6.001 -11.283 1.00 98.19 375 ILE A N 1
ATOM 2909 C CA . ILE A 1 375 ? 0.034 -4.953 -10.640 1.00 98.19 375 ILE A CA 1
ATOM 2910 C C . ILE A 1 375 ? -1.403 -5.447 -10.409 1.00 98.19 375 ILE A C 1
ATOM 2912 O O . ILE A 1 375 ? -1.967 -5.234 -9.336 1.00 98.19 375 ILE A O 1
ATOM 2916 N N . GLY A 1 376 ? -1.988 -6.158 -11.377 1.00 96.06 376 GLY A N 1
ATOM 2917 C CA . GLY A 1 376 ? -3.296 -6.795 -11.228 1.00 96.06 376 GLY A CA 1
ATOM 2918 C C . GLY A 1 376 ? -3.325 -7.814 -10.084 1.00 96.06 376 GLY A C 1
ATOM 2919 O O . GLY A 1 376 ? -4.250 -7.799 -9.273 1.00 96.06 376 GLY A O 1
ATOM 2920 N N . MET A 1 377 ? -2.288 -8.643 -9.957 1.00 94.69 377 MET A N 1
ATOM 2921 C CA . MET A 1 377 ? -2.133 -9.575 -8.831 1.00 94.69 377 MET A CA 1
ATOM 2922 C C . MET A 1 377 ? -2.045 -8.838 -7.486 1.00 94.69 377 MET A C 1
ATOM 2924 O O . MET A 1 377 ? -2.681 -9.243 -6.512 1.00 94.69 377 MET A O 1
ATOM 2928 N N . ALA A 1 378 ? -1.314 -7.720 -7.437 1.00 93.31 378 ALA A N 1
ATOM 2929 C CA . ALA A 1 378 ? -1.214 -6.882 -6.245 1.00 93.31 378 ALA A CA 1
ATOM 2930 C C . ALA A 1 378 ? -2.582 -6.312 -5.840 1.00 93.31 378 ALA A C 1
ATOM 2932 O O . ALA A 1 378 ? -2.944 -6.366 -4.668 1.00 93.31 378 ALA A O 1
ATOM 2933 N N . SER A 1 379 ? -3.376 -5.846 -6.814 1.00 91.56 379 SER A N 1
ATOM 2934 C CA . SER A 1 379 ? -4.720 -5.295 -6.569 1.00 91.56 379 SER A CA 1
ATOM 2935 C C . SER A 1 379 ? -5.715 -6.308 -5.990 1.00 91.56 379 SER A C 1
ATOM 2937 O O . SER A 1 379 ? -6.685 -5.929 -5.340 1.00 91.56 379 SER A O 1
ATOM 2939 N N . LYS A 1 380 ? -5.450 -7.601 -6.200 1.00 88.50 380 LYS A N 1
ATOM 2940 C CA . LYS A 1 380 ? -6.225 -8.733 -5.675 1.00 88.50 380 LYS A CA 1
ATOM 2941 C C . LYS A 1 380 ? -5.610 -9.331 -4.404 1.00 88.50 380 LYS A C 1
ATOM 2943 O O . LYS A 1 380 ? -6.116 -10.319 -3.874 1.00 88.50 380 LYS A O 1
ATOM 2948 N N . GLY A 1 381 ? -4.494 -8.771 -3.930 1.00 86.50 381 GLY A N 1
ATOM 2949 C CA . GLY A 1 381 ? -3.760 -9.269 -2.771 1.00 86.50 381 GLY A CA 1
ATOM 2950 C C . GLY A 1 381 ? -3.218 -10.688 -2.961 1.00 86.50 381 GLY A C 1
ATOM 2951 O O . GLY A 1 381 ? -3.185 -11.454 -1.999 1.00 86.50 381 GLY A O 1
ATOM 2952 N N . GLU A 1 382 ? -2.844 -11.073 -4.184 1.00 89.25 382 GLU A N 1
ATOM 2953 C CA . GLU A 1 382 ? -2.385 -12.433 -4.513 1.00 89.25 382 GLU A CA 1
ATOM 2954 C C . GLU A 1 382 ? -0.950 -12.722 -4.051 1.00 89.25 382 GLU A C 1
ATOM 2956 O O . GLU A 1 382 ? -0.560 -13.886 -3.961 1.00 89.25 382 GLU A O 1
ATOM 2961 N N . PHE A 1 383 ? -0.172 -11.691 -3.719 1.00 90.88 383 PHE A N 1
ATOM 2962 C CA . PHE A 1 383 ? 1.154 -11.829 -3.126 1.00 90.88 383 PHE A CA 1
ATOM 2963 C C . PHE A 1 383 ? 1.385 -10.795 -2.021 1.00 90.88 383 PHE A C 1
ATOM 2965 O O . PHE A 1 383 ? 0.764 -9.732 -2.004 1.00 90.88 383 PHE A O 1
ATOM 2972 N N . PHE A 1 384 ? 2.278 -11.110 -1.085 1.00 89.31 384 PHE A N 1
ATOM 2973 C CA . PHE A 1 384 ? 2.638 -10.241 0.033 1.00 89.31 384 PHE A CA 1
ATOM 2974 C C . PHE A 1 384 ? 4.044 -10.557 0.552 1.00 89.31 384 PHE A C 1
ATOM 2976 O O . PHE A 1 384 ? 4.572 -11.648 0.346 1.00 89.31 384 PHE A O 1
ATOM 2983 N N . LEU A 1 385 ? 4.660 -9.600 1.246 1.00 87.12 385 LEU A N 1
ATOM 2984 C CA . LEU A 1 385 ? 5.971 -9.790 1.864 1.00 87.12 385 LEU A CA 1
ATOM 2985 C C . LEU A 1 385 ? 5.817 -10.493 3.225 1.00 87.12 385 LEU A C 1
ATOM 2987 O O . LEU A 1 385 ? 5.159 -9.966 4.124 1.00 87.12 385 LEU A O 1
ATOM 2991 N N . LYS A 1 386 ? 6.453 -11.654 3.411 1.00 85.44 386 LYS A N 1
ATOM 2992 C CA . LYS A 1 386 ? 6.460 -12.415 4.671 1.00 85.44 386 LYS A CA 1
ATOM 2993 C C . LYS A 1 386 ? 7.881 -12.842 5.015 1.00 85.44 386 LYS A C 1
ATOM 2995 O O . LYS A 1 386 ? 8.520 -13.548 4.251 1.00 85.44 386 LYS A O 1
ATOM 3000 N N . GLY A 1 387 ? 8.384 -12.423 6.177 1.00 82.81 387 GLY A N 1
ATOM 3001 C CA . GLY A 1 387 ? 9.714 -12.840 6.646 1.00 82.81 387 GLY A CA 1
ATOM 3002 C C . GLY A 1 387 ? 10.884 -12.412 5.749 1.00 82.81 387 GLY A C 1
ATOM 3003 O O . GLY A 1 387 ? 11.950 -12.999 5.853 1.00 82.81 387 GLY A O 1
ATOM 3004 N N . GLY A 1 388 ? 10.696 -11.406 4.886 1.00 85.19 388 GLY A N 1
ATOM 3005 C CA . GLY A 1 388 ? 11.706 -10.982 3.909 1.00 85.19 388 GLY A CA 1
ATOM 3006 C C . GLY A 1 388 ? 11.609 -11.681 2.551 1.00 85.19 388 GLY A C 1
ATOM 3007 O O . GLY A 1 388 ? 12.396 -11.361 1.674 1.00 85.19 388 GLY A O 1
ATOM 3008 N N . GLU A 1 389 ? 10.631 -12.566 2.349 1.00 88.00 389 GLU A N 1
ATOM 3009 C CA . GLU A 1 389 ? 10.380 -13.259 1.082 1.00 88.00 389 GLU A CA 1
ATOM 3010 C C . GLU A 1 389 ? 9.000 -12.899 0.515 1.00 88.00 389 GLU A C 1
ATOM 3012 O O . GLU A 1 389 ? 8.091 -12.491 1.249 1.00 88.00 389 GLU A O 1
ATOM 3017 N N . ALA A 1 390 ? 8.828 -13.050 -0.799 1.00 89.94 390 ALA A N 1
ATOM 3018 C CA . ALA A 1 390 ? 7.527 -12.916 -1.437 1.00 89.94 390 ALA A CA 1
ATOM 3019 C C . ALA A 1 390 ? 6.737 -14.218 -1.250 1.00 89.94 390 ALA A C 1
ATOM 3021 O O . ALA A 1 390 ? 7.158 -15.290 -1.681 1.00 89.94 390 ALA A O 1
ATOM 3022 N N . ALA A 1 391 ? 5.582 -14.126 -0.598 1.00 86.12 391 ALA A N 1
ATOM 3023 C CA . ALA A 1 391 ? 4.638 -15.222 -0.449 1.00 86.12 391 ALA A CA 1
ATOM 3024 C C . ALA A 1 391 ? 3.453 -15.009 -1.394 1.00 86.12 391 ALA A C 1
ATOM 3026 O O . ALA A 1 391 ? 2.934 -13.898 -1.500 1.00 86.12 391 ALA A O 1
ATOM 3027 N N . HIS A 1 392 ? 2.997 -16.082 -2.038 1.00 88.12 392 HIS A N 1
ATOM 3028 C CA . HIS A 1 392 ? 1.863 -16.064 -2.960 1.00 88.12 392 HIS A CA 1
ATOM 3029 C C . HIS A 1 392 ? 0.681 -16.833 -2.367 1.00 88.12 392 HIS A C 1
ATOM 3031 O O . HIS A 1 392 ? 0.861 -17.897 -1.775 1.00 88.12 392 HIS A O 1
ATOM 3037 N N . LYS A 1 393 ? -0.540 -16.310 -2.532 1.00 75.81 393 LYS A N 1
ATOM 3038 C CA . LYS A 1 393 ? -1.778 -17.001 -2.132 1.00 75.81 393 LYS A CA 1
ATOM 3039 C C . LYS A 1 393 ? -2.088 -18.200 -3.040 1.00 75.81 393 LYS A C 1
ATOM 3041 O O . LYS A 1 393 ? -2.750 -19.133 -2.596 1.00 75.81 393 LYS A O 1
ATOM 3046 N N . ALA A 1 394 ? -1.596 -18.185 -4.279 1.00 69.19 394 ALA A N 1
ATOM 3047 C CA . ALA A 1 394 ? -1.708 -19.271 -5.250 1.00 69.19 394 ALA A CA 1
ATOM 3048 C C . ALA A 1 394 ? -0.412 -19.394 -6.083 1.00 69.19 394 ALA A C 1
ATOM 3050 O O . ALA A 1 394 ? 0.258 -18.382 -6.294 1.00 69.19 394 ALA A O 1
ATOM 3051 N N . PRO A 1 395 ? -0.032 -20.602 -6.540 1.00 57.44 395 PRO A N 1
ATOM 3052 C CA . PRO A 1 395 ? 1.116 -20.793 -7.431 1.00 57.44 395 PRO A CA 1
ATOM 3053 C C . PRO A 1 395 ? 0.882 -20.188 -8.831 1.00 57.44 395 PRO A C 1
ATOM 3055 O O . PRO A 1 395 ? -0.263 -20.076 -9.270 1.00 57.44 395 PRO A O 1
ATOM 3058 N N . PHE A 1 396 ? 1.983 -19.800 -9.491 1.00 56.22 396 PHE A N 1
ATOM 3059 C CA . PHE A 1 396 ? 2.032 -19.136 -10.805 1.00 56.22 396 PHE A CA 1
ATOM 3060 C C . PHE A 1 396 ? 1.704 -20.023 -12.004 1.00 56.22 396 PHE A C 1
ATOM 3062 O O . PHE A 1 396 ? 2.095 -21.214 -11.981 1.00 56.22 396 PHE A O 1
#

Secondary structure (DSSP, 8-state):
-HHHHHHHHHHHHHHHIIIIIHHHHHHHHHHHHTSHHHHH-SEEE--PPPTTSPP-HHHHHHHHHTT-EEEEEEEETTTTEEEEEEES-GGG-EE-GGG-EE----GGGEE-GGG-SEEEE--SEEETTS-EE-SSS-HHHHHHTT--SEEEEE--GGGEES-PPP-TTPPPPSEEE-SS-EEE-----S--SSSPEEEEEE-SS--HHHHHHHHHHHTTS--EEEEEEEES-TT-HHHHHHHHTT--EEEPP-SSHHHHHHHHHHHHHHH--SEEEESS--S----HHHHHHTTTSEEEEESS-TTSS-STTHHHHHHHTT-SEEEEEEEE--SSSS-SPEEEEEEEE-TT-SSHHHHHHHHHHHHHHHHHHHHHHHHTT-EEEETTEEEESS--